Protein AF-A0A933JPP7-F1 (afdb_monomer)

Secondary structure (DSSP, 8-state):
-PPP---EEEEES-TTSHHHHHHHHHHHHHTPPEEEEE-HHHHHH-GGGGGGS-SS-EEEEE----S-HHHHHHHHHHHHHHHHHTTSPPPPP-PPPTTB---HHHHHHHHHHHHHHHHHHHHT-TTEEESB-HHHHHHHT-HHHHHHHHHHTT---PPEEPPPPHHHHTSS-HHHHHHHHHHHTT-SEEEEEESS-STT-SEEEEETTSEEEEEEEEETTEEEEEEEEEEEEHHHHHHHHHHHHHTTEEEEE---B-EETTEEEEEEEEEETTEEEEEEEEEESSS---GGGT-EE--HHHHHHHH-HHHHHHHHHHHHHHHHHSSBSEEEEEEEEBTTSS-EEEEEEETTTT--TT-EETTEEHHHHHHHHHHHHH-

Sequence (379 aa):
MGARTELAWILVGNPDNRRIVGFREALATRGQPELAVLSHEQLLSDPSALLALPDEPATVRIDSVGESTQVEQALLEWGYEARAAEGVEPTRPRLVEHGEVLAPRQQHLGFLRYLGALSLVFRARPSWRLMVSPASIALSFDKSRACAAYRALGVPVPEAFEVPTESVLRSRSTRDGLIELMRGREVEQVFVKLRSGSSASCLCALSARGYGMTTLERSGERWYNSLRVRRVEGEKLEAVLAFLVGEGAHVERAERKARLAGAYFDCRVLMIANEPAFTVVRQSRHPITNLHLGGWRGDVELLRERLGPGAWDRAMESCLRVMEYHAAFHLGLDVMFETDFSRHRIIESNAFGDLIPNSRRDGRTVYEWEIEEWVRLSG

Nearest PDB structures (foldseek):
  7pup-assembly1_A  TM=4.392E-01  e=1.197E-03  Arabidopsis thaliana
  8xat-assembly1_A-2  TM=5.679E-01  e=1.551E+00  Arabidopsis thaliana
  1i7s-assembly1_D  TM=5.073E-01  e=1.100E+00  Serratia marcescens
  6c40-assembly1_D-2  TM=4.882E-01  e=1.951E+00  Thermotoga maritima MSB8
  3s5p-assembly1_A  TM=4.226E-01  e=1.038E+00  Giardia lamblia ATCC 50803

Structure (mmCIF, N/CA/C/O backbone):
data_AF-A0A933JPP7-F1
#
_entry.id   AF-A0A933JPP7-F1
#
loop_
_atom_site.group_PDB
_atom_site.id
_atom_site.type_symbol
_atom_site.label_atom_id
_atom_site.label_alt_id
_atom_site.label_comp_id
_atom_site.label_asym_id
_atom_site.label_entity_id
_atom_site.label_seq_id
_atom_site.pdbx_PDB_ins_code
_atom_site.Cartn_x
_atom_site.Cartn_y
_atom_site.Cartn_z
_atom_site.occupancy
_atom_site.B_iso_or_equiv
_atom_site.auth_seq_id
_atom_site.auth_comp_id
_atom_site.auth_asym_id
_atom_site.auth_atom_id
_atom_site.pdbx_PDB_model_num
ATOM 1 N N . MET A 1 1 ? -28.052 18.464 22.386 1.00 41.56 1 MET A N 1
ATOM 2 C CA . MET A 1 1 ? -26.797 17.721 22.629 1.00 41.56 1 MET A CA 1
ATOM 3 C C . MET A 1 1 ? -27.175 16.272 22.870 1.00 41.56 1 MET A C 1
ATOM 5 O O . MET A 1 1 ? -27.549 15.940 23.984 1.00 41.56 1 MET A O 1
ATOM 9 N N . GLY A 1 2 ? -27.212 15.452 21.814 1.00 45.75 2 GLY A N 1
ATOM 10 C CA . GLY A 1 2 ? -27.343 14.002 21.985 1.00 45.75 2 GLY A CA 1
ATOM 11 C C . GLY A 1 2 ? -26.083 13.464 22.662 1.00 45.75 2 GLY A C 1
ATOM 12 O O . GLY A 1 2 ? -25.009 14.035 22.456 1.00 45.75 2 GLY A O 1
ATOM 13 N N . ALA A 1 3 ? -26.220 12.439 23.504 1.00 54.34 3 ALA A N 1
ATOM 14 C CA . ALA A 1 3 ? -25.078 11.760 24.109 1.00 54.34 3 ALA A CA 1
ATOM 15 C C . ALA A 1 3 ? -24.098 11.361 22.994 1.00 54.34 3 ALA A C 1
ATOM 17 O O . ALA A 1 3 ? -24.511 10.758 22.005 1.00 54.34 3 ALA A O 1
ATOM 18 N N . ARG A 1 4 ? -22.828 11.769 23.101 1.00 61.81 4 ARG A N 1
ATOM 19 C CA . ARG A 1 4 ? -21.805 11.304 22.159 1.00 61.81 4 ARG A CA 1
ATOM 20 C C . ARG A 1 4 ? -21.650 9.806 22.386 1.00 61.81 4 ARG A C 1
ATOM 22 O O . ARG A 1 4 ? -21.393 9.400 23.513 1.00 61.81 4 ARG A O 1
ATOM 29 N N . THR A 1 5 ? -21.828 9.004 21.342 1.00 77.94 5 THR A N 1
ATOM 30 C CA . THR A 1 5 ? -21.528 7.574 21.405 1.00 77.94 5 THR A CA 1
ATOM 31 C C . THR A 1 5 ? -20.027 7.421 21.642 1.00 77.94 5 THR A C 1
ATOM 33 O O . THR A 1 5 ? -19.210 7.816 20.805 1.00 77.94 5 THR A O 1
ATOM 36 N N . GLU A 1 6 ? -19.662 6.914 22.814 1.00 86.75 6 GLU A N 1
ATOM 37 C CA . GLU A 1 6 ? -18.287 6.550 23.138 1.00 86.75 6 GLU A CA 1
ATOM 38 C C . GLU A 1 6 ? -18.034 5.134 22.619 1.00 86.75 6 GLU A C 1
ATOM 40 O O . GLU A 1 6 ? -18.771 4.202 22.941 1.00 86.75 6 GLU A O 1
ATOM 45 N N . LEU A 1 7 ? -17.010 4.978 21.784 1.00 91.12 7 LEU A N 1
ATOM 46 C CA . LEU A 1 7 ? -16.538 3.679 21.318 1.00 91.12 7 LEU A CA 1
ATOM 47 C C . LEU A 1 7 ? -15.186 3.403 21.965 1.00 91.12 7 LEU A C 1
ATOM 49 O O . LEU A 1 7 ? -14.336 4.285 21.985 1.00 91.12 7 LEU A O 1
ATOM 53 N N . ALA A 1 8 ? -14.968 2.191 22.467 1.00 94.94 8 ALA A N 1
ATOM 54 C CA . ALA A 1 8 ? -13.660 1.771 22.961 1.00 94.94 8 ALA A CA 1
ATOM 55 C C . ALA A 1 8 ? -12.710 1.493 21.783 1.00 94.94 8 ALA A C 1
ATOM 57 O O . ALA A 1 8 ? -13.108 0.827 20.827 1.00 94.94 8 ALA A O 1
ATOM 58 N N . TRP A 1 9 ? -11.464 1.973 21.842 1.00 97.62 9 TRP A N 1
ATOM 59 C CA . TRP A 1 9 ? -10.496 1.838 20.741 1.00 97.62 9 TRP A CA 1
ATOM 60 C C . TRP A 1 9 ? -9.290 0.966 21.095 1.00 97.62 9 TRP A C 1
ATOM 62 O O . TRP A 1 9 ? -8.596 1.215 22.077 1.00 97.62 9 TRP A O 1
ATOM 72 N N . ILE A 1 10 ? -9.000 -0.019 20.248 1.00 98.44 10 ILE A N 1
ATOM 73 C CA . ILE A 1 10 ? -7.795 -0.851 20.288 1.00 98.44 10 ILE A CA 1
ATOM 74 C C . ILE A 1 10 ? -6.920 -0.454 19.102 1.00 98.44 10 ILE A C 1
ATOM 76 O O . ILE A 1 10 ? -7.321 -0.599 17.944 1.00 98.44 10 ILE A O 1
ATOM 80 N N . LEU A 1 11 ? -5.713 0.028 19.377 1.00 98.50 11 LEU A N 1
ATOM 81 C CA . LEU A 1 11 ? -4.740 0.372 18.345 1.00 98.50 11 LEU A CA 1
ATOM 82 C C . LEU A 1 11 ? -3.673 -0.719 18.256 1.00 98.50 11 LEU A C 1
ATOM 84 O O . LEU A 1 11 ? -3.070 -1.095 19.258 1.00 98.50 11 LEU A O 1
ATOM 88 N N . VAL A 1 12 ? -3.423 -1.213 17.048 1.00 98.50 12 VAL A N 1
ATOM 89 C CA . VAL A 1 12 ? -2.351 -2.163 16.746 1.00 98.50 12 VAL A CA 1
ATOM 90 C C . VAL A 1 12 ? -1.331 -1.463 15.863 1.00 98.50 12 VAL A C 1
ATOM 92 O O . VAL A 1 12 ? -1.608 -1.195 14.698 1.00 98.50 12 VAL A O 1
ATOM 95 N N . GLY A 1 13 ? -0.153 -1.165 16.403 1.00 97.69 13 GLY A N 1
ATOM 96 C CA . GLY A 1 13 ? 0.908 -0.507 15.647 1.00 97.69 13 GLY A CA 1
ATOM 97 C C . GLY A 1 13 ? 2.122 -0.153 16.489 1.00 97.69 13 GLY A C 1
ATOM 98 O O . GLY A 1 13 ? 2.120 -0.318 17.705 1.00 97.69 13 GLY A O 1
ATOM 99 N N . ASN A 1 14 ? 3.177 0.339 15.844 1.00 96.44 14 ASN A N 1
ATOM 100 C CA . ASN A 1 14 ? 4.399 0.760 16.534 1.00 96.44 14 ASN A CA 1
ATOM 101 C C . ASN A 1 14 ? 4.095 1.988 17.423 1.00 96.44 14 ASN A C 1
ATOM 103 O O . ASN A 1 14 ? 3.768 3.036 16.863 1.00 96.44 14 ASN A O 1
ATOM 107 N N . PRO A 1 15 ? 4.174 1.897 18.771 1.00 94.81 15 PRO A N 1
ATOM 108 C CA . PRO A 1 15 ? 3.621 2.925 19.666 1.00 94.81 15 PRO A CA 1
ATOM 109 C C . PRO A 1 15 ? 4.213 4.323 19.473 1.00 94.81 15 PRO A C 1
ATOM 111 O O . PRO A 1 15 ? 3.485 5.311 19.531 1.00 94.81 15 PRO A O 1
ATOM 114 N N . ASP A 1 16 ? 5.512 4.390 19.175 1.00 92.88 16 ASP A N 1
ATOM 115 C CA . ASP A 1 16 ? 6.241 5.643 18.948 1.00 92.88 16 ASP A CA 1
ATOM 116 C C . ASP A 1 16 ? 6.070 6.183 17.518 1.00 92.88 16 ASP A C 1
ATOM 118 O O . ASP A 1 16 ? 6.561 7.261 17.174 1.00 92.88 16 ASP A O 1
ATOM 122 N N . ASN A 1 17 ? 5.386 5.440 16.641 1.00 95.31 17 ASN A N 1
ATOM 123 C CA . ASN A 1 17 ? 5.153 5.883 15.279 1.00 95.31 17 ASN A CA 1
ATOM 124 C C . ASN A 1 17 ? 4.164 7.052 15.264 1.00 95.31 17 ASN A C 1
ATOM 126 O O . ASN A 1 17 ? 3.084 6.988 15.850 1.00 95.31 17 ASN A O 1
ATOM 130 N N . ARG A 1 18 ? 4.486 8.089 14.486 1.00 95.31 18 ARG A N 1
ATOM 131 C CA . ARG A 1 18 ? 3.634 9.272 14.262 1.00 95.31 18 ARG A CA 1
ATOM 132 C C . ARG A 1 18 ? 2.184 8.953 13.883 1.00 95.31 18 ARG A C 1
ATOM 134 O O . ARG A 1 18 ? 1.310 9.782 14.110 1.00 95.31 18 ARG A O 1
ATOM 141 N N . ARG A 1 19 ? 1.921 7.793 13.276 1.00 95.81 19 ARG A N 1
ATOM 142 C CA . ARG A 1 19 ? 0.567 7.347 12.931 1.00 95.81 19 ARG A CA 1
ATOM 143 C C . ARG A 1 19 ? -0.241 6.999 14.171 1.00 95.81 19 ARG A C 1
ATOM 145 O O . ARG A 1 19 ? -1.340 7.515 14.329 1.00 95.81 19 ARG A O 1
ATOM 152 N N . ILE A 1 20 ? 0.351 6.217 15.071 1.00 97.38 20 ILE A N 1
ATOM 153 C CA . ILE A 1 20 ? -0.251 5.877 16.357 1.00 97.38 20 ILE A CA 1
ATOM 154 C C . ILE A 1 20 ? -0.369 7.130 17.216 1.00 97.38 20 ILE A C 1
ATOM 156 O O . ILE A 1 20 ? -1.474 7.463 17.626 1.00 97.38 20 ILE A O 1
ATOM 160 N N . VAL A 1 21 ? 0.719 7.882 17.404 1.00 96.94 21 VAL A N 1
ATOM 161 C CA . VAL A 1 21 ? 0.709 9.117 18.210 1.00 96.94 21 VAL A CA 1
ATOM 162 C C . VAL A 1 21 ? -0.373 10.091 17.730 1.00 96.94 21 VAL A C 1
ATOM 164 O O . VAL A 1 21 ? -1.229 10.489 18.516 1.00 96.94 21 VAL A O 1
ATOM 167 N N . GLY A 1 22 ? -0.408 10.403 16.431 1.00 97.06 22 GLY A N 1
ATOM 168 C CA . GLY A 1 22 ? -1.390 11.339 15.883 1.00 97.06 22 GLY A CA 1
ATOM 169 C C . GLY A 1 22 ? -2.836 10.839 15.974 1.00 97.06 22 GLY A C 1
ATOM 170 O O . GLY A 1 22 ? -3.747 11.641 16.179 1.00 97.06 22 GLY A O 1
ATOM 171 N N . PHE A 1 23 ? -3.077 9.530 15.845 1.00 97.75 23 PHE A N 1
ATOM 172 C CA . PHE A 1 23 ? -4.427 8.981 15.992 1.00 97.75 23 PHE A CA 1
ATOM 173 C C . PHE A 1 23 ? -4.903 9.045 17.452 1.00 97.75 23 PHE A C 1
ATOM 175 O O . PHE A 1 23 ? -6.046 9.418 17.705 1.00 97.75 23 PHE A O 1
ATOM 182 N N . ARG A 1 24 ? -4.018 8.774 18.422 1.00 97.75 24 ARG A N 1
ATOM 183 C CA . ARG A 1 24 ? -4.308 8.905 19.865 1.00 97.75 24 ARG A CA 1
ATOM 184 C C . ARG A 1 24 ? -4.635 10.344 20.258 1.00 97.75 24 ARG A C 1
ATOM 186 O O . ARG A 1 24 ? -5.604 10.587 20.975 1.00 97.75 24 ARG A O 1
ATOM 193 N N . GLU A 1 25 ? -3.876 11.308 19.741 1.00 97.00 25 GLU A N 1
ATOM 194 C CA . GLU A 1 25 ? -4.163 12.737 19.920 1.00 97.00 25 GLU A CA 1
ATOM 195 C C . GLU A 1 25 ? -5.551 13.110 19.372 1.00 97.00 25 GLU A C 1
ATOM 197 O O . GLU A 1 25 ? -6.301 13.862 20.005 1.00 97.00 25 GLU A O 1
ATOM 202 N N . ALA A 1 26 ? -5.927 12.551 18.217 1.00 97.06 26 ALA A N 1
ATOM 203 C CA . ALA A 1 26 ? -7.244 12.763 17.628 1.00 97.06 26 ALA A CA 1
ATOM 204 C C . ALA A 1 26 ? -8.364 12.117 18.465 1.00 97.06 26 ALA A C 1
ATOM 206 O O . ALA A 1 26 ? -9.380 12.773 18.700 1.00 97.06 26 ALA A O 1
ATOM 207 N N . LEU A 1 27 ? -8.171 10.896 18.986 1.00 97.31 27 LEU A N 1
ATOM 208 C CA . LEU A 1 27 ? -9.116 10.246 19.908 1.00 97.31 27 LEU A CA 1
ATOM 209 C C . LEU A 1 27 ? -9.364 11.110 21.148 1.00 97.31 27 LEU A C 1
ATOM 211 O O . LEU A 1 27 ? -10.517 11.414 21.462 1.00 97.31 27 LEU A O 1
ATOM 215 N N . ALA A 1 28 ? -8.293 11.587 21.790 1.00 96.12 28 ALA A N 1
ATOM 216 C CA . ALA A 1 28 ? -8.385 12.468 22.952 1.00 96.12 28 ALA A CA 1
ATOM 217 C C . ALA A 1 28 ? -9.136 13.770 22.623 1.00 96.12 28 ALA A C 1
ATOM 219 O O . ALA A 1 28 ? -10.043 14.171 23.351 1.00 96.12 28 ALA A O 1
ATOM 220 N N . THR A 1 29 ? -8.827 14.393 21.482 1.00 95.25 29 THR A N 1
ATOM 221 C CA . THR A 1 29 ? -9.491 15.629 21.029 1.00 95.25 29 THR A CA 1
ATOM 222 C C . THR A 1 29 ? -10.984 15.421 20.752 1.00 95.25 29 THR A C 1
ATOM 224 O O . THR A 1 29 ? -11.797 16.318 20.989 1.00 95.25 29 THR A O 1
ATOM 227 N N . ARG A 1 30 ? -11.375 14.237 20.263 1.00 94.69 30 ARG A N 1
ATOM 228 C CA . ARG A 1 30 ? -12.778 13.883 19.997 1.00 94.69 30 ARG A CA 1
ATOM 229 C C . ARG A 1 30 ? -13.500 13.289 21.216 1.00 94.69 30 ARG A C 1
ATOM 231 O O . ARG A 1 30 ? -14.707 13.056 21.138 1.00 94.69 30 ARG A O 1
ATOM 238 N N . GLY A 1 31 ? -12.805 13.117 22.343 1.00 94.56 31 GLY A N 1
ATOM 239 C CA . GLY A 1 31 ? -13.356 12.548 23.574 1.00 94.56 31 GLY A CA 1
ATOM 240 C C . GLY A 1 31 ? -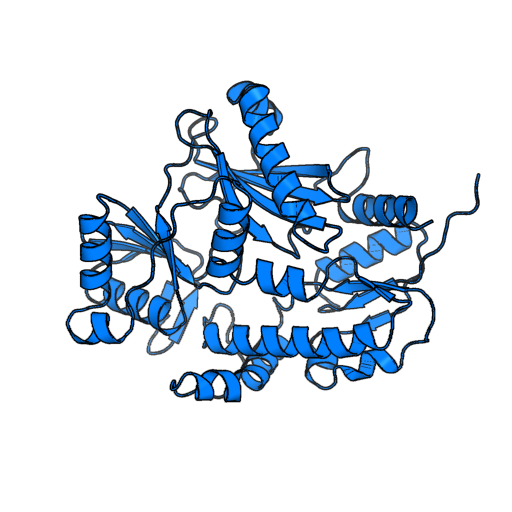13.725 11.072 23.435 1.00 94.56 31 GLY A C 1
ATOM 241 O O . GLY A 1 31 ? -14.745 10.655 23.967 1.00 94.56 31 GLY A O 1
ATOM 242 N N . GLN A 1 32 ? -12.949 10.310 22.663 1.00 94.81 32 GLN A N 1
ATOM 243 C CA . GLN A 1 32 ? -13.142 8.872 22.486 1.00 94.81 32 GLN A CA 1
ATOM 244 C C . GLN A 1 32 ? -12.180 8.090 23.397 1.00 94.81 32 GLN A C 1
ATOM 246 O O . GLN A 1 32 ? -10.990 8.420 23.427 1.00 94.81 32 GLN A O 1
ATOM 251 N N . PRO A 1 33 ? -12.657 7.071 24.135 1.00 92.62 33 PRO A N 1
ATOM 252 C CA . PRO A 1 33 ? -11.817 6.312 25.054 1.00 92.62 33 PRO A CA 1
ATOM 253 C C . PRO A 1 33 ? -10.873 5.350 24.320 1.00 92.62 33 PRO A C 1
ATOM 255 O O . PRO A 1 33 ? -11.285 4.509 23.520 1.00 92.62 33 PRO A O 1
ATOM 258 N N . GLU A 1 34 ? -9.584 5.432 24.640 1.00 93.62 34 GLU A N 1
ATOM 259 C CA . GLU A 1 34 ? -8.588 4.444 24.225 1.00 93.62 34 GLU A CA 1
ATOM 260 C C . GLU A 1 34 ? -8.575 3.276 25.214 1.00 93.62 34 GLU A C 1
ATOM 262 O O . GLU A 1 34 ? -8.308 3.463 26.400 1.00 93.62 34 GLU A O 1
ATOM 267 N N . LEU A 1 35 ? -8.851 2.070 24.718 1.00 92.50 35 LEU A N 1
ATOM 268 C CA . LEU A 1 35 ? -8.822 0.847 25.513 1.00 92.50 35 LEU A CA 1
ATOM 269 C C . LEU A 1 35 ? -7.398 0.303 25.647 1.00 92.50 35 LEU A C 1
ATOM 271 O O . LEU A 1 35 ? -6.977 -0.057 26.743 1.00 92.50 35 LEU A O 1
ATOM 275 N N . ALA A 1 36 ? -6.667 0.205 24.533 1.00 96.75 36 ALA A N 1
ATOM 276 C CA . ALA A 1 36 ? -5.313 -0.337 24.521 1.00 96.75 36 ALA A CA 1
ATOM 277 C C . ALA A 1 36 ? -4.527 0.052 23.263 1.00 96.75 36 ALA A C 1
ATOM 279 O O . ALA A 1 36 ? -5.095 0.254 22.188 1.00 96.75 36 ALA A O 1
ATOM 280 N N . VAL A 1 37 ? -3.198 0.044 23.391 1.00 97.75 37 VAL A N 1
ATOM 281 C CA . VAL A 1 37 ? -2.248 0.093 22.273 1.00 97.75 37 VAL A CA 1
ATOM 282 C C . VAL A 1 37 ? -1.332 -1.120 22.378 1.00 97.75 37 VAL A C 1
ATOM 284 O O . VAL A 1 37 ? -0.614 -1.258 23.367 1.00 97.75 37 VAL A O 1
ATOM 287 N N . LEU A 1 38 ? -1.359 -1.998 21.376 1.00 98.00 38 LEU A N 1
ATOM 288 C CA . LEU A 1 38 ? -0.499 -3.178 21.300 1.00 98.00 38 LEU A CA 1
ATOM 289 C C . LEU A 1 38 ? 0.506 -3.003 20.167 1.00 98.00 38 LEU A C 1
ATOM 291 O O . LEU A 1 38 ? 0.136 -2.664 19.038 1.00 98.00 38 LEU A O 1
ATOM 295 N N . SER A 1 39 ? 1.783 -3.244 20.463 1.00 98.19 39 SER A N 1
ATOM 296 C CA . SER A 1 39 ? 2.832 -3.126 19.454 1.00 98.19 39 SER A CA 1
ATOM 297 C C . SER A 1 39 ? 2.833 -4.319 18.501 1.00 98.19 39 SER A C 1
ATOM 299 O O . SER A 1 39 ? 2.461 -5.438 18.864 1.00 98.19 39 SER A O 1
ATOM 301 N N . HIS A 1 40 ? 3.300 -4.109 17.268 1.00 98.25 40 HIS A N 1
ATOM 302 C CA . HIS A 1 40 ? 3.527 -5.232 16.358 1.00 98.25 40 HIS A CA 1
ATOM 303 C C . HIS A 1 40 ? 4.561 -6.211 16.914 1.00 98.25 40 HIS A C 1
ATOM 305 O O . HIS A 1 40 ? 4.395 -7.408 16.733 1.00 98.25 40 HIS A O 1
ATOM 311 N N . GLU A 1 41 ? 5.583 -5.729 17.626 1.00 97.06 41 GLU A N 1
ATOM 312 C CA . GLU A 1 41 ? 6.579 -6.578 18.290 1.00 97.06 41 GLU A CA 1
ATOM 313 C C . GLU A 1 41 ? 5.928 -7.544 19.293 1.00 97.06 41 GLU A C 1
ATOM 315 O O . GLU A 1 41 ? 6.165 -8.750 19.228 1.00 97.06 41 GLU A O 1
ATOM 320 N N . GLN A 1 42 ? 5.039 -7.040 20.159 1.00 97.62 42 GLN A N 1
ATOM 321 C CA . GLN A 1 42 ? 4.286 -7.867 21.107 1.00 97.62 42 GLN A CA 1
ATOM 322 C C . GLN A 1 42 ? 3.451 -8.926 20.380 1.00 97.62 42 GLN A C 1
ATOM 324 O O . GLN A 1 42 ? 3.490 -10.099 20.739 1.00 97.62 42 GLN A O 1
ATOM 329 N N . LEU A 1 43 ? 2.734 -8.530 19.327 1.00 98.38 43 LEU A N 1
ATOM 330 C CA . LEU A 1 43 ? 1.819 -9.420 18.609 1.00 98.38 43 LEU A CA 1
ATOM 331 C C . LEU A 1 43 ? 2.506 -10.381 17.636 1.00 98.38 43 LEU A C 1
ATOM 333 O O . LEU A 1 43 ? 1.916 -11.391 17.271 1.00 98.38 43 LEU A O 1
ATOM 337 N N . LEU A 1 44 ? 3.721 -10.077 17.188 1.00 98.00 44 LEU A N 1
ATOM 338 C CA . LEU A 1 44 ? 4.551 -11.009 16.425 1.00 98.00 44 LEU A CA 1
ATOM 339 C C . LEU A 1 44 ? 5.181 -12.069 17.333 1.00 98.00 44 LEU A C 1
ATOM 341 O O . LEU A 1 44 ? 5.450 -13.173 16.865 1.00 98.00 44 LEU A O 1
ATOM 345 N N . SER A 1 45 ? 5.393 -11.750 18.613 1.00 97.50 45 SER A N 1
ATOM 346 C CA . SER A 1 45 ? 5.781 -12.730 19.632 1.00 97.50 45 SER A CA 1
ATOM 347 C C . SER A 1 45 ? 4.595 -13.615 20.025 1.00 97.50 45 SER A C 1
ATOM 349 O O . SER A 1 45 ? 4.694 -14.840 19.999 1.00 97.50 45 SER A O 1
ATOM 351 N N . ASP A 1 46 ? 3.450 -12.999 20.326 1.00 97.50 46 ASP A N 1
ATOM 352 C CA . ASP A 1 46 ? 2.228 -13.704 20.701 1.00 97.50 46 ASP A CA 1
ATOM 353 C C . ASP A 1 46 ? 0.974 -12.944 20.229 1.00 97.50 46 ASP A C 1
ATOM 355 O O . ASP A 1 46 ? 0.516 -12.005 20.890 1.00 97.50 46 ASP A O 1
ATOM 359 N N . PRO A 1 47 ? 0.354 -13.359 19.107 1.00 96.94 47 PRO A N 1
ATOM 360 C CA . PRO A 1 47 ? -0.899 -12.769 18.643 1.00 96.94 47 PRO A CA 1
ATOM 361 C C . PRO A 1 47 ? -2.040 -12.892 19.664 1.00 96.94 47 PRO A C 1
ATOM 363 O O . PRO A 1 47 ? -2.964 -12.075 19.648 1.00 96.94 47 PRO A O 1
ATOM 366 N N . SER A 1 48 ? -1.998 -13.897 20.550 1.00 96.12 48 SER A N 1
ATOM 367 C CA . SER A 1 48 ? -3.038 -14.136 21.552 1.00 96.12 48 SER A CA 1
ATOM 368 C C . SER A 1 48 ? -3.035 -13.103 22.680 1.00 96.12 48 SER A C 1
ATOM 370 O O . SER A 1 48 ? -4.036 -12.998 23.384 1.00 96.12 48 SER A O 1
ATOM 372 N N . ALA A 1 49 ? -2.004 -12.256 22.787 1.00 97.06 49 ALA A N 1
ATOM 373 C CA . ALA A 1 49 ? -1.970 -11.137 23.730 1.00 97.06 49 ALA A CA 1
ATOM 374 C C . ALA A 1 49 ? -3.172 -10.185 23.573 1.00 97.06 49 ALA A C 1
ATOM 376 O O . ALA A 1 49 ? -3.646 -9.613 24.553 1.00 97.06 49 ALA A O 1
ATOM 377 N N . LEU A 1 50 ? -3.734 -10.066 22.364 1.00 96.56 50 LEU A N 1
ATOM 378 C CA . LEU A 1 50 ? -5.003 -9.364 22.138 1.00 96.56 50 LEU A CA 1
ATOM 379 C C . LEU A 1 50 ? -6.153 -9.970 22.958 1.00 96.56 50 LEU A C 1
ATOM 381 O O . LEU A 1 50 ? -6.976 -9.238 23.494 1.00 96.56 50 LEU A O 1
ATOM 385 N N . LEU A 1 51 ? -6.205 -11.294 23.114 1.00 96.06 51 LEU A N 1
ATOM 386 C CA . LEU A 1 51 ? -7.254 -11.985 23.869 1.00 96.06 51 LEU A CA 1
ATOM 387 C C . LEU A 1 51 ? -7.182 -11.736 25.384 1.00 96.06 51 LEU A C 1
ATOM 389 O O . LEU A 1 51 ? -8.099 -12.155 26.086 1.00 96.06 51 LEU A O 1
ATOM 393 N N . ALA A 1 52 ? -6.152 -11.055 25.891 1.00 95.94 52 ALA A N 1
ATOM 394 C CA . ALA A 1 52 ? -6.127 -10.583 27.273 1.00 95.94 52 ALA A CA 1
ATOM 395 C C . ALA A 1 52 ? -7.025 -9.349 27.496 1.00 95.94 52 ALA A C 1
ATOM 397 O O . ALA A 1 52 ? -7.348 -9.026 28.638 1.00 95.94 52 ALA A O 1
ATOM 398 N N . LEU A 1 53 ? -7.437 -8.659 26.424 1.00 96.31 53 LEU A N 1
ATOM 399 C CA . LEU A 1 53 ? -8.340 -7.512 26.508 1.00 96.31 53 LEU A CA 1
ATOM 400 C C . LEU A 1 53 ? -9.789 -7.942 26.821 1.00 96.31 53 LEU A C 1
ATOM 402 O O . LEU A 1 53 ? -10.198 -9.054 26.449 1.00 96.31 53 LEU A O 1
ATOM 406 N N . PRO A 1 54 ? -10.594 -7.062 27.455 1.00 93.88 54 PRO A N 1
ATOM 407 C CA . PRO A 1 54 ? -12.007 -7.321 27.731 1.00 93.88 54 PRO A CA 1
ATOM 408 C C . PRO A 1 54 ? -12.789 -7.739 26.484 1.00 93.88 54 PRO A C 1
ATOM 410 O O . PRO A 1 54 ? -12.535 -7.254 25.380 1.00 93.88 54 PRO A O 1
ATOM 413 N N . ASP A 1 55 ? -13.741 -8.659 26.648 1.00 92.75 55 ASP A N 1
ATOM 414 C CA . ASP A 1 55 ? -14.647 -9.083 25.570 1.00 92.75 55 ASP A CA 1
ATOM 415 C C . ASP A 1 55 ? -15.860 -8.173 25.442 1.00 92.75 55 ASP A C 1
ATOM 417 O O . ASP A 1 55 ? -17.012 -8.579 25.567 1.00 92.75 55 ASP A O 1
ATOM 421 N N . GLU A 1 56 ? -15.563 -6.901 25.218 1.00 93.06 56 GLU A N 1
ATOM 422 C CA . GLU A 1 56 ? -16.542 -5.838 25.062 1.00 93.06 56 GLU A CA 1
ATOM 423 C C . GLU A 1 56 ? -16.463 -5.263 23.641 1.00 93.06 56 GLU A C 1
ATOM 425 O O . GLU A 1 56 ? -15.418 -5.373 22.988 1.00 93.06 56 GLU A O 1
ATOM 430 N N . PRO A 1 57 ? -17.553 -4.661 23.130 1.00 95.12 57 PRO A N 1
ATOM 431 C CA . PRO A 1 57 ? -17.534 -3.998 21.835 1.00 95.12 57 PRO A CA 1
ATOM 432 C C . PRO A 1 57 ? -16.415 -2.958 21.748 1.00 95.12 57 PRO A C 1
ATOM 434 O O . PRO A 1 57 ? -16.359 -2.014 22.534 1.00 95.12 57 PRO A O 1
ATOM 437 N N . ALA A 1 58 ? -15.540 -3.117 20.760 1.00 96.50 58 ALA A N 1
ATOM 438 C CA . ALA A 1 58 ? -14.411 -2.226 20.537 1.00 96.50 58 ALA A CA 1
ATOM 439 C C . ALA A 1 58 ? -14.189 -1.994 19.042 1.00 96.50 58 ALA A C 1
ATOM 441 O O . ALA A 1 58 ? -14.529 -2.824 18.200 1.00 96.50 58 ALA A O 1
ATOM 442 N N . THR A 1 59 ? -13.590 -0.862 18.707 1.00 97.88 59 THR A N 1
ATOM 443 C CA . THR A 1 59 ? -13.072 -0.576 17.373 1.00 97.88 59 THR A CA 1
ATOM 444 C C . THR A 1 59 ? -11.591 -0.898 17.338 1.00 97.88 59 THR A C 1
ATOM 446 O O . THR A 1 59 ? -10.838 -0.427 18.184 1.00 97.88 59 THR A O 1
ATOM 449 N N . VAL A 1 60 ? -11.158 -1.666 16.344 1.00 98.31 60 VAL A N 1
ATOM 450 C CA . VAL A 1 60 ? -9.749 -2.010 16.153 1.00 98.31 60 VAL A CA 1
ATOM 451 C C . VAL A 1 60 ? -9.206 -1.275 14.938 1.00 98.31 60 VAL A C 1
ATOM 453 O O . VAL A 1 60 ? -9.719 -1.418 13.823 1.00 98.31 60 VAL A O 1
ATOM 456 N N . ARG A 1 61 ? -8.116 -0.543 15.147 1.00 98.31 61 ARG A N 1
ATOM 457 C CA . ARG A 1 61 ? -7.325 0.072 14.085 1.00 98.31 61 ARG A CA 1
ATOM 458 C C . ARG A 1 61 ? -5.970 -0.618 14.010 1.00 98.31 61 ARG A C 1
ATOM 460 O O . ARG A 1 61 ? -5.208 -0.588 14.970 1.00 98.31 61 ARG A O 1
ATOM 467 N N . ILE A 1 62 ? -5.678 -1.226 12.865 1.00 98.44 62 ILE A N 1
ATOM 468 C CA . ILE A 1 62 ? -4.371 -1.815 12.566 1.00 98.44 62 ILE A CA 1
ATOM 469 C C . ILE A 1 62 ? -3.598 -0.810 11.724 1.00 98.44 62 ILE A C 1
ATOM 471 O O . ILE A 1 62 ? -4.137 -0.292 10.748 1.00 98.44 62 ILE A O 1
ATOM 475 N N . ASP A 1 63 ? -2.352 -0.555 12.091 1.00 96.56 63 ASP A N 1
ATOM 476 C CA . ASP A 1 63 ? -1.469 0.379 11.410 1.00 96.56 63 ASP A CA 1
ATOM 477 C C . ASP A 1 63 ? -0.274 -0.350 10.754 1.00 96.56 63 ASP A C 1
ATOM 479 O O . ASP A 1 63 ? -0.194 -1.581 10.717 1.00 96.56 63 ASP A O 1
ATOM 483 N N . SER A 1 64 ? 0.624 0.417 10.142 1.00 94.81 64 SER A N 1
ATOM 484 C CA . SER A 1 64 ? 1.768 -0.063 9.376 1.00 94.81 64 SER A CA 1
ATOM 485 C C . SER A 1 64 ? 2.843 -0.705 10.257 1.00 94.81 64 SER A C 1
ATOM 487 O O . SER A 1 64 ? 3.316 -0.107 11.221 1.00 94.81 64 SER A O 1
ATOM 489 N N . VAL A 1 65 ? 3.351 -1.854 9.802 1.00 93.94 65 VAL A N 1
ATOM 490 C CA . VAL A 1 65 ? 4.478 -2.587 10.413 1.00 93.94 65 VAL A CA 1
ATOM 491 C C . VAL A 1 65 ? 5.857 -1.944 10.190 1.00 93.94 65 VAL A C 1
ATOM 493 O O . VAL A 1 65 ? 6.830 -2.358 10.808 1.00 93.94 65 VAL A O 1
ATOM 496 N N . GLY A 1 66 ? 5.964 -0.953 9.298 1.00 89.94 66 GLY A N 1
ATOM 497 C CA . GLY A 1 66 ? 7.237 -0.305 8.954 1.00 89.94 66 GLY A CA 1
ATOM 498 C C . GLY A 1 66 ? 7.827 0.606 10.043 1.00 89.94 66 GLY A C 1
ATOM 499 O O . GLY A 1 66 ? 7.177 0.925 11.036 1.00 89.94 66 GLY A O 1
ATOM 500 N N . GLU A 1 67 ? 9.056 1.079 9.803 1.00 88.81 67 GLU A N 1
ATOM 501 C CA . GLU A 1 67 ? 9.816 1.971 10.703 1.00 88.81 67 GLU A CA 1
ATOM 502 C C . GLU A 1 67 ? 10.204 1.310 12.055 1.00 88.81 67 GLU A C 1
ATOM 504 O O . GLU A 1 67 ? 10.403 2.008 13.045 1.00 88.81 67 GLU A O 1
ATOM 509 N N . SER A 1 68 ? 10.355 -0.026 12.099 1.00 91.81 68 SER A N 1
ATOM 510 C CA . SER A 1 68 ? 10.901 -0.781 13.247 1.00 91.81 68 SER A CA 1
ATOM 511 C C . SER A 1 68 ? 11.742 -1.980 12.785 1.00 91.81 68 SER A C 1
ATOM 513 O O . SER A 1 68 ? 11.236 -2.900 12.143 1.00 91.81 68 SER A O 1
ATOM 515 N N . THR A 1 69 ? 13.027 -2.002 13.152 1.00 91.44 69 THR A N 1
ATOM 516 C CA . THR A 1 69 ? 13.952 -3.083 12.768 1.00 91.44 69 THR A CA 1
ATOM 517 C C . THR A 1 69 ? 13.653 -4.399 13.488 1.00 91.44 69 THR A C 1
ATOM 519 O O . THR A 1 69 ? 13.867 -5.466 12.916 1.00 91.44 69 THR A O 1
ATOM 522 N N . GLN A 1 70 ? 13.114 -4.342 14.710 1.00 93.38 70 GLN A N 1
ATOM 523 C CA . GLN A 1 70 ? 12.666 -5.517 15.466 1.00 93.38 70 GLN A CA 1
ATOM 524 C C . GLN A 1 70 ? 11.479 -6.191 14.775 1.00 93.38 70 GLN A C 1
ATOM 526 O O . GLN A 1 70 ? 11.468 -7.409 14.601 1.00 93.38 70 GLN A O 1
ATOM 531 N N . VAL A 1 71 ? 10.507 -5.394 14.320 1.00 95.25 71 VAL A N 1
ATOM 532 C CA . VAL A 1 71 ? 9.353 -5.892 13.562 1.00 95.25 71 VAL A CA 1
ATOM 533 C C . VAL A 1 71 ? 9.802 -6.479 12.224 1.00 95.25 71 VAL A C 1
ATOM 535 O O . VAL A 1 71 ? 9.388 -7.581 11.874 1.00 95.25 71 VAL A O 1
ATOM 538 N N . GLU A 1 72 ? 10.701 -5.809 11.498 1.00 93.69 72 GLU A N 1
ATOM 539 C CA . GLU A 1 72 ? 11.263 -6.332 10.245 1.00 93.69 72 GLU A CA 1
ATOM 540 C C . GLU A 1 72 ? 11.994 -7.672 10.432 1.00 93.69 72 GLU A C 1
ATOM 542 O O . GLU A 1 72 ? 11.825 -8.583 9.615 1.00 93.69 72 GLU A O 1
ATOM 547 N N . GLN A 1 73 ? 12.763 -7.826 11.515 1.00 95.19 73 GLN A N 1
ATOM 548 C CA . GLN A 1 73 ? 13.419 -9.087 11.861 1.00 95.19 73 GLN A CA 1
ATOM 549 C C . GLN A 1 73 ? 12.403 -10.183 12.211 1.00 95.19 73 GLN A C 1
ATOM 551 O O . GLN A 1 73 ? 12.525 -11.308 11.726 1.00 95.19 73 GLN A O 1
ATOM 556 N N . ALA A 1 74 ? 11.389 -9.877 13.021 1.00 96.81 74 ALA A N 1
ATOM 557 C CA . ALA A 1 74 ? 10.358 -10.845 13.386 1.00 96.81 74 ALA A CA 1
ATOM 558 C C . ALA A 1 74 ? 9.539 -11.299 12.163 1.00 96.81 74 ALA A C 1
ATOM 560 O O . ALA A 1 74 ? 9.206 -12.475 12.036 1.00 96.81 74 ALA A O 1
ATOM 561 N N . LEU A 1 75 ? 9.279 -10.406 11.206 1.00 96.88 75 LEU A N 1
ATOM 562 C CA . LEU A 1 75 ? 8.640 -10.768 9.939 1.00 96.88 75 LEU A CA 1
ATOM 563 C C . LEU A 1 75 ? 9.527 -1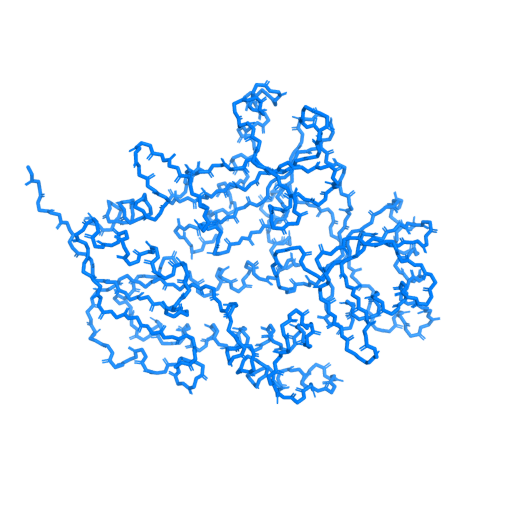1.679 9.075 1.00 96.88 75 LEU A C 1
ATOM 565 O O . LEU A 1 75 ? 9.004 -12.577 8.415 1.00 96.88 75 LEU A O 1
ATOM 569 N N . LEU A 1 76 ? 10.855 -11.503 9.089 1.00 96.19 76 LEU A N 1
ATOM 570 C CA . LEU A 1 76 ? 11.774 -12.457 8.451 1.00 96.19 76 LEU A CA 1
ATOM 571 C C . LEU A 1 76 ? 11.671 -13.847 9.086 1.00 96.19 76 LEU A C 1
ATOM 573 O O . LEU A 1 76 ? 11.635 -14.834 8.351 1.00 96.19 76 LEU A O 1
ATOM 577 N N . GLU A 1 77 ? 11.601 -13.919 10.416 1.00 97.25 77 GLU A N 1
ATOM 578 C CA . GLU A 1 77 ? 11.434 -15.174 11.161 1.00 97.25 77 GLU A CA 1
ATOM 579 C C . GLU A 1 77 ? 10.127 -15.873 10.775 1.00 97.25 77 GLU A C 1
ATOM 581 O O . GLU A 1 77 ? 10.134 -17.006 10.296 1.00 97.25 77 GLU A O 1
ATOM 586 N N . TRP A 1 78 ? 9.002 -15.158 10.844 1.00 97.94 78 TRP A N 1
ATOM 587 C CA . TRP A 1 78 ? 7.695 -15.687 10.448 1.00 97.94 78 TRP A CA 1
ATOM 588 C C . TRP A 1 78 ? 7.666 -16.159 8.988 1.00 97.94 78 TRP A C 1
ATOM 590 O O . TRP A 1 78 ? 6.967 -17.117 8.650 1.00 97.94 78 TRP A O 1
ATOM 600 N N . GLY A 1 79 ? 8.414 -15.495 8.108 1.00 97.69 79 GLY A N 1
ATOM 601 C CA . GLY A 1 79 ? 8.499 -15.831 6.691 1.00 97.69 79 GLY A CA 1
ATOM 602 C C . GLY A 1 79 ? 9.427 -16.995 6.347 1.00 97.69 79 GLY A C 1
ATOM 603 O O . GLY A 1 79 ? 9.370 -17.466 5.212 1.00 97.69 79 GLY A O 1
ATOM 604 N N . TYR A 1 80 ? 10.269 -17.458 7.277 1.00 97.44 80 TYR A N 1
ATOM 605 C CA . TYR A 1 80 ? 11.380 -18.374 6.996 1.00 97.44 80 TYR A CA 1
ATOM 606 C C . TYR A 1 80 ? 10.922 -19.690 6.348 1.00 97.44 80 TYR A C 1
ATOM 608 O O . TYR A 1 80 ? 11.322 -20.013 5.229 1.00 97.44 80 TYR A O 1
ATOM 616 N N . GLU A 1 81 ? 10.008 -20.411 7.002 1.00 97.12 81 GLU A N 1
ATOM 617 C CA . GLU A 1 81 ? 9.465 -21.682 6.495 1.00 97.12 81 GLU A CA 1
ATOM 618 C C . GLU A 1 81 ? 8.698 -21.500 5.181 1.00 97.12 81 GLU A C 1
ATOM 620 O O . GLU A 1 81 ? 8.804 -22.316 4.267 1.00 97.12 81 GLU A O 1
ATOM 625 N N . ALA A 1 82 ? 7.933 -20.409 5.069 1.00 96.25 82 ALA A N 1
ATOM 626 C CA . ALA A 1 82 ? 7.153 -20.117 3.874 1.00 96.25 82 ALA A CA 1
ATOM 627 C C . ALA A 1 82 ? 8.059 -19.837 2.668 1.00 96.25 82 ALA A C 1
ATOM 629 O O . ALA A 1 82 ? 7.727 -20.239 1.557 1.00 96.25 82 ALA A O 1
ATOM 630 N N . ARG A 1 83 ? 9.211 -19.187 2.879 1.00 95.38 83 ARG A N 1
ATOM 631 C CA . ARG A 1 83 ? 10.209 -18.972 1.826 1.00 95.38 83 ARG A CA 1
ATOM 632 C C . ARG A 1 83 ? 10.896 -20.279 1.430 1.00 95.38 83 ARG A C 1
ATOM 634 O O . ARG A 1 83 ? 11.007 -20.543 0.238 1.00 95.38 83 ARG A O 1
ATOM 641 N N . ALA A 1 84 ? 11.255 -21.125 2.397 1.00 95.44 84 ALA A N 1
ATOM 642 C CA . ALA A 1 84 ? 11.802 -22.455 2.117 1.00 95.44 84 ALA A CA 1
ATOM 643 C C . ALA A 1 84 ? 10.832 -23.325 1.294 1.00 95.44 84 ALA A C 1
ATOM 645 O O . ALA A 1 84 ? 11.248 -24.020 0.368 1.00 95.44 84 ALA A O 1
ATOM 646 N N . ALA A 1 85 ? 9.527 -23.243 1.575 1.00 95.75 85 ALA A N 1
ATOM 647 C CA . ALA A 1 85 ? 8.489 -23.955 0.827 1.00 95.75 85 ALA A CA 1
ATOM 648 C C . ALA A 1 85 ? 8.347 -23.494 -0.639 1.00 95.75 85 ALA A C 1
ATOM 650 O O . ALA A 1 85 ? 7.819 -24.242 -1.460 1.00 95.75 85 ALA A O 1
ATOM 651 N N . GLU A 1 86 ? 8.846 -22.303 -0.997 1.00 91.56 86 GLU A N 1
ATOM 652 C CA . GLU A 1 86 ? 8.957 -21.849 -2.393 1.00 91.56 86 GLU A CA 1
ATOM 653 C C . GLU A 1 86 ? 10.172 -22.458 -3.123 1.00 91.56 86 GLU A C 1
ATOM 655 O O . GLU A 1 86 ? 10.414 -22.131 -4.283 1.00 91.56 86 GLU A O 1
ATOM 660 N N . GLY A 1 87 ? 10.949 -23.331 -2.468 1.00 90.38 87 GLY A N 1
ATOM 661 C CA . GLY A 1 87 ? 12.163 -23.930 -3.030 1.00 90.38 87 GLY A CA 1
ATOM 662 C C . GLY A 1 87 ? 13.351 -22.967 -3.098 1.00 90.38 87 GLY A C 1
ATOM 663 O O . GLY A 1 87 ? 14.321 -23.247 -3.799 1.00 90.38 87 GLY A O 1
ATOM 664 N N . VAL A 1 88 ? 13.279 -21.836 -2.388 1.00 89.56 88 VAL A N 1
ATOM 665 C CA . VAL A 1 88 ? 14.351 -20.840 -2.298 1.00 89.56 88 VAL A CA 1
ATOM 666 C C . VAL A 1 88 ? 14.946 -20.873 -0.898 1.00 89.56 88 VAL A C 1
ATOM 668 O O . VAL A 1 88 ? 14.205 -20.826 0.083 1.00 89.56 88 VAL A O 1
ATOM 671 N N . GLU A 1 89 ? 16.277 -20.915 -0.806 1.00 93.62 89 GLU A N 1
ATOM 672 C CA . GLU A 1 89 ? 16.979 -20.873 0.480 1.00 93.62 89 GLU A CA 1
ATOM 673 C C . GLU A 1 89 ? 16.597 -19.590 1.243 1.00 93.62 89 GLU A C 1
ATOM 675 O O . GLU A 1 89 ? 16.853 -18.480 0.757 1.00 93.62 89 GLU A O 1
ATOM 680 N N . PRO A 1 90 ? 15.950 -19.708 2.415 1.00 95.56 90 PRO A N 1
ATOM 681 C CA . PRO A 1 90 ? 15.526 -18.551 3.182 1.00 95.56 90 PRO A CA 1
ATOM 682 C C . PRO A 1 90 ? 16.728 -17.816 3.778 1.00 95.56 90 PRO A C 1
ATOM 684 O O . PRO A 1 90 ? 17.717 -18.397 4.228 1.00 95.56 90 PRO A O 1
ATOM 687 N N . THR A 1 91 ? 16.620 -16.495 3.846 1.00 94.69 91 THR A N 1
ATOM 688 C CA . THR A 1 91 ? 17.605 -15.668 4.536 1.00 94.69 91 THR A CA 1
ATOM 689 C C . THR A 1 91 ? 17.439 -15.830 6.041 1.00 94.69 91 THR A C 1
ATOM 691 O O . THR A 1 91 ? 16.333 -15.708 6.573 1.00 94.69 91 THR A O 1
ATOM 694 N N . ARG A 1 92 ? 18.545 -16.076 6.752 1.00 94.38 92 ARG A N 1
ATOM 695 C CA . ARG A 1 92 ? 18.530 -16.131 8.218 1.00 94.38 92 ARG A CA 1
ATOM 696 C C . ARG A 1 92 ? 18.081 -14.781 8.798 1.00 94.38 92 ARG A C 1
ATOM 698 O O . ARG A 1 92 ? 18.666 -13.759 8.426 1.00 94.38 92 ARG A O 1
ATOM 705 N N . PRO A 1 93 ? 17.086 -14.762 9.700 1.00 91.44 93 PRO A N 1
ATOM 706 C CA . PRO A 1 93 ? 16.602 -13.531 10.312 1.00 91.44 93 PRO A CA 1
ATOM 707 C C . PRO A 1 93 ? 17.711 -12.803 11.068 1.00 91.44 93 PRO A C 1
ATOM 709 O O . PRO A 1 93 ? 18.487 -13.400 11.815 1.00 91.44 93 PRO A O 1
ATOM 712 N N . ARG A 1 94 ? 17.793 -11.492 10.856 1.00 93.00 94 ARG A N 1
ATOM 713 C CA . ARG A 1 94 ? 18.718 -10.592 11.547 1.00 93.00 94 ARG A CA 1
ATOM 714 C C . ARG A 1 94 ? 18.172 -9.175 11.529 1.00 93.00 94 ARG A C 1
ATOM 716 O O . ARG A 1 94 ? 17.269 -8.871 10.750 1.00 93.00 94 ARG A O 1
ATOM 723 N N . LEU A 1 95 ? 18.778 -8.308 12.332 1.00 89.12 95 LEU A N 1
ATOM 724 C CA . LEU A 1 95 ? 18.526 -6.877 12.242 1.00 89.12 95 LEU A CA 1
ATOM 725 C C . LEU A 1 95 ? 18.902 -6.366 10.844 1.00 89.12 95 LEU A C 1
ATOM 727 O O . LEU A 1 95 ? 19.977 -6.671 10.308 1.00 89.12 95 LEU A O 1
ATOM 731 N N . VAL A 1 96 ? 17.970 -5.616 10.267 1.00 85.19 96 VAL A N 1
ATOM 732 C CA . VAL A 1 96 ? 18.095 -4.962 8.966 1.00 85.19 96 VAL A CA 1
ATOM 733 C C . VAL A 1 96 ? 18.733 -3.595 9.191 1.00 85.19 96 VAL A C 1
ATOM 735 O O . VAL A 1 96 ? 18.331 -2.850 10.089 1.00 85.19 96 VAL A O 1
ATOM 738 N N . GLU A 1 97 ? 19.766 -3.272 8.416 1.00 87.25 97 GLU A N 1
ATOM 739 C CA . GLU A 1 97 ? 20.373 -1.943 8.477 1.00 87.25 97 GLU A CA 1
ATOM 740 C C . GLU A 1 97 ? 19.433 -0.892 7.881 1.00 87.25 97 GLU A C 1
ATOM 742 O O . GLU A 1 97 ? 18.620 -1.178 7.002 1.00 87.25 97 GLU A O 1
ATOM 747 N N . HIS A 1 98 ? 19.554 0.361 8.322 1.00 84.31 98 HIS A N 1
ATOM 748 C CA . HIS A 1 98 ? 18.713 1.425 7.786 1.00 84.31 98 HIS A CA 1
ATOM 749 C C . HIS A 1 98 ? 18.851 1.532 6.256 1.00 84.31 98 HIS A C 1
ATOM 751 O O . HIS A 1 98 ? 19.938 1.770 5.728 1.00 84.31 98 HIS A O 1
ATOM 757 N N . GLY A 1 99 ? 17.727 1.376 5.553 1.00 85.56 99 GLY A N 1
ATOM 758 C CA . GLY A 1 99 ? 17.660 1.434 4.094 1.00 85.56 99 GLY A CA 1
ATOM 759 C C . GLY A 1 99 ? 18.085 0.151 3.376 1.00 85.56 99 GLY A C 1
ATOM 760 O O . GLY A 1 99 ? 18.020 0.123 2.148 1.00 85.56 99 GLY A O 1
ATOM 761 N N . GLU A 1 100 ? 18.501 -0.896 4.091 1.00 91.19 100 GLU A N 1
ATOM 762 C CA . GLU A 1 100 ? 18.790 -2.204 3.507 1.00 91.19 100 GLU A CA 1
ATOM 763 C C . GLU A 1 100 ? 17.505 -2.883 3.007 1.00 91.19 100 GLU A C 1
ATOM 765 O O . GLU A 1 100 ? 16.445 -2.804 3.622 1.00 91.19 100 GLU A O 1
ATOM 770 N N . VAL A 1 101 ? 17.602 -3.563 1.867 1.00 91.50 101 VAL A N 1
ATOM 771 C CA . VAL A 1 101 ? 16.519 -4.346 1.269 1.00 91.50 101 VAL A CA 1
ATOM 772 C C . VAL A 1 101 ? 16.858 -5.825 1.436 1.00 91.50 101 VAL A C 1
ATOM 774 O O . VAL A 1 101 ? 17.518 -6.421 0.582 1.00 91.50 101 VAL A O 1
ATOM 777 N N . LEU A 1 102 ? 16.427 -6.414 2.554 1.00 92.19 102 LEU A N 1
ATOM 778 C CA . LEU A 1 102 ? 16.746 -7.794 2.926 1.00 92.19 102 LEU A CA 1
ATOM 779 C C . LEU A 1 102 ? 15.545 -8.730 2.743 1.00 92.19 102 LEU A C 1
ATOM 781 O O . LEU A 1 102 ? 14.563 -8.622 3.470 1.00 92.19 102 LEU A O 1
ATOM 785 N N . ALA A 1 103 ? 15.654 -9.672 1.799 1.00 93.50 103 ALA A N 1
ATOM 786 C CA . ALA A 1 103 ? 14.673 -10.738 1.539 1.00 93.50 103 ALA A CA 1
ATOM 787 C C . ALA A 1 103 ? 13.193 -10.276 1.582 1.00 93.50 103 ALA A C 1
ATOM 789 O O . ALA A 1 103 ? 12.384 -10.824 2.342 1.00 93.50 103 ALA A O 1
ATOM 790 N N . PRO A 1 104 ? 12.808 -9.257 0.789 1.00 93.19 104 PRO A N 1
ATOM 791 C CA . PRO A 1 104 ? 11.468 -8.675 0.836 1.00 93.19 104 PRO A CA 1
ATOM 792 C C . PRO A 1 104 ? 10.341 -9.676 0.532 1.00 93.19 104 PRO A C 1
ATOM 794 O O . PRO A 1 104 ? 9.212 -9.481 1.001 1.00 93.19 104 PRO A O 1
ATOM 797 N N . ARG A 1 105 ? 10.606 -10.765 -0.208 1.00 94.00 105 ARG A N 1
ATOM 798 C CA . ARG A 1 105 ? 9.629 -11.851 -0.380 1.00 94.00 105 ARG A CA 1
ATOM 799 C C . ARG A 1 105 ? 9.367 -12.568 0.935 1.00 94.00 105 ARG A C 1
ATOM 801 O O . ARG A 1 105 ? 8.209 -12.747 1.304 1.00 94.00 105 ARG A O 1
ATOM 808 N N . GLN A 1 106 ? 10.430 -12.944 1.641 1.00 96.06 106 GLN A N 1
ATOM 809 C CA . GLN A 1 106 ? 10.348 -13.622 2.931 1.00 96.06 106 GLN A CA 1
ATOM 810 C C . GLN A 1 106 ? 9.643 -12.742 3.966 1.00 96.06 106 GLN A C 1
ATOM 812 O O . GLN A 1 106 ? 8.689 -13.196 4.591 1.00 96.06 106 GLN A O 1
ATOM 817 N N . GLN A 1 107 ? 10.022 -11.463 4.073 1.00 95.12 107 GLN A N 1
ATOM 818 C CA . GLN A 1 107 ? 9.337 -10.506 4.953 1.00 95.12 107 GLN A CA 1
ATOM 819 C C . GLN A 1 107 ? 7.837 -10.424 4.658 1.00 95.12 107 GLN A C 1
ATOM 821 O O . GLN A 1 107 ? 7.012 -10.448 5.569 1.00 95.12 107 GLN A O 1
ATOM 826 N N . HIS A 1 108 ? 7.462 -10.359 3.378 1.00 95.38 108 HIS A N 1
ATOM 827 C CA . HIS A 1 108 ? 6.057 -10.308 2.994 1.00 95.38 108 HIS A CA 1
ATOM 828 C C . HIS A 1 108 ? 5.303 -11.597 3.334 1.00 95.38 108 HIS A C 1
ATOM 830 O O . HIS A 1 108 ? 4.170 -11.526 3.800 1.00 95.38 108 HIS A O 1
ATOM 836 N N . LEU A 1 109 ? 5.914 -12.768 3.145 1.00 96.94 109 LEU A N 1
ATOM 837 C CA . LEU A 1 109 ? 5.318 -14.040 3.561 1.00 96.94 109 LEU A CA 1
ATOM 838 C C . LEU A 1 109 ? 5.088 -14.076 5.077 1.00 96.94 109 LEU A C 1
ATOM 840 O O . LEU A 1 109 ? 4.015 -14.490 5.520 1.00 96.94 109 LEU A O 1
ATOM 844 N N . GLY A 1 110 ? 6.044 -13.575 5.863 1.00 97.69 110 GLY A N 1
ATOM 845 C CA . GLY A 1 110 ? 5.879 -13.408 7.305 1.00 97.69 110 GLY A CA 1
ATOM 846 C C . GLY A 1 110 ? 4.732 -12.463 7.655 1.00 97.69 110 GLY A C 1
ATOM 847 O O . GLY A 1 110 ? 3.889 -12.798 8.484 1.00 97.69 110 GLY A O 1
ATOM 848 N N . PHE A 1 111 ? 4.621 -11.336 6.948 1.00 97.56 111 PHE A N 1
ATOM 849 C CA . PHE A 1 111 ? 3.519 -10.387 7.118 1.00 97.56 111 PHE A CA 1
ATOM 850 C C . PHE A 1 111 ? 2.152 -11.009 6.812 1.00 97.56 111 PHE A C 1
ATOM 852 O O . PHE A 1 111 ? 1.201 -10.813 7.566 1.00 97.56 111 PHE A O 1
ATOM 859 N N . LEU A 1 112 ? 2.046 -11.814 5.752 1.00 97.69 112 LEU A N 1
ATOM 860 C CA . LEU A 1 112 ? 0.811 -12.530 5.426 1.00 97.69 112 LEU A CA 1
ATOM 861 C C . LEU A 1 112 ? 0.434 -13.553 6.506 1.00 97.69 112 LEU A C 1
ATOM 863 O O . LEU A 1 112 ? -0.739 -13.635 6.876 1.00 97.69 112 LEU A O 1
ATOM 867 N N . ARG A 1 113 ? 1.405 -14.308 7.041 1.00 98.25 113 ARG A N 1
ATOM 868 C CA . ARG A 1 113 ? 1.162 -15.231 8.163 1.00 98.25 113 ARG A CA 1
ATOM 869 C C . ARG A 1 113 ? 0.717 -14.474 9.415 1.00 98.25 113 ARG A C 1
ATOM 871 O O . ARG A 1 113 ? -0.249 -14.890 10.049 1.00 98.25 113 ARG A O 1
ATOM 878 N N . TYR A 1 114 ? 1.357 -13.347 9.723 1.00 98.50 114 TYR A N 1
ATOM 879 C CA . TYR A 1 114 ? 0.998 -12.484 10.848 1.00 98.50 114 TYR A CA 1
ATOM 880 C C . TYR A 1 114 ? -0.441 -11.959 10.736 1.00 98.50 114 TYR A C 1
ATOM 882 O O . TYR A 1 114 ? -1.240 -12.144 11.653 1.00 98.50 114 TYR A O 1
ATOM 890 N N . LEU A 1 115 ? -0.830 -11.410 9.580 1.00 98.44 115 LEU A N 1
ATOM 891 C CA . LEU A 1 115 ? -2.217 -11.000 9.318 1.00 98.44 115 LEU A CA 1
ATOM 892 C C . LEU A 1 115 ? -3.205 -12.174 9.421 1.00 98.44 115 LEU A C 1
ATOM 894 O O . LEU A 1 115 ? -4.334 -12.002 9.891 1.00 98.44 115 LEU A O 1
ATOM 898 N N . GLY A 1 116 ? -2.786 -13.372 9.008 1.00 98.38 116 GLY A N 1
ATOM 899 C CA . GLY A 1 116 ? -3.544 -14.608 9.188 1.00 98.38 116 GLY A CA 1
ATOM 900 C C . GLY A 1 116 ? -3.790 -14.934 10.663 1.00 98.38 116 GLY A C 1
ATOM 901 O O . GLY A 1 116 ? -4.929 -15.209 11.039 1.00 98.38 116 GLY A O 1
ATOM 902 N N . ALA A 1 117 ? -2.760 -14.832 11.506 1.00 98.44 117 ALA A N 1
ATOM 903 C CA . ALA A 1 117 ? -2.869 -15.052 12.946 1.00 98.44 117 ALA A CA 1
ATOM 904 C C . ALA A 1 117 ? -3.781 -14.014 13.622 1.00 98.44 117 ALA A C 1
ATOM 906 O O . ALA A 1 117 ? -4.692 -14.389 14.361 1.00 98.44 117 ALA A O 1
ATOM 907 N N . LEU A 1 118 ? -3.629 -12.727 13.288 1.00 98.44 118 LEU A N 1
ATOM 908 C CA . LEU A 1 118 ? -4.541 -11.678 13.759 1.00 98.44 118 LEU A CA 1
ATOM 909 C C . LEU A 1 118 ? -5.994 -11.952 13.344 1.00 98.44 118 LEU A C 1
ATOM 911 O O . LEU A 1 118 ? -6.919 -11.775 14.130 1.00 98.44 118 LEU A O 1
ATOM 915 N N . SER A 1 119 ? -6.211 -12.451 12.125 1.00 98.25 119 SER A N 1
ATOM 916 C CA . SER A 1 119 ? -7.556 -12.805 11.652 1.00 98.25 119 SER A CA 1
ATOM 917 C C . SER A 1 119 ? -8.208 -13.921 12.473 1.00 98.25 119 SER A C 1
ATOM 919 O O . SER A 1 119 ? -9.434 -13.971 12.557 1.00 98.25 119 SER A O 1
ATOM 921 N N . LEU A 1 120 ? -7.429 -14.848 13.040 1.00 98.06 120 LEU A N 1
ATOM 922 C CA . LEU A 1 120 ? -7.956 -15.889 13.930 1.00 98.06 120 LEU A CA 1
ATOM 923 C C . LEU A 1 120 ? -8.393 -15.290 15.269 1.00 98.06 120 LEU A C 1
ATOM 925 O O . LEU A 1 120 ? -9.490 -15.588 15.735 1.00 98.06 120 LEU A O 1
ATOM 929 N N . VAL A 1 121 ? -7.584 -14.388 15.828 1.00 97.38 121 VAL A N 1
ATOM 930 C CA . VAL A 1 121 ? -7.909 -13.646 17.054 1.00 97.38 121 VAL A CA 1
ATOM 931 C C . VAL A 1 121 ? -9.188 -12.828 16.878 1.00 97.38 121 VAL A C 1
ATOM 933 O O . VAL A 1 121 ? -10.108 -12.949 17.680 1.00 97.38 121 VAL A O 1
ATOM 936 N N . PHE A 1 122 ? -9.296 -12.044 15.802 1.00 97.50 122 PHE A N 1
ATOM 937 C CA . PHE A 1 122 ? -10.478 -11.210 15.564 1.00 97.50 122 PHE A CA 1
ATOM 938 C C . PHE A 1 122 ? -11.743 -12.028 15.296 1.00 97.50 122 PHE A C 1
ATOM 940 O O . PHE A 1 122 ? -12.831 -11.616 15.682 1.00 97.50 122 PHE A O 1
ATOM 947 N N . ARG A 1 123 ? -11.626 -13.226 14.708 1.00 96.69 123 ARG A N 1
ATOM 948 C CA . ARG A 1 123 ? -12.765 -14.153 14.592 1.00 96.69 123 ARG A CA 1
ATOM 949 C C . ARG A 1 123 ? -13.267 -14.656 15.944 1.00 96.69 123 ARG A C 1
ATOM 951 O O . ARG A 1 123 ? -14.460 -14.906 16.074 1.00 96.69 123 ARG A O 1
ATOM 958 N N . ALA A 1 124 ? -12.383 -14.788 16.931 1.00 96.50 124 ALA A N 1
ATOM 959 C CA . ALA A 1 124 ? -12.761 -15.134 18.298 1.00 96.50 124 ALA A CA 1
ATOM 960 C C . ALA A 1 124 ? -13.369 -13.948 19.074 1.00 96.50 124 ALA A C 1
ATOM 962 O O . ALA A 1 124 ? -13.897 -14.159 20.160 1.00 96.50 124 ALA A O 1
ATOM 963 N N . ARG A 1 125 ? -13.317 -12.724 18.525 1.00 96.75 125 ARG A N 1
ATOM 964 C CA . ARG A 1 125 ? -13.829 -11.481 19.126 1.00 96.75 125 ARG A CA 1
ATOM 965 C C . ARG A 1 125 ? -14.832 -10.786 18.192 1.00 96.75 125 ARG A C 1
ATOM 967 O O . ARG A 1 125 ? -14.544 -9.716 17.661 1.00 96.75 125 ARG A O 1
ATOM 974 N N . PRO A 1 126 ? -16.019 -11.375 17.953 1.00 95.06 126 PRO A N 1
ATOM 975 C CA . PRO A 1 126 ? -16.978 -10.868 16.964 1.00 95.06 126 PRO A CA 1
ATOM 976 C C . PRO A 1 126 ? -17.580 -9.497 17.316 1.00 95.06 126 PRO A C 1
ATOM 978 O O . PRO A 1 126 ? -18.126 -8.830 16.442 1.00 95.06 126 PRO A O 1
ATOM 981 N N . SER A 1 127 ? -17.489 -9.073 18.580 1.00 95.12 127 SER A N 1
ATOM 982 C CA . SER A 1 127 ? -17.878 -7.737 19.046 1.00 95.12 127 SER A CA 1
ATOM 983 C C . SER A 1 127 ? -16.890 -6.644 18.610 1.00 95.12 127 SER A C 1
ATOM 985 O O . SER A 1 127 ? -17.222 -5.458 18.668 1.00 95.12 127 SER A O 1
ATOM 987 N N . TRP A 1 128 ? -15.688 -7.016 18.157 1.00 97.12 128 TRP A N 1
ATOM 988 C CA . TRP A 1 128 ? -14.672 -6.078 17.703 1.00 97.12 128 TRP A CA 1
ATOM 989 C C . TRP A 1 128 ? -14.852 -5.729 16.229 1.00 97.12 128 TRP A C 1
ATOM 991 O O . TRP A 1 128 ? -14.837 -6.585 15.342 1.00 97.12 128 TRP A O 1
ATOM 1001 N N . ARG A 1 129 ? -14.975 -4.434 15.951 1.00 97.19 129 ARG A N 1
ATOM 1002 C CA . ARG A 1 129 ? -15.150 -3.894 14.605 1.00 97.19 129 ARG A CA 1
ATOM 1003 C C . ARG A 1 129 ? -13.817 -3.398 14.073 1.00 97.19 129 ARG A C 1
ATOM 1005 O O . ARG A 1 129 ? -13.239 -2.455 14.603 1.00 97.19 129 ARG A O 1
ATOM 1012 N N . LEU A 1 130 ? -13.332 -4.024 13.008 1.00 98.00 130 LEU A N 1
ATOM 1013 C CA . LEU A 1 130 ? -12.077 -3.640 12.367 1.00 98.00 130 LEU A CA 1
ATOM 1014 C C . LEU A 1 130 ? -12.321 -2.459 11.424 1.00 98.00 130 LEU A C 1
ATOM 1016 O O . LEU A 1 130 ? -13.188 -2.550 10.554 1.00 98.00 130 LEU A O 1
ATOM 1020 N N . MET A 1 131 ? -11.530 -1.390 11.540 1.00 98.00 131 MET A N 1
ATOM 1021 C CA . MET A 1 131 ? -11.551 -0.313 10.542 1.00 98.00 131 MET A CA 1
ATOM 1022 C C . MET A 1 131 ? -11.072 -0.817 9.182 1.00 98.00 131 MET A C 1
ATOM 1024 O O . MET A 1 131 ? -11.611 -0.427 8.158 1.00 98.00 131 MET A O 1
ATOM 1028 N N . VAL A 1 132 ? -10.073 -1.699 9.148 1.00 98.19 132 VAL A N 1
ATOM 1029 C CA . VAL A 1 132 ? -9.593 -2.336 7.918 1.00 98.19 132 VAL A CA 1
ATOM 1030 C C . VAL A 1 132 ? -9.352 -3.809 8.206 1.00 98.19 132 VAL A C 1
ATOM 1032 O O . VAL A 1 132 ? -8.638 -4.159 9.146 1.00 98.19 132 VAL A O 1
ATOM 1035 N N . SER A 1 133 ? -9.948 -4.691 7.405 1.00 98.06 133 SER A N 1
ATOM 1036 C CA . SER A 1 133 ? -9.758 -6.129 7.585 1.00 98.06 133 SER A CA 1
ATOM 1037 C C . SER A 1 133 ? -8.322 -6.557 7.233 1.00 98.06 133 SER A C 1
ATOM 1039 O O . SER A 1 133 ? -7.753 -6.059 6.255 1.00 98.06 133 SER A O 1
ATOM 1041 N N . PRO A 1 134 ? -7.739 -7.550 7.933 1.00 98.25 134 PRO A N 1
ATOM 1042 C CA . PRO A 1 134 ? -6.443 -8.116 7.562 1.00 98.25 134 PRO A CA 1
ATOM 1043 C C . PRO A 1 134 ? -6.383 -8.616 6.112 1.00 98.25 134 PRO A C 1
ATOM 1045 O O . PRO A 1 134 ? -5.336 -8.533 5.477 1.00 98.25 134 PRO A O 1
ATOM 1048 N N . ALA A 1 135 ? -7.501 -9.091 5.553 1.00 97.75 135 ALA A N 1
ATOM 1049 C CA . ALA A 1 135 ? -7.577 -9.510 4.154 1.00 97.75 135 ALA A CA 1
ATOM 1050 C C . ALA A 1 135 ? -7.413 -8.329 3.178 1.00 97.75 135 ALA A C 1
ATOM 1052 O O . ALA A 1 135 ? -6.662 -8.440 2.207 1.00 97.75 135 ALA A O 1
ATOM 1053 N N . SER A 1 136 ? -8.057 -7.190 3.455 1.00 97.88 136 SER A N 1
ATOM 1054 C CA . SER A 1 136 ? -7.889 -5.949 2.686 1.00 97.88 136 SER A CA 1
ATOM 1055 C C . SER A 1 136 ? -6.482 -5.366 2.816 1.00 97.88 136 SER A C 1
ATOM 1057 O O . SER A 1 136 ? -5.910 -4.911 1.819 1.00 97.88 136 SER A O 1
ATOM 1059 N N . ILE A 1 137 ? -5.879 -5.450 4.009 1.00 97.81 137 ILE A N 1
ATOM 1060 C CA . ILE A 1 137 ? -4.469 -5.093 4.219 1.00 97.81 137 ILE A CA 1
ATOM 1061 C C . ILE A 1 137 ? -3.577 -5.991 3.352 1.00 97.81 137 ILE A C 1
ATOM 1063 O O . ILE A 1 137 ? -2.794 -5.486 2.550 1.00 97.81 137 ILE A O 1
ATOM 1067 N N . ALA A 1 138 ? -3.732 -7.315 3.441 1.00 96.75 138 ALA A N 1
ATOM 1068 C CA . ALA A 1 138 ? -2.940 -8.273 2.671 1.00 96.75 138 ALA A CA 1
ATOM 1069 C C . ALA A 1 138 ? -3.042 -8.037 1.155 1.00 96.75 138 ALA A C 1
ATOM 1071 O O . ALA A 1 138 ? -2.026 -8.056 0.460 1.00 96.75 138 ALA A O 1
ATOM 1072 N N . LEU A 1 139 ? -4.251 -7.784 0.641 1.00 96.50 139 LEU A N 1
ATOM 1073 C CA . LEU A 1 139 ? -4.460 -7.482 -0.774 1.00 96.50 139 LEU A CA 1
ATOM 1074 C C . LEU A 1 139 ? -3.780 -6.172 -1.189 1.00 96.50 139 LEU A C 1
ATOM 1076 O O . LEU A 1 139 ? -3.147 -6.125 -2.240 1.00 96.50 139 LEU A O 1
ATOM 1080 N N . SER A 1 140 ? -3.868 -5.130 -0.360 1.00 95.38 140 SER A N 1
ATOM 1081 C CA . SER A 1 140 ? -3.246 -3.829 -0.643 1.00 95.38 140 SER A CA 1
ATOM 1082 C C . SER A 1 140 ? -1.716 -3.896 -0.699 1.00 95.38 140 SER A C 1
ATOM 1084 O O . SER A 1 140 ? -1.086 -3.058 -1.336 1.00 95.38 140 SER A O 1
ATOM 1086 N N . PHE A 1 141 ? -1.112 -4.907 -0.069 1.00 93.75 141 PHE A N 1
ATOM 1087 C CA . PHE A 1 141 ? 0.329 -5.162 -0.103 1.00 93.75 141 PHE A CA 1
ATOM 1088 C C . PHE A 1 141 ? 0.764 -6.110 -1.230 1.00 93.75 141 PHE A C 1
ATOM 1090 O O . PHE A 1 141 ? 1.943 -6.446 -1.309 1.00 93.75 141 PHE A O 1
ATOM 1097 N N . ASP A 1 142 ? -0.148 -6.525 -2.112 1.00 93.75 142 ASP A N 1
ATOM 1098 C CA . ASP A 1 142 ? 0.134 -7.414 -3.236 1.00 93.75 142 ASP A CA 1
ATOM 1099 C C . ASP A 1 142 ? -0.302 -6.763 -4.555 1.00 93.75 142 ASP A C 1
ATOM 1101 O O . ASP A 1 142 ? -1.447 -6.897 -4.992 1.00 93.75 142 ASP A O 1
ATOM 1105 N N . LYS A 1 143 ? 0.633 -6.069 -5.218 1.00 93.00 143 LYS A N 1
ATOM 1106 C CA . LYS A 1 143 ? 0.343 -5.295 -6.441 1.00 93.00 143 LYS A CA 1
ATOM 1107 C C . LYS A 1 143 ? -0.250 -6.153 -7.554 1.00 93.00 143 LYS A C 1
ATOM 1109 O O . LYS A 1 143 ? -1.172 -5.716 -8.234 1.00 93.00 143 LYS A O 1
ATOM 1114 N N . SER A 1 144 ? 0.225 -7.389 -7.711 1.00 92.56 144 SER A N 1
ATOM 1115 C CA . SER A 1 144 ? -0.286 -8.298 -8.739 1.00 92.56 144 SER A CA 1
ATOM 1116 C C . SER A 1 144 ? -1.731 -8.712 -8.464 1.00 92.56 144 SER A C 1
ATOM 1118 O O . SER A 1 144 ? -2.556 -8.662 -9.375 1.00 92.56 144 SER A O 1
ATOM 1120 N N . ARG A 1 145 ? -2.066 -9.081 -7.218 1.00 94.19 145 ARG A N 1
ATOM 1121 C CA . ARG A 1 145 ? -3.445 -9.452 -6.850 1.00 94.19 145 ARG A CA 1
ATOM 1122 C C . ARG A 1 145 ? -4.380 -8.252 -6.870 1.00 94.19 145 ARG A C 1
ATOM 1124 O O . ARG A 1 145 ? -5.484 -8.385 -7.385 1.00 94.19 145 ARG A O 1
ATOM 1131 N N . ALA A 1 146 ? -3.945 -7.102 -6.358 1.00 95.62 146 ALA A N 1
ATOM 1132 C CA . ALA A 1 146 ? -4.729 -5.871 -6.386 1.00 95.62 146 ALA A CA 1
ATOM 1133 C C . ALA A 1 146 ? -5.019 -5.434 -7.830 1.00 95.62 146 ALA A C 1
ATOM 1135 O O . ALA A 1 146 ? -6.173 -5.224 -8.186 1.00 95.62 146 ALA A O 1
ATOM 1136 N N . CYS A 1 147 ? -4.000 -5.402 -8.696 1.00 95.50 147 CYS A N 1
ATOM 1137 C CA . CYS A 1 147 ? -4.159 -5.069 -10.113 1.00 95.50 147 CYS A CA 1
ATOM 1138 C C . CYS A 1 147 ? -5.120 -6.035 -10.827 1.00 95.50 147 CYS A C 1
ATOM 1140 O O . CYS A 1 147 ? -5.996 -5.597 -11.574 1.00 95.50 147 CYS A O 1
ATOM 1142 N N . ALA A 1 148 ? -5.002 -7.345 -10.583 1.00 95.50 148 ALA A N 1
ATOM 1143 C CA . ALA A 1 148 ? -5.924 -8.334 -11.142 1.00 95.50 148 ALA A CA 1
ATOM 1144 C C . ALA A 1 148 ? -7.367 -8.136 -10.644 1.00 95.50 148 ALA A C 1
ATOM 1146 O O . ALA A 1 148 ? -8.291 -8.132 -11.456 1.00 95.50 148 ALA A O 1
ATOM 1147 N N . ALA A 1 149 ? -7.554 -7.915 -9.338 1.00 97.62 149 ALA A N 1
ATOM 1148 C CA . ALA A 1 149 ? -8.865 -7.674 -8.741 1.00 97.62 149 ALA A CA 1
ATOM 1149 C C . ALA A 1 149 ? -9.521 -6.407 -9.307 1.00 97.62 149 ALA A C 1
ATOM 1151 O O . ALA A 1 149 ? -10.657 -6.454 -9.765 1.00 97.62 149 ALA A O 1
ATOM 1152 N N . TYR A 1 150 ? -8.796 -5.289 -9.364 1.00 98.12 150 TYR A N 1
ATOM 1153 C CA . TYR A 1 150 ? -9.341 -4.023 -9.864 1.00 98.12 150 TYR A CA 1
ATOM 1154 C C . TYR A 1 150 ? -9.666 -4.093 -11.357 1.00 98.12 150 TYR A C 1
ATOM 1156 O O . TYR A 1 150 ? -10.725 -3.632 -11.777 1.00 98.12 150 TYR A O 1
ATOM 1164 N N . ARG A 1 151 ? -8.829 -4.763 -12.158 1.00 97.62 151 ARG A N 1
ATOM 1165 C CA . ARG A 1 151 ? -9.150 -5.037 -13.565 1.00 97.62 151 ARG A CA 1
ATOM 1166 C C . ARG A 1 151 ? -10.448 -5.837 -13.707 1.00 97.62 151 ARG A C 1
ATOM 1168 O O . ARG A 1 151 ? -11.250 -5.516 -14.579 1.00 97.62 151 ARG A O 1
ATOM 1175 N N . ALA A 1 152 ? -10.674 -6.839 -12.854 1.00 97.75 152 ALA A N 1
ATOM 1176 C CA . ALA A 1 152 ? -11.908 -7.629 -12.860 1.00 97.75 152 ALA A CA 1
ATOM 1177 C C . ALA A 1 152 ? -13.157 -6.804 -12.486 1.00 97.75 152 ALA A C 1
ATOM 1179 O O . ALA A 1 152 ? -14.252 -7.129 -12.933 1.00 97.75 152 ALA A O 1
ATOM 1180 N N . LEU A 1 153 ? -12.992 -5.703 -11.743 1.00 97.69 153 LEU A N 1
ATOM 1181 C CA . LEU A 1 153 ? -14.053 -4.727 -11.450 1.00 97.69 153 LEU A CA 1
ATOM 1182 C C . LEU A 1 153 ? -14.307 -3.732 -12.597 1.00 97.69 153 LEU A C 1
ATOM 1184 O O . LEU A 1 153 ? -15.110 -2.813 -12.446 1.00 97.69 153 LEU A O 1
ATOM 1188 N N . GLY A 1 154 ? -13.592 -3.852 -13.720 1.00 97.75 154 GLY A N 1
ATOM 1189 C CA . GLY A 1 154 ? -13.631 -2.868 -14.804 1.00 97.75 154 GLY A CA 1
ATOM 1190 C C . GLY A 1 154 ? -12.939 -1.545 -14.457 1.00 97.75 154 GLY A C 1
ATOM 1191 O O . GLY A 1 154 ? -13.095 -0.562 -15.181 1.00 97.75 154 GLY A O 1
ATOM 1192 N N . VAL A 1 155 ? -12.167 -1.498 -13.366 1.00 98.31 155 VAL A N 1
ATOM 1193 C CA . VAL A 1 155 ? -11.400 -0.312 -12.980 1.00 98.31 155 VAL A CA 1
ATOM 1194 C C . VAL A 1 155 ? -10.160 -0.199 -13.873 1.00 98.31 155 VAL A C 1
ATOM 1196 O O . VAL A 1 155 ? -9.393 -1.163 -13.982 1.00 98.31 155 VAL A O 1
ATOM 1199 N N . PRO A 1 156 ? -9.907 0.968 -14.497 1.00 97.69 156 PRO A N 1
ATOM 1200 C CA . PRO A 1 156 ? -8.698 1.171 -15.280 1.00 97.69 156 PRO A CA 1
ATOM 1201 C C . PRO A 1 156 ? -7.443 1.070 -14.402 1.00 97.69 156 PRO A C 1
ATOM 1203 O O . PRO A 1 156 ? -7.228 1.885 -13.506 1.00 97.69 156 PRO A O 1
ATOM 1206 N N . VAL A 1 157 ? -6.581 0.099 -14.695 1.00 97.31 157 VAL A N 1
ATOM 1207 C CA . VAL A 1 157 ? -5.271 -0.115 -14.054 1.00 97.31 157 VAL A CA 1
ATOM 1208 C C . VAL A 1 157 ? -4.188 -0.274 -15.126 1.00 97.31 157 VAL A C 1
ATOM 1210 O O . VAL A 1 157 ? -4.532 -0.614 -16.264 1.00 97.31 157 VAL A O 1
ATOM 1213 N N . PRO A 1 158 ? -2.901 -0.013 -14.826 1.00 95.44 158 PRO A N 1
ATOM 1214 C CA . PRO A 1 158 ? -1.820 -0.269 -15.773 1.00 95.44 158 PRO A CA 1
ATOM 1215 C C . PRO A 1 158 ? -1.861 -1.708 -16.299 1.00 95.44 158 PRO A C 1
ATOM 1217 O O . PRO A 1 158 ? -2.207 -2.643 -15.570 1.00 95.44 158 PRO A O 1
ATOM 1220 N N . GLU A 1 159 ? -1.535 -1.896 -17.576 1.00 94.00 159 GLU A N 1
ATOM 1221 C CA . GLU A 1 159 ? -1.428 -3.228 -18.176 1.00 94.00 159 GLU A CA 1
ATOM 1222 C C . GLU A 1 159 ? -0.335 -4.026 -17.456 1.00 94.00 159 GLU A C 1
ATOM 1224 O O . GLU A 1 159 ? 0.826 -3.629 -17.466 1.00 94.00 159 GLU A O 1
ATOM 1229 N N . ALA A 1 160 ? -0.713 -5.127 -16.805 1.00 93.00 160 ALA A N 1
ATOM 1230 C CA . ALA A 1 160 ? 0.222 -6.008 -16.120 1.00 93.00 160 ALA A CA 1
ATOM 1231 C C . ALA A 1 160 ? 0.659 -7.132 -17.059 1.00 93.00 160 ALA A C 1
ATOM 1233 O O . ALA A 1 160 ? -0.156 -7.682 -17.801 1.00 93.00 160 ALA A O 1
ATOM 1234 N N . PHE A 1 161 ? 1.932 -7.497 -16.983 1.00 90.38 161 PHE A N 1
ATOM 1235 C CA . PHE A 1 161 ? 2.513 -8.587 -17.746 1.00 90.38 161 PHE A CA 1
ATOM 1236 C C . PHE A 1 161 ? 2.857 -9.742 -16.815 1.00 90.38 161 PHE A C 1
ATOM 1238 O O . PHE A 1 161 ? 3.351 -9.542 -15.702 1.00 90.38 161 PHE A O 1
ATOM 1245 N N . GLU A 1 162 ? 2.612 -10.961 -17.285 1.00 81.69 162 GLU A N 1
ATOM 1246 C CA . GLU A 1 162 ? 3.114 -12.148 -16.606 1.00 81.69 162 GLU A CA 1
ATOM 1247 C C . GLU A 1 162 ? 4.640 -12.104 -16.606 1.00 81.6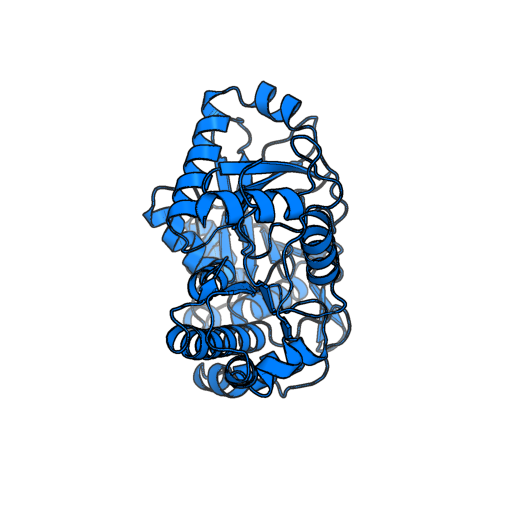9 162 GLU A C 1
ATOM 1249 O O . GLU A 1 162 ? 5.282 -11.971 -17.651 1.00 81.69 162 GLU A O 1
ATOM 1254 N N . VAL A 1 163 ? 5.220 -12.165 -15.408 1.00 74.44 163 VAL A N 1
ATOM 1255 C CA . VAL A 1 163 ? 6.670 -12.213 -15.259 1.00 74.44 163 VAL A CA 1
ATOM 1256 C C . VAL A 1 163 ? 7.135 -13.572 -15.775 1.00 74.44 163 VAL A C 1
ATOM 1258 O O . VAL A 1 163 ? 6.589 -14.585 -15.331 1.00 74.44 163 VAL A O 1
ATOM 1261 N N . PRO A 1 164 ? 8.118 -13.624 -16.692 1.00 62.12 164 PRO A N 1
ATOM 1262 C CA . PRO A 1 164 ? 8.648 -14.889 -17.175 1.00 62.12 164 PRO A CA 1
ATOM 1263 C C . PRO A 1 164 ? 9.078 -15.763 -15.994 1.00 62.12 164 PRO A C 1
ATOM 1265 O O . PRO A 1 164 ? 9.790 -15.300 -15.101 1.00 62.12 164 PRO A O 1
ATOM 1268 N N . THR A 1 165 ? 8.631 -17.018 -15.970 1.00 59.69 165 THR A N 1
ATOM 1269 C CA . THR A 1 165 ? 9.019 -17.970 -14.927 1.00 59.69 165 THR A CA 1
ATOM 1270 C C . THR A 1 165 ? 10.520 -18.238 -14.969 1.00 59.69 165 THR A C 1
ATOM 1272 O O . THR A 1 165 ? 11.175 -18.093 -16.002 1.00 59.69 165 THR A O 1
ATOM 1275 N N . GLU A 1 166 ? 11.066 -18.713 -13.850 1.00 52.91 166 GLU A N 1
ATOM 1276 C CA . GLU A 1 166 ? 12.480 -19.077 -13.707 1.00 52.91 166 GLU A CA 1
ATOM 1277 C C . GLU A 1 166 ? 12.967 -20.034 -14.817 1.00 52.91 166 GLU A C 1
ATOM 1279 O O . GLU A 1 166 ? 14.103 -19.947 -15.270 1.00 52.91 166 GLU A O 1
ATOM 1284 N N . SER A 1 167 ? 12.091 -20.905 -15.333 1.00 46.41 167 SER A N 1
ATOM 1285 C CA . SER A 1 167 ? 12.380 -21.795 -16.466 1.00 46.41 167 SER A CA 1
ATOM 1286 C C . SER A 1 167 ? 12.660 -21.063 -17.787 1.00 46.41 167 SER A C 1
ATOM 1288 O O . SER A 1 167 ? 13.495 -21.523 -18.562 1.00 46.41 167 SER A O 1
ATOM 1290 N N . VAL A 1 168 ? 12.021 -19.914 -18.036 1.00 48.66 168 VAL A N 1
ATOM 1291 C CA . VAL A 1 168 ? 12.261 -19.065 -19.218 1.00 48.66 168 VAL A CA 1
ATOM 1292 C C . VAL A 1 168 ? 13.573 -18.288 -19.050 1.00 48.66 168 VAL A C 1
ATOM 1294 O O . VAL A 1 168 ? 14.368 -18.196 -19.988 1.00 48.66 168 VAL A O 1
ATOM 1297 N N . LEU A 1 169 ? 13.853 -17.830 -17.825 1.00 53.59 169 LEU A N 1
ATOM 1298 C CA . LEU A 1 169 ? 15.072 -17.103 -17.445 1.00 53.59 169 LEU A CA 1
ATOM 1299 C C . LEU A 1 169 ? 16.325 -17.985 -17.320 1.00 53.59 169 LEU A C 1
ATOM 1301 O O . LEU A 1 169 ? 17.439 -17.483 -17.298 1.00 53.59 169 LEU A O 1
ATOM 1305 N N . ARG A 1 170 ? 16.191 -19.313 -17.269 1.00 51.06 170 ARG A N 1
ATOM 1306 C CA . ARG A 1 170 ? 17.350 -20.227 -17.298 1.00 51.06 170 ARG A CA 1
ATOM 1307 C C . ARG A 1 170 ? 17.960 -20.390 -18.694 1.00 51.06 170 ARG A C 1
ATOM 1309 O O . ARG A 1 170 ? 19.065 -20.909 -18.810 1.00 51.06 170 ARG A O 1
ATOM 1316 N N . SER A 1 171 ? 17.268 -19.943 -19.746 1.00 52.72 171 SER A N 1
ATOM 1317 C CA . SER A 1 171 ? 17.753 -20.020 -21.134 1.00 52.72 171 SER A CA 1
ATOM 1318 C C . SER A 1 171 ? 18.383 -18.715 -21.657 1.00 52.72 171 SER A C 1
ATOM 1320 O O . SER A 1 171 ? 19.082 -18.747 -22.671 1.00 52.72 171 SER A O 1
ATOM 1322 N N . ARG A 1 172 ? 18.150 -17.574 -20.983 1.00 68.00 172 ARG A N 1
ATOM 1323 C CA . ARG A 1 172 ? 18.592 -16.206 -21.345 1.00 68.00 172 ARG A CA 1
ATOM 1324 C C . ARG A 1 172 ? 18.694 -15.324 -20.094 1.00 68.00 172 ARG A C 1
ATOM 1326 O O . ARG A 1 172 ? 18.027 -15.609 -19.115 1.00 68.00 172 ARG A O 1
ATOM 1333 N N . SER A 1 173 ? 19.456 -14.227 -20.126 1.00 86.62 173 SER A N 1
ATOM 1334 C CA . SER A 1 173 ? 19.504 -13.275 -18.996 1.00 86.62 173 SER A CA 1
ATOM 1335 C C . SER A 1 173 ? 18.118 -12.691 -18.652 1.00 86.62 173 SER A C 1
ATOM 1337 O O . SER A 1 173 ? 17.251 -12.584 -19.528 1.00 86.62 173 SER A O 1
ATOM 1339 N N . THR A 1 174 ? 17.908 -12.269 -17.397 1.00 89.19 174 THR A N 1
ATOM 1340 C CA . THR A 1 174 ? 16.641 -11.671 -16.925 1.00 89.19 174 THR A CA 1
ATOM 1341 C C . THR A 1 174 ? 16.256 -10.457 -17.756 1.00 89.19 174 THR A C 1
ATOM 1343 O O . THR A 1 174 ? 15.105 -10.299 -18.172 1.00 89.19 174 THR A O 1
ATOM 1346 N N . ARG A 1 175 ? 17.244 -9.608 -18.047 1.00 91.75 175 ARG A N 1
ATOM 1347 C CA . ARG A 1 175 ? 17.103 -8.445 -18.916 1.00 91.75 175 ARG A CA 1
ATOM 1348 C C . ARG A 1 175 ? 16.586 -8.831 -20.296 1.00 91.75 175 ARG A C 1
ATOM 1350 O O . ARG A 1 175 ? 15.648 -8.199 -20.778 1.00 91.75 175 ARG A O 1
ATOM 1357 N N . ASP A 1 176 ? 17.195 -9.820 -20.943 1.00 89.75 176 ASP A N 1
ATOM 1358 C CA . ASP A 1 176 ? 16.845 -10.174 -22.321 1.00 89.75 176 ASP A CA 1
ATOM 1359 C C . ASP A 1 176 ? 15.434 -10.760 -22.404 1.00 89.75 176 ASP A C 1
ATOM 1361 O O . ASP A 1 176 ? 14.683 -10.383 -23.303 1.00 89.75 176 ASP A O 1
ATOM 1365 N N . GLY A 1 177 ? 15.041 -11.586 -21.426 1.00 89.62 177 GLY A N 1
ATOM 1366 C CA . GLY A 1 177 ? 13.675 -12.106 -21.325 1.00 89.62 177 GLY A CA 1
ATOM 1367 C C . GLY A 1 177 ? 12.628 -10.999 -21.160 1.00 89.62 177 GLY A C 1
ATOM 1368 O O . GLY A 1 177 ? 11.599 -11.008 -21.836 1.00 89.62 177 GLY A O 1
ATOM 1369 N N . LEU A 1 178 ? 12.902 -9.994 -20.321 1.00 91.69 178 LEU A N 1
ATOM 1370 C CA . LEU A 1 178 ? 12.007 -8.843 -20.156 1.00 91.69 178 LEU A CA 1
ATOM 1371 C C . LEU A 1 178 ? 11.963 -7.949 -21.406 1.00 91.69 178 LEU A C 1
ATOM 1373 O O . LEU A 1 178 ? 10.888 -7.493 -21.786 1.00 91.69 178 LEU A O 1
ATOM 1377 N N . ILE A 1 179 ? 13.091 -7.716 -22.083 1.00 92.25 179 ILE A N 1
ATOM 1378 C CA . ILE A 1 179 ? 13.119 -6.934 -23.333 1.00 92.25 179 ILE A CA 1
ATOM 1379 C C . ILE A 1 179 ? 12.377 -7.665 -24.461 1.00 92.25 179 ILE A C 1
ATOM 1381 O O . ILE A 1 179 ? 11.694 -7.028 -25.261 1.00 92.25 179 ILE A O 1
ATOM 1385 N N . GLU A 1 180 ? 12.487 -8.988 -24.546 1.00 90.31 180 GLU A N 1
ATOM 1386 C CA . GLU A 1 180 ? 11.744 -9.800 -25.512 1.00 90.31 180 GLU A CA 1
ATOM 1387 C C . GLU A 1 180 ? 10.237 -9.764 -25.244 1.00 90.31 180 GLU A C 1
ATOM 1389 O O . GLU A 1 180 ? 9.467 -9.512 -26.172 1.00 90.31 180 GLU A O 1
ATOM 1394 N N . LEU A 1 181 ? 9.825 -9.898 -23.978 1.00 90.00 181 LEU A N 1
ATOM 1395 C CA . LEU A 1 181 ? 8.439 -9.692 -23.549 1.00 90.00 181 LEU A CA 1
ATOM 1396 C C . LEU A 1 181 ? 7.923 -8.313 -23.988 1.00 90.00 181 LEU A C 1
ATOM 1398 O O . LEU A 1 181 ? 6.846 -8.207 -24.570 1.00 90.00 181 LEU A O 1
ATOM 1402 N N . MET A 1 182 ? 8.711 -7.261 -23.754 1.00 92.94 182 MET A N 1
ATOM 1403 C CA . MET A 1 182 ? 8.381 -5.892 -24.156 1.00 92.94 182 MET A CA 1
ATOM 1404 C C . MET A 1 182 ? 8.235 -5.748 -25.675 1.00 92.94 182 MET A C 1
ATOM 1406 O O . MET A 1 182 ? 7.275 -5.134 -26.136 1.00 92.94 182 MET A O 1
ATOM 1410 N N . ARG A 1 183 ? 9.141 -6.343 -26.463 1.00 91.56 183 ARG A N 1
ATOM 1411 C CA . ARG A 1 183 ? 9.062 -6.342 -27.935 1.00 91.56 183 ARG A CA 1
ATOM 1412 C C . ARG A 1 183 ? 7.821 -7.073 -28.436 1.00 91.56 183 ARG A C 1
ATOM 1414 O O . ARG A 1 183 ? 7.128 -6.540 -29.293 1.00 91.56 183 ARG A O 1
ATOM 1421 N N . GLY A 1 184 ? 7.514 -8.243 -27.875 1.00 89.94 184 GLY A N 1
ATOM 1422 C CA . GLY A 1 184 ? 6.323 -9.022 -28.230 1.00 89.94 184 GLY A CA 1
ATOM 1423 C C . GLY A 1 184 ? 4.998 -8.333 -27.883 1.00 89.94 184 GLY A C 1
ATOM 1424 O O . GLY A 1 184 ? 3.956 -8.721 -28.401 1.00 89.94 184 GLY A O 1
ATOM 1425 N N . ARG A 1 185 ? 5.032 -7.312 -27.018 1.00 91.00 185 ARG A N 1
ATOM 1426 C CA . ARG A 1 185 ? 3.879 -6.486 -26.627 1.00 91.00 185 ARG A CA 1
ATOM 1427 C C . ARG A 1 185 ? 3.924 -5.063 -27.194 1.00 91.00 185 ARG A C 1
ATOM 1429 O O . ARG A 1 185 ? 3.054 -4.267 -26.863 1.00 91.00 185 ARG A O 1
ATOM 1436 N N . GLU A 1 186 ? 4.930 -4.735 -28.006 1.00 94.19 186 GLU A N 1
ATOM 1437 C CA . GLU A 1 186 ? 5.159 -3.389 -28.560 1.00 94.19 186 GLU A CA 1
ATOM 1438 C C . GLU A 1 186 ? 5.236 -2.285 -27.482 1.00 94.19 186 GLU A C 1
ATOM 1440 O O . GLU A 1 186 ? 4.776 -1.154 -27.658 1.00 94.19 186 GLU A O 1
ATOM 1445 N N . VAL A 1 187 ? 5.837 -2.607 -26.332 1.00 94.44 187 VAL A N 1
ATOM 1446 C CA . VAL A 1 187 ? 5.985 -1.696 -25.190 1.00 94.44 187 VAL A CA 1
ATOM 1447 C C . VAL A 1 187 ? 7.422 -1.198 -25.082 1.00 94.44 187 VAL A C 1
ATOM 1449 O O . VAL A 1 187 ? 8.362 -1.970 -24.931 1.00 94.44 187 VAL A O 1
ATOM 1452 N N . GLU A 1 188 ? 7.614 0.121 -25.089 1.00 95.12 188 GLU A N 1
ATOM 1453 C CA . GLU A 1 188 ? 8.956 0.712 -24.988 1.00 95.12 188 GLU A CA 1
ATOM 1454 C C . GLU A 1 188 ? 9.500 0.778 -23.555 1.00 95.12 188 GLU A C 1
ATOM 1456 O O . GLU A 1 188 ? 10.721 0.828 -23.361 1.00 95.12 188 GLU A O 1
ATOM 1461 N N . GLN A 1 189 ? 8.611 0.832 -22.555 1.00 95.38 189 GLN A N 1
ATOM 1462 C CA . GLN A 1 189 ? 8.970 0.961 -21.143 1.00 95.38 189 GLN A CA 1
ATOM 1463 C C . GLN A 1 189 ? 8.000 0.219 -20.219 1.00 95.38 189 GLN A C 1
ATOM 1465 O O . GLN A 1 189 ? 6.780 0.313 -20.369 1.00 95.38 189 GLN A O 1
ATOM 1470 N N . VAL A 1 190 ? 8.556 -0.461 -19.219 1.00 95.38 190 VAL A N 1
ATOM 1471 C CA . VAL A 1 190 ? 7.809 -1.141 -18.152 1.00 95.38 190 VAL A CA 1
ATOM 1472 C C . VAL A 1 190 ? 8.354 -0.744 -16.789 1.00 95.38 190 VAL A C 1
ATOM 1474 O O . VAL A 1 190 ? 9.536 -0.426 -16.645 1.00 95.38 190 VAL A O 1
ATOM 1477 N N . PHE A 1 191 ? 7.506 -0.793 -15.770 1.00 94.06 191 PHE A N 1
ATOM 1478 C CA . PHE A 1 191 ? 7.963 -0.825 -14.393 1.00 94.06 191 PHE A CA 1
ATOM 1479 C C . PHE A 1 191 ? 8.076 -2.274 -13.929 1.00 94.06 191 PHE A C 1
ATOM 1481 O O . PHE A 1 191 ? 7.099 -3.014 -13.953 1.00 94.06 191 PHE A O 1
ATOM 1488 N N . VAL A 1 192 ? 9.262 -2.650 -13.459 1.00 94.06 192 VAL A N 1
ATOM 1489 C CA . VAL A 1 192 ? 9.520 -3.886 -12.716 1.00 94.06 192 VAL A CA 1
ATOM 1490 C C . VAL A 1 192 ? 9.590 -3.495 -11.247 1.00 94.06 192 VAL A C 1
ATOM 1492 O O . VAL A 1 192 ? 10.513 -2.795 -10.839 1.00 94.06 192 VAL A O 1
ATOM 1495 N N . LYS A 1 193 ? 8.589 -3.863 -10.455 1.00 91.88 193 LYS A N 1
ATOM 1496 C CA . LYS A 1 193 ? 8.454 -3.470 -9.043 1.00 91.88 193 LYS A CA 1
ATOM 1497 C C . LYS A 1 193 ? 8.412 -4.724 -8.189 1.00 91.88 193 LYS A C 1
ATOM 1499 O O . LYS A 1 193 ? 7.871 -5.723 -8.645 1.00 91.88 193 LYS A O 1
ATOM 1504 N N . LEU A 1 194 ? 8.872 -4.683 -6.943 1.00 91.50 194 LEU A N 1
ATOM 1505 C CA . LEU A 1 194 ? 8.497 -5.753 -6.018 1.00 91.50 194 LEU A CA 1
ATOM 1506 C C . LEU A 1 194 ? 6.971 -5.830 -5.890 1.00 91.50 194 LEU A C 1
ATOM 1508 O O . LEU A 1 194 ? 6.275 -4.810 -5.757 1.00 91.50 194 LEU A O 1
ATOM 1512 N N . ARG A 1 195 ? 6.457 -7.061 -5.937 1.00 89.25 195 ARG A N 1
ATOM 1513 C CA . ARG A 1 195 ? 5.035 -7.354 -5.745 1.00 89.25 195 ARG A CA 1
ATOM 1514 C C . ARG A 1 195 ? 4.572 -6.879 -4.371 1.00 89.25 195 ARG A C 1
ATOM 1516 O O . ARG A 1 195 ? 3.504 -6.276 -4.266 1.00 89.25 195 ARG A O 1
ATOM 1523 N N . SER A 1 196 ? 5.412 -7.111 -3.366 1.00 84.75 196 SER A N 1
ATOM 1524 C CA . SER A 1 196 ? 5.259 -6.657 -1.990 1.00 84.75 196 SER A CA 1
ATOM 1525 C C . SER A 1 196 ? 5.945 -5.310 -1.744 1.00 84.75 196 SER A C 1
ATOM 1527 O O . SER A 1 196 ? 6.893 -4.938 -2.432 1.00 84.75 196 SER A O 1
ATOM 1529 N N . GLY A 1 197 ? 5.445 -4.545 -0.774 1.00 71.81 197 GLY A N 1
ATOM 1530 C CA . GLY A 1 197 ? 6.070 -3.299 -0.310 1.00 71.81 197 GLY A CA 1
ATOM 1531 C C . GLY A 1 197 ? 5.398 -2.011 -0.789 1.00 71.81 197 GLY A C 1
ATOM 1532 O O . GLY A 1 197 ? 4.490 -2.024 -1.624 1.00 71.81 197 GLY A O 1
ATOM 1533 N N . SER A 1 198 ? 5.866 -0.885 -0.251 1.00 66.81 198 SER A N 1
ATOM 1534 C CA . SER A 1 198 ? 5.267 0.446 -0.406 1.00 66.81 198 SER A CA 1
ATOM 1535 C C . SER A 1 198 ? 6.295 1.520 -0.799 1.00 66.81 198 SER A C 1
ATOM 1537 O O . SER A 1 198 ? 7.505 1.281 -0.859 1.00 66.81 198 SER A O 1
ATOM 1539 N N . SER A 1 199 ? 5.812 2.742 -1.050 1.00 58.56 199 SER A N 1
ATOM 1540 C CA . SER A 1 199 ? 6.633 3.965 -1.121 1.00 58.56 199 SER A CA 1
ATOM 1541 C C . SER A 1 199 ? 7.584 4.062 -2.321 1.00 58.56 199 SER A C 1
ATOM 1543 O O . SER A 1 199 ? 8.631 4.704 -2.217 1.00 58.56 199 SER A O 1
ATOM 1545 N N . ALA A 1 200 ? 7.234 3.438 -3.453 1.00 57.97 200 ALA A N 1
ATOM 1546 C CA . ALA A 1 200 ? 8.076 3.374 -4.657 1.00 57.97 200 ALA A CA 1
ATOM 1547 C C . ALA A 1 200 ? 9.513 2.869 -4.395 1.00 57.97 200 ALA A C 1
ATOM 1549 O O . ALA A 1 200 ? 10.433 3.150 -5.163 1.00 57.97 200 ALA A O 1
ATOM 1550 N N . SER A 1 201 ? 9.707 2.125 -3.303 1.00 68.81 201 SER A N 1
ATOM 1551 C CA . SER A 1 201 ? 10.957 1.437 -3.007 1.00 68.81 201 SER A CA 1
ATOM 1552 C C . SER A 1 201 ? 11.072 0.189 -3.885 1.00 68.81 201 SER A C 1
ATOM 1554 O O . SER A 1 201 ? 10.063 -0.425 -4.233 1.00 68.81 201 SER A O 1
ATOM 1556 N N . CYS A 1 202 ? 12.298 -0.170 -4.273 1.00 85.56 202 CYS A N 1
ATOM 1557 C CA . CYS A 1 202 ? 12.583 -1.411 -5.000 1.00 85.56 202 CYS A CA 1
ATOM 1558 C C . CYS A 1 202 ? 11.820 -1.548 -6.333 1.00 85.56 202 CYS A C 1
ATOM 1560 O O . CYS A 1 202 ? 11.066 -2.497 -6.559 1.00 85.56 202 CYS A O 1
ATOM 1562 N N . LEU A 1 203 ? 12.030 -0.580 -7.229 1.00 90.25 203 LEU A N 1
ATOM 1563 C CA . LEU A 1 203 ? 11.533 -0.621 -8.603 1.00 90.25 203 LEU A CA 1
ATOM 1564 C C . LEU A 1 203 ? 12.634 -0.336 -9.621 1.00 90.25 203 LEU A C 1
ATOM 1566 O O . LEU A 1 203 ? 13.609 0.350 -9.319 1.00 90.25 203 LEU A O 1
ATOM 1570 N N . CYS A 1 204 ? 12.433 -0.798 -10.849 1.00 93.31 204 CYS A N 1
ATOM 1571 C CA . CYS A 1 204 ? 13.214 -0.454 -12.025 1.00 93.31 204 CYS A CA 1
ATOM 1572 C C . CYS A 1 204 ? 12.262 -0.044 -13.158 1.00 93.31 204 CYS A C 1
ATOM 1574 O O . CYS A 1 204 ? 11.431 -0.839 -13.592 1.00 93.31 204 CYS A O 1
ATOM 1576 N N . ALA A 1 205 ? 12.371 1.192 -13.644 1.00 94.19 205 ALA A N 1
ATOM 1577 C CA . ALA A 1 205 ? 11.741 1.599 -14.898 1.00 94.19 205 ALA A CA 1
ATOM 1578 C C . ALA A 1 205 ? 12.645 1.155 -16.057 1.00 94.19 205 ALA A C 1
ATOM 1580 O O . ALA A 1 205 ? 13.636 1.825 -16.359 1.00 94.19 205 ALA A O 1
ATOM 1581 N N . LEU A 1 206 ? 12.344 -0.002 -16.644 1.00 95.81 206 LEU A N 1
ATOM 1582 C CA . LEU A 1 206 ? 13.125 -0.644 -17.700 1.00 95.81 206 LEU A CA 1
ATOM 1583 C C . LEU A 1 206 ? 12.724 -0.094 -19.071 1.00 95.81 206 LEU A C 1
ATOM 1585 O O . LEU A 1 206 ? 11.543 -0.038 -19.405 1.00 95.81 206 LEU A O 1
ATOM 1589 N N . SER A 1 207 ? 13.715 0.265 -19.884 1.00 96.25 207 SER A N 1
ATOM 1590 C CA . SER A 1 207 ? 13.534 0.619 -21.289 1.00 96.25 207 SER A CA 1
ATOM 1591 C C . SER A 1 207 ? 13.903 -0.543 -22.208 1.00 96.25 207 SER A C 1
ATOM 1593 O O . SER A 1 207 ? 14.942 -1.178 -22.026 1.00 96.25 207 SER A O 1
ATOM 1595 N N . ALA A 1 208 ? 13.137 -0.720 -23.290 1.00 94.19 208 ALA A N 1
ATOM 1596 C CA . ALA A 1 208 ? 13.455 -1.638 -24.389 1.00 94.19 208 ALA A CA 1
ATOM 1597 C C . ALA A 1 208 ? 14.824 -1.351 -25.042 1.00 94.19 208 ALA A C 1
ATOM 1599 O O . ALA A 1 208 ? 15.372 -2.198 -25.746 1.00 94.19 208 ALA A O 1
ATOM 1600 N N . ARG A 1 209 ? 15.396 -0.162 -24.793 1.00 94.38 209 ARG A N 1
ATOM 1601 C CA . ARG A 1 209 ? 16.746 0.243 -25.215 1.00 94.38 209 ARG A CA 1
ATOM 1602 C C . ARG A 1 209 ? 17.871 -0.341 -24.345 1.00 94.38 209 ARG A C 1
ATOM 1604 O O . ARG A 1 209 ? 19.028 -0.026 -24.591 1.00 94.38 209 ARG A O 1
ATOM 1611 N N . GLY A 1 210 ? 17.559 -1.147 -23.328 1.00 93.38 210 GLY A N 1
ATOM 1612 C CA . GLY A 1 210 ? 18.559 -1.874 -22.534 1.00 93.38 210 GLY A CA 1
ATOM 1613 C C . GLY A 1 210 ? 19.136 -1.122 -21.331 1.00 93.38 210 GLY A C 1
ATOM 1614 O O . GLY A 1 210 ? 20.192 -1.503 -20.831 1.00 93.38 210 GLY A O 1
ATOM 1615 N N . TYR A 1 211 ? 18.456 -0.079 -20.848 1.00 95.81 211 TYR A N 1
ATOM 1616 C CA . TYR A 1 211 ? 18.800 0.621 -19.604 1.00 95.81 211 TYR A CA 1
ATOM 1617 C C . TYR A 1 211 ? 17.593 0.679 -18.662 1.00 95.81 211 TYR A C 1
ATOM 1619 O O . TYR A 1 211 ? 16.448 0.578 -19.106 1.00 95.81 211 TYR A O 1
ATOM 1627 N N . GLY A 1 212 ? 17.841 0.890 -17.370 1.00 95.19 212 GLY A N 1
ATOM 1628 C CA . GLY A 1 212 ? 16.808 1.051 -16.350 1.00 95.19 212 GLY A CA 1
ATOM 1629 C C . GLY A 1 212 ? 17.043 2.259 -15.449 1.00 95.19 212 GLY A C 1
ATO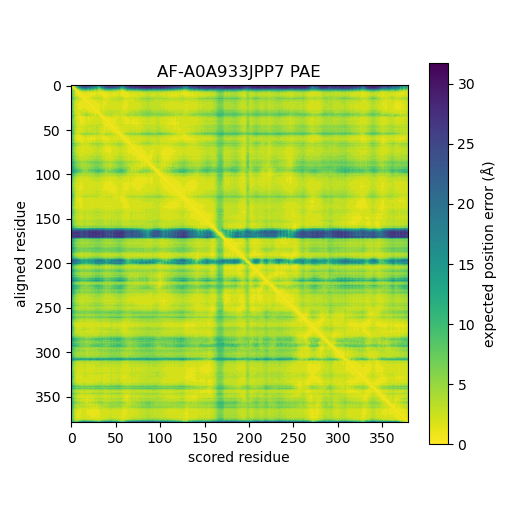M 1630 O O . GLY A 1 212 ? 18.174 2.722 -15.303 1.00 95.19 212 GLY A O 1
ATOM 1631 N N . MET A 1 213 ? 15.975 2.770 -14.837 1.00 93.44 213 MET A N 1
ATOM 1632 C CA . MET A 1 213 ? 16.045 3.776 -13.771 1.00 93.44 213 MET A CA 1
ATOM 1633 C C . MET A 1 213 ? 15.584 3.158 -12.449 1.00 93.44 213 MET A C 1
ATOM 1635 O O . MET A 1 213 ? 14.467 2.651 -12.377 1.00 93.44 213 MET A O 1
ATOM 1639 N N . THR A 1 214 ? 16.407 3.210 -11.403 1.00 92.06 214 THR A N 1
ATOM 1640 C CA . THR A 1 214 ? 16.109 2.573 -10.108 1.00 92.06 214 THR A CA 1
ATOM 1641 C C . THR A 1 214 ? 16.680 3.364 -8.933 1.00 92.06 214 THR A C 1
ATOM 1643 O O . THR A 1 214 ? 17.594 4.166 -9.113 1.00 92.06 214 THR A O 1
ATOM 1646 N N . THR A 1 215 ? 16.144 3.145 -7.730 1.00 87.56 215 THR A N 1
ATOM 1647 C CA . THR A 1 215 ? 16.750 3.599 -6.467 1.00 87.56 215 THR A CA 1
ATOM 1648 C C . THR A 1 215 ? 17.571 2.510 -5.775 1.00 87.56 215 THR A C 1
ATOM 1650 O O . THR A 1 215 ? 18.247 2.810 -4.787 1.00 87.56 215 THR A O 1
ATOM 1653 N N . LEU A 1 216 ? 17.530 1.270 -6.280 1.00 91.62 216 LEU A N 1
ATOM 1654 C CA . LEU A 1 216 ? 18.306 0.154 -5.753 1.00 91.62 216 LEU A CA 1
ATOM 1655 C C . LEU A 1 216 ? 19.791 0.355 -6.038 1.00 91.62 216 LEU A C 1
ATOM 1657 O O . LEU A 1 216 ? 20.209 0.592 -7.172 1.00 91.62 216 LEU A O 1
ATOM 1661 N N . GLU A 1 217 ? 20.586 0.224 -4.989 1.00 91.31 217 GLU A N 1
ATOM 1662 C CA . GLU A 1 217 ? 22.037 0.279 -5.038 1.00 91.31 217 GLU A CA 1
ATOM 1663 C C . GLU A 1 217 ? 22.595 -0.960 -4.346 1.00 91.31 217 GLU A C 1
ATOM 1665 O O . GLU A 1 217 ? 22.116 -1.363 -3.287 1.00 91.31 217 GLU A O 1
ATOM 1670 N N . ARG A 1 218 ? 23.599 -1.582 -4.964 1.00 90.38 218 ARG A N 1
ATOM 1671 C CA . ARG A 1 218 ? 24.295 -2.732 -4.395 1.00 90.38 218 ARG A CA 1
ATOM 1672 C C . ARG A 1 218 ? 25.607 -2.266 -3.778 1.00 90.38 218 ARG A C 1
ATOM 1674 O O . ARG A 1 218 ? 26.408 -1.634 -4.465 1.00 90.38 218 ARG A O 1
ATOM 1681 N N . SER A 1 219 ? 25.829 -2.607 -2.513 1.00 88.50 219 SER A N 1
ATOM 1682 C CA . SER A 1 219 ? 27.091 -2.395 -1.803 1.00 88.50 219 SER A CA 1
ATOM 1683 C C . SER A 1 219 ? 27.604 -3.749 -1.317 1.00 88.50 219 SER A C 1
ATOM 1685 O O . SER A 1 219 ? 27.024 -4.363 -0.420 1.00 88.50 219 SER A O 1
ATOM 1687 N N . GLY A 1 220 ? 28.641 -4.271 -1.979 1.00 88.00 220 GLY A N 1
ATOM 1688 C CA . GLY A 1 220 ? 29.085 -5.654 -1.787 1.00 88.00 220 GLY A CA 1
ATOM 1689 C C . GLY A 1 220 ? 27.990 -6.659 -2.167 1.00 88.00 220 GLY A C 1
ATOM 1690 O O . GLY A 1 220 ? 27.521 -6.689 -3.307 1.00 88.00 220 GLY A O 1
ATOM 1691 N N . GLU A 1 221 ? 27.566 -7.485 -1.215 1.00 86.38 221 GLU A N 1
ATOM 1692 C CA . GLU A 1 221 ? 26.493 -8.475 -1.398 1.00 86.38 221 GLU A CA 1
ATOM 1693 C C . GLU A 1 221 ? 25.103 -7.961 -1.003 1.00 86.38 221 GLU A C 1
ATOM 1695 O O . GLU A 1 221 ? 24.109 -8.648 -1.223 1.00 86.38 221 GLU A O 1
ATOM 1700 N N . ARG A 1 222 ? 25.014 -6.749 -0.449 1.00 91.56 222 ARG A N 1
ATOM 1701 C CA . ARG A 1 222 ? 23.777 -6.200 0.112 1.00 91.56 222 ARG A CA 1
ATOM 1702 C C . ARG A 1 222 ? 23.129 -5.186 -0.820 1.00 91.56 222 ARG A C 1
ATOM 1704 O O . ARG A 1 222 ? 23.812 -4.460 -1.549 1.00 91.56 222 ARG A O 1
ATOM 1711 N N . TRP A 1 223 ? 21.805 -5.121 -0.757 1.00 93.69 223 TRP A N 1
ATOM 1712 C CA . TRP A 1 223 ? 20.989 -4.155 -1.482 1.00 93.69 223 TRP A CA 1
ATOM 1713 C C . TRP A 1 223 ? 20.497 -3.066 -0.545 1.00 93.69 223 TRP A C 1
ATOM 1715 O O . TRP A 1 223 ? 20.080 -3.347 0.572 1.00 93.69 223 TRP A O 1
ATOM 1725 N N . TYR A 1 224 ? 20.495 -1.832 -1.030 1.00 91.56 224 TYR A N 1
ATOM 1726 C CA . TYR A 1 224 ? 19.999 -0.675 -0.305 1.00 91.56 224 TYR A CA 1
ATOM 1727 C C . TYR A 1 224 ? 19.066 0.144 -1.195 1.00 91.56 224 TYR A C 1
ATOM 1729 O O . TYR A 1 224 ? 19.271 0.269 -2.406 1.00 91.56 224 TYR A O 1
ATOM 1737 N N . ASN A 1 225 ? 18.049 0.749 -0.591 1.00 88.50 225 ASN A N 1
ATOM 1738 C CA . ASN A 1 225 ? 17.255 1.785 -1.226 1.00 88.50 225 ASN A CA 1
ATOM 1739 C C . ASN A 1 225 ? 17.934 3.139 -1.004 1.00 88.50 225 ASN A C 1
ATOM 1741 O O . ASN A 1 225 ? 17.765 3.775 0.033 1.00 88.50 225 ASN A O 1
ATOM 1745 N N . SER A 1 226 ? 18.673 3.610 -2.008 1.00 85.75 226 SER A N 1
ATOM 1746 C CA . SER A 1 226 ? 19.401 4.883 -1.930 1.00 85.75 226 SER A CA 1
ATOM 1747 C C . SER A 1 226 ? 18.493 6.121 -1.909 1.00 85.75 226 SER A C 1
ATOM 1749 O O . SER A 1 226 ? 18.990 7.237 -1.753 1.00 85.75 226 SER A O 1
ATOM 1751 N N . LEU A 1 227 ? 17.185 5.949 -2.161 1.00 82.38 227 LEU A N 1
ATOM 1752 C CA . LEU A 1 227 ? 16.195 7.012 -2.397 1.00 82.38 227 LEU A CA 1
ATOM 1753 C C . LEU A 1 227 ? 16.540 7.955 -3.567 1.00 82.38 227 LEU A C 1
ATOM 1755 O O . LEU A 1 227 ? 15.812 8.908 -3.839 1.00 82.38 227 LEU A O 1
ATOM 1759 N N . ARG A 1 228 ? 17.627 7.689 -4.299 1.00 83.88 228 ARG A N 1
ATOM 1760 C CA . ARG A 1 228 ? 18.087 8.483 -5.438 1.00 83.88 228 ARG A CA 1
ATOM 1761 C C . ARG A 1 228 ? 17.887 7.685 -6.710 1.00 83.88 228 ARG A C 1
ATOM 1763 O O . ARG A 1 228 ? 18.470 6.621 -6.880 1.00 83.88 228 ARG A O 1
ATOM 1770 N N . VAL A 1 229 ? 17.083 8.218 -7.620 1.00 85.00 229 VAL A N 1
ATOM 1771 C CA . VAL A 1 229 ? 16.832 7.582 -8.914 1.00 85.00 229 VAL A CA 1
ATOM 1772 C C . VAL A 1 229 ? 18.089 7.693 -9.778 1.00 85.00 229 VAL A C 1
ATOM 1774 O O . VAL A 1 229 ? 18.543 8.796 -10.081 1.00 85.00 229 VAL A O 1
ATOM 1777 N N . ARG A 1 230 ? 18.651 6.555 -10.185 1.00 88.88 230 ARG A N 1
ATOM 1778 C CA . ARG A 1 230 ? 19.867 6.460 -11.002 1.00 88.88 230 ARG A CA 1
ATOM 1779 C C . ARG A 1 230 ? 19.627 5.616 -12.242 1.00 88.88 230 ARG A C 1
ATOM 1781 O O . ARG A 1 230 ? 18.824 4.686 -12.225 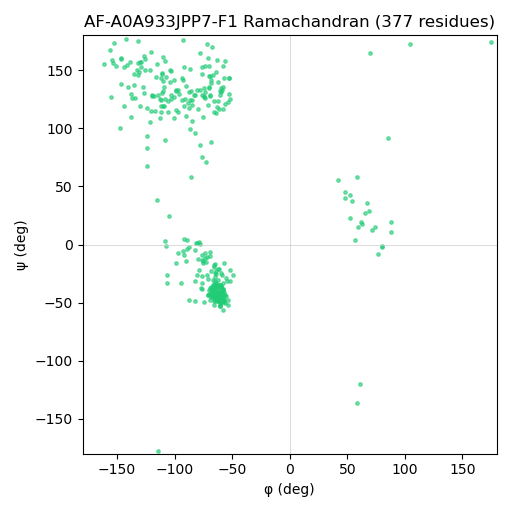1.00 88.88 230 ARG A O 1
ATOM 1788 N N . ARG A 1 231 ? 20.357 5.939 -13.308 1.00 94.25 231 ARG A N 1
ATOM 1789 C CA . ARG A 1 231 ? 20.412 5.127 -14.524 1.00 94.25 231 ARG A CA 1
ATOM 1790 C C . ARG A 1 231 ? 21.375 3.959 -14.316 1.00 94.25 231 ARG A C 1
ATOM 1792 O O . ARG A 1 231 ? 22.496 4.169 -13.857 1.00 94.25 231 ARG A O 1
ATOM 1799 N N . VAL A 1 232 ? 20.948 2.756 -14.685 1.00 95.44 232 VAL A N 1
ATOM 1800 C CA . VAL A 1 232 ? 21.755 1.529 -14.682 1.00 95.44 232 VAL A CA 1
ATOM 1801 C C . VAL A 1 232 ? 21.627 0.806 -16.023 1.00 95.44 232 VAL A C 1
ATOM 1803 O O . VAL A 1 232 ? 20.590 0.871 -16.680 1.00 95.44 232 VAL A O 1
ATOM 1806 N N . GLU A 1 233 ? 22.684 0.117 -16.437 1.00 96.31 233 GLU A N 1
ATOM 1807 C CA . GLU A 1 233 ? 22.769 -0.654 -17.684 1.00 96.31 233 GLU A CA 1
ATOM 1808 C C . GLU A 1 233 ? 23.775 -1.808 -17.518 1.00 96.31 233 GLU A C 1
ATOM 1810 O O . GLU A 1 233 ? 24.420 -1.924 -16.469 1.00 96.31 233 GLU A O 1
ATOM 1815 N N . GLY A 1 234 ? 23.876 -2.690 -18.517 1.00 94.62 234 GLY A N 1
ATOM 1816 C CA . GLY A 1 234 ? 24.804 -3.829 -18.494 1.00 94.62 234 GLY A CA 1
ATOM 1817 C C . GLY A 1 234 ? 24.585 -4.767 -17.299 1.00 94.62 234 GLY A C 1
ATOM 1818 O O . GLY A 1 234 ? 23.448 -5.077 -16.946 1.00 94.62 234 GLY A O 1
ATOM 1819 N N . GLU A 1 235 ? 25.677 -5.196 -16.663 1.00 93.88 235 GLU A N 1
ATOM 1820 C CA . GLU A 1 235 ? 25.663 -6.119 -15.515 1.00 93.88 235 GLU A CA 1
ATOM 1821 C C . GLU A 1 235 ? 24.895 -5.569 -14.306 1.00 93.88 235 GLU A C 1
ATOM 1823 O O . GLU A 1 235 ? 24.210 -6.314 -13.609 1.00 93.88 235 GLU A O 1
ATOM 1828 N N . LYS A 1 236 ? 24.952 -4.249 -14.072 1.00 95.00 236 LYS A N 1
ATOM 1829 C CA . LYS A 1 236 ? 24.216 -3.616 -12.966 1.00 95.00 236 LYS A CA 1
ATOM 1830 C C . LYS A 1 236 ? 22.709 -3.717 -13.173 1.00 95.00 236 LYS A C 1
ATOM 1832 O O . LYS A 1 236 ? 21.980 -3.963 -12.217 1.00 95.00 236 LYS A O 1
ATOM 1837 N N . LEU A 1 237 ? 22.248 -3.526 -14.411 1.00 95.25 237 LEU A N 1
ATOM 1838 C CA . LEU A 1 237 ? 20.837 -3.692 -14.747 1.00 95.25 237 LEU A CA 1
ATOM 1839 C C . LEU A 1 237 ? 20.400 -5.149 -14.579 1.00 95.25 237 LEU A C 1
ATOM 1841 O O . LEU A 1 237 ? 19.357 -5.383 -13.978 1.00 95.25 237 LEU A O 1
ATOM 1845 N N . GLU A 1 238 ? 21.196 -6.107 -15.059 1.00 93.94 238 GLU A N 1
ATOM 1846 C CA . GLU A 1 238 ? 20.892 -7.533 -14.883 1.00 93.94 238 GLU A CA 1
ATOM 1847 C C . GLU A 1 238 ? 20.766 -7.895 -13.402 1.00 93.94 238 GLU A C 1
ATOM 1849 O O . GLU A 1 238 ? 19.765 -8.481 -13.006 1.00 93.94 238 GLU A O 1
ATOM 1854 N N . ALA A 1 239 ? 21.713 -7.465 -12.562 1.00 93.25 239 ALA A N 1
ATOM 1855 C CA . ALA A 1 239 ? 21.670 -7.732 -11.127 1.00 93.25 239 ALA A CA 1
ATOM 1856 C C . ALA A 1 239 ? 20.407 -7.163 -10.454 1.00 93.25 239 ALA A C 1
ATOM 1858 O O . ALA A 1 239 ? 19.802 -7.838 -9.623 1.00 93.25 239 ALA A O 1
ATOM 1859 N N . VAL A 1 240 ? 19.991 -5.942 -10.818 1.00 94.38 240 VAL A N 1
ATOM 1860 C CA . VAL A 1 240 ? 18.759 -5.321 -10.296 1.00 94.38 240 VAL A CA 1
ATOM 1861 C C . VAL A 1 240 ? 17.524 -6.111 -10.723 1.00 94.38 240 VAL A C 1
ATOM 1863 O O . VAL A 1 240 ? 16.652 -6.379 -9.900 1.00 94.38 240 VAL A O 1
ATOM 1866 N N . LEU A 1 241 ? 17.431 -6.481 -12.002 1.00 93.56 241 LEU A N 1
ATOM 1867 C CA . LEU A 1 241 ? 16.272 -7.199 -12.529 1.00 93.56 241 LEU A CA 1
ATOM 1868 C C . LEU A 1 241 ? 16.186 -8.620 -11.966 1.00 93.56 241 LEU A C 1
ATOM 1870 O O . LEU A 1 241 ? 15.111 -9.021 -11.531 1.00 93.56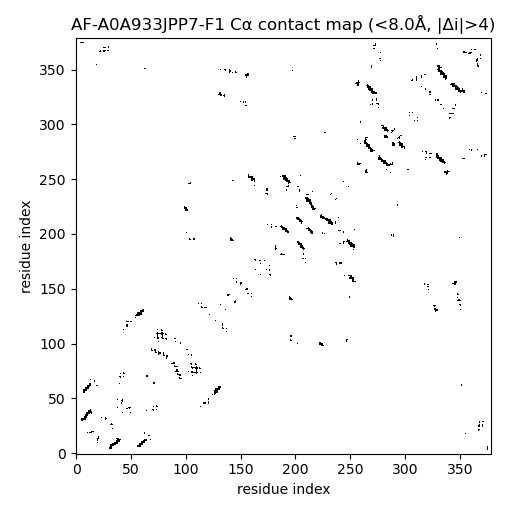 241 LEU A O 1
ATOM 1874 N N . ALA A 1 242 ? 17.306 -9.342 -11.910 1.00 92.00 242 ALA A N 1
ATOM 1875 C CA . ALA A 1 242 ? 17.381 -10.678 -11.329 1.00 92.00 242 ALA A CA 1
ATOM 1876 C C . ALA A 1 242 ? 16.964 -10.669 -9.851 1.00 92.00 242 ALA A C 1
ATOM 1878 O O . ALA A 1 242 ? 16.175 -11.513 -9.432 1.00 92.00 242 ALA A O 1
ATOM 1879 N N . PHE A 1 243 ? 17.420 -9.673 -9.080 1.00 92.25 243 PHE A N 1
ATOM 1880 C CA . PHE A 1 243 ? 16.993 -9.490 -7.693 1.00 92.25 243 PHE A CA 1
ATOM 1881 C C . PHE A 1 243 ? 15.479 -9.266 -7.583 1.00 92.25 243 PHE A C 1
ATOM 1883 O O . PHE A 1 243 ? 14.800 -9.987 -6.856 1.00 92.25 243 PHE A O 1
ATOM 1890 N N . LEU A 1 244 ? 14.929 -8.306 -8.336 1.00 92.44 244 LEU A N 1
ATOM 1891 C CA . LEU A 1 244 ? 13.497 -7.993 -8.293 1.00 92.44 244 LEU A CA 1
ATOM 1892 C C . LEU A 1 244 ? 12.627 -9.189 -8.693 1.00 92.44 244 LEU A C 1
ATOM 1894 O O . LEU A 1 244 ? 11.595 -9.431 -8.072 1.00 92.44 244 LEU A O 1
ATOM 1898 N N . VAL A 1 245 ? 13.030 -9.928 -9.729 1.00 91.38 245 VAL A N 1
ATOM 1899 C CA . VAL A 1 245 ? 12.291 -11.101 -10.204 1.00 91.38 245 VAL A CA 1
ATOM 1900 C C . VAL A 1 245 ? 12.398 -12.262 -9.214 1.00 91.38 245 VAL A C 1
ATOM 1902 O O . VAL A 1 245 ? 11.371 -12.860 -8.897 1.00 91.38 245 VAL A O 1
ATOM 1905 N N . GLY A 1 246 ? 13.588 -12.541 -8.669 1.00 89.62 246 GLY A N 1
ATOM 1906 C CA . GLY A 1 246 ? 13.805 -13.606 -7.679 1.00 89.62 246 GLY A CA 1
ATOM 1907 C C . GLY A 1 246 ? 13.080 -13.377 -6.345 1.00 89.62 246 GLY A C 1
ATOM 1908 O O . GLY A 1 246 ? 12.675 -14.328 -5.671 1.00 89.62 246 GLY A O 1
ATOM 1909 N N . GLU A 1 247 ? 12.841 -12.115 -5.992 1.00 90.88 247 GLU A N 1
ATOM 1910 C CA . GLU A 1 247 ? 12.027 -11.713 -4.839 1.00 90.88 247 GLU A CA 1
ATOM 1911 C C . GLU A 1 247 ? 10.526 -11.557 -5.172 1.00 90.88 247 GLU A C 1
ATOM 1913 O O . GLU A 1 247 ? 9.716 -11.183 -4.322 1.00 90.88 247 GLU A O 1
ATOM 1918 N N . GLY A 1 248 ? 10.115 -11.876 -6.400 1.00 90.19 248 GLY A N 1
ATOM 1919 C CA . GLY A 1 248 ? 8.731 -11.772 -6.848 1.00 90.19 248 GLY A CA 1
ATOM 1920 C C . GLY A 1 248 ? 8.381 -10.368 -7.338 1.00 90.19 248 GLY A C 1
ATOM 1921 O O . GLY A 1 248 ? 7.903 -9.512 -6.586 1.00 90.19 248 GLY A O 1
ATOM 1922 N N . ALA A 1 249 ? 8.547 -10.158 -8.642 1.00 91.94 249 ALA A N 1
ATOM 1923 C CA . ALA A 1 249 ? 8.210 -8.901 -9.294 1.00 91.94 249 ALA A CA 1
ATOM 1924 C C . ALA A 1 249 ? 6.735 -8.824 -9.726 1.00 91.94 249 ALA A C 1
ATOM 1926 O O . ALA A 1 249 ? 6.091 -9.812 -10.075 1.00 91.94 249 ALA A O 1
ATOM 1927 N N . HIS A 1 250 ? 6.224 -7.600 -9.755 1.00 93.12 250 HIS A N 1
ATOM 1928 C CA . HIS A 1 250 ? 5.108 -7.166 -10.575 1.00 93.12 250 HIS A CA 1
ATOM 1929 C C . HIS A 1 250 ? 5.675 -6.377 -11.757 1.00 93.12 250 HIS A C 1
ATOM 1931 O O . HIS A 1 250 ? 6.434 -5.424 -11.553 1.00 93.12 250 HIS A O 1
ATOM 1937 N N . VAL A 1 251 ? 5.324 -6.774 -12.980 1.00 94.06 251 VAL A N 1
ATOM 1938 C CA . VAL A 1 251 ? 5.740 -6.075 -14.200 1.00 94.06 251 VAL A CA 1
ATOM 1939 C C . VAL A 1 251 ? 4.508 -5.461 -14.841 1.00 94.06 251 VAL A C 1
ATOM 1941 O O . VAL A 1 251 ? 3.531 -6.153 -15.106 1.00 94.06 251 VAL A O 1
ATOM 1944 N N . GLU A 1 252 ? 4.554 -4.160 -15.087 1.00 94.88 252 GLU A N 1
ATOM 1945 C CA . GLU A 1 252 ? 3.448 -3.414 -15.687 1.00 94.88 252 GLU A CA 1
ATOM 1946 C C . GLU A 1 252 ? 3.953 -2.402 -16.712 1.00 94.88 252 GLU A C 1
ATOM 1948 O O . GLU A 1 252 ? 5.097 -1.944 -16.658 1.00 94.88 252 GLU A O 1
ATOM 1953 N N . ARG A 1 253 ? 3.087 -2.015 -17.644 1.00 95.19 253 ARG A N 1
ATOM 1954 C CA . ARG A 1 253 ? 3.362 -0.962 -18.617 1.00 95.19 253 ARG A CA 1
ATOM 1955 C C . ARG A 1 253 ? 3.631 0.356 -17.898 1.00 95.19 253 ARG A C 1
ATOM 1957 O O . ARG A 1 253 ? 2.863 0.779 -17.036 1.00 95.19 253 ARG A O 1
ATOM 1964 N N . ALA A 1 254 ? 4.707 1.039 -18.285 1.00 93.31 254 ALA A N 1
ATOM 1965 C CA . ALA A 1 254 ? 4.994 2.374 -17.781 1.00 93.31 254 ALA A CA 1
ATOM 1966 C C . ALA A 1 254 ? 4.112 3.404 -18.504 1.00 93.31 254 ALA A C 1
ATOM 1968 O O . ALA A 1 254 ? 4.503 3.985 -19.518 1.00 93.31 254 ALA A O 1
ATOM 1969 N N . GLU A 1 255 ? 2.894 3.601 -17.998 1.00 92.31 255 GLU A N 1
ATOM 1970 C CA . GLU A 1 255 ? 1.939 4.541 -18.586 1.00 92.31 255 GLU A CA 1
ATOM 1971 C C . GLU A 1 255 ? 2.453 5.986 -18.543 1.00 92.31 255 GLU A C 1
ATOM 1973 O O . GLU A 1 255 ? 3.040 6.452 -17.560 1.00 92.31 255 GLU A O 1
ATOM 1978 N N . ARG A 1 256 ? 2.217 6.728 -19.631 1.00 91.06 256 ARG A N 1
ATOM 1979 C CA . ARG A 1 256 ? 2.661 8.122 -19.737 1.00 91.06 256 ARG A CA 1
ATOM 1980 C C . ARG A 1 256 ? 1.761 9.021 -18.896 1.00 91.06 256 ARG A C 1
ATOM 1982 O O . ARG A 1 256 ? 0.612 9.272 -19.254 1.00 91.06 256 ARG A O 1
ATOM 1989 N N . LYS A 1 257 ? 2.313 9.540 -17.800 1.00 92.19 257 LYS A N 1
ATOM 1990 C CA . LYS A 1 257 ? 1.636 10.495 -16.918 1.00 92.19 257 LYS A CA 1
ATOM 1991 C C . LYS A 1 257 ? 1.437 11.850 -17.596 1.00 92.19 257 LYS A C 1
ATOM 1993 O O . LYS A 1 257 ? 2.349 12.384 -18.233 1.00 92.19 257 LYS A O 1
ATOM 1998 N N . ALA A 1 258 ? 0.261 12.428 -17.386 1.00 94.25 258 ALA A N 1
ATOM 1999 C CA . ALA A 1 258 ? -0.011 13.832 -17.633 1.00 94.25 258 ALA A CA 1
ATOM 2000 C C . ALA A 1 258 ? 0.953 14.741 -16.861 1.00 94.25 258 ALA A C 1
ATOM 2002 O O . ALA A 1 258 ? 1.549 14.356 -15.847 1.00 94.25 258 ALA A O 1
ATOM 2003 N N . ARG A 1 259 ? 1.090 15.979 -17.348 1.00 95.38 259 ARG A N 1
ATOM 2004 C CA . ARG A 1 259 ? 1.896 17.009 -16.692 1.00 95.38 259 ARG A CA 1
ATOM 2005 C C . ARG A 1 259 ? 1.034 18.215 -16.348 1.00 95.38 259 ARG A C 1
ATOM 2007 O O . ARG A 1 259 ? 0.545 18.893 -17.247 1.00 95.38 259 ARG A O 1
ATOM 2014 N N . LEU A 1 260 ? 0.873 18.487 -15.058 1.00 95.00 260 LEU A N 1
ATOM 2015 C CA . LEU A 1 260 ? 0.165 19.653 -14.539 1.00 95.00 260 LEU A CA 1
ATOM 2016 C C . LEU A 1 260 ? 1.180 20.782 -14.352 1.00 95.00 260 LEU A C 1
ATOM 2018 O O . LEU A 1 260 ? 2.212 20.570 -13.717 1.00 95.00 260 LEU A O 1
ATOM 2022 N N . ALA A 1 261 ? 0.927 21.950 -14.950 1.00 92.38 261 ALA A N 1
ATOM 2023 C CA . ALA A 1 261 ? 1.853 23.091 -14.933 1.00 92.38 261 ALA A CA 1
ATOM 2024 C C . ALA A 1 261 ? 3.313 22.712 -15.297 1.00 92.38 261 ALA A C 1
ATOM 2026 O O . ALA A 1 261 ? 4.273 23.164 -14.680 1.00 92.38 261 ALA A O 1
ATOM 2027 N N . GLY A 1 262 ? 3.489 21.820 -16.281 1.00 93.25 262 GLY A N 1
ATOM 2028 C CA . GLY A 1 262 ? 4.807 21.369 -16.748 1.00 93.25 262 GLY A CA 1
ATOM 2029 C C . GLY A 1 262 ? 5.498 20.295 -15.889 1.00 93.25 262 GLY A C 1
ATOM 2030 O O . GLY A 1 262 ? 6.557 19.805 -16.288 1.00 93.25 262 GLY A O 1
ATOM 2031 N N . ALA A 1 263 ? 4.910 19.869 -14.767 1.00 94.50 263 ALA A N 1
ATOM 2032 C CA . ALA A 1 263 ? 5.451 18.838 -13.876 1.00 94.50 263 ALA A CA 1
ATOM 2033 C C . ALA A 1 263 ? 4.620 17.546 -13.913 1.00 94.50 263 ALA A C 1
ATOM 2035 O O . ALA A 1 263 ? 3.403 17.595 -14.076 1.00 94.50 263 ALA A O 1
ATOM 2036 N N . TYR A 1 264 ? 5.264 16.386 -13.750 1.00 94.25 264 TYR A N 1
ATOM 2037 C CA . TYR A 1 264 ? 4.549 15.111 -13.618 1.00 94.25 264 TYR A CA 1
ATOM 2038 C C . TYR A 1 264 ? 3.710 15.109 -12.348 1.00 94.25 264 TYR A C 1
ATOM 2040 O O . TYR A 1 264 ? 4.127 15.704 -11.356 1.00 94.25 264 TYR A O 1
ATOM 2048 N N . PHE A 1 265 ? 2.572 14.417 -12.362 1.00 95.44 265 PHE A N 1
ATOM 2049 C CA . PHE A 1 265 ? 1.747 14.283 -11.169 1.00 95.44 265 PHE A CA 1
ATOM 2050 C C . PHE A 1 265 ? 1.022 12.941 -11.076 1.00 95.44 265 PHE A C 1
ATOM 2052 O O . PHE A 1 265 ? 0.845 12.229 -12.066 1.00 95.44 265 PHE A O 1
ATOM 2059 N N . ASP A 1 266 ? 0.602 12.626 -9.861 1.00 95.31 266 ASP A N 1
ATOM 2060 C CA . ASP A 1 266 ? -0.490 11.711 -9.549 1.00 95.31 266 ASP A CA 1
ATOM 2061 C C . ASP A 1 266 ? -1.278 12.260 -8.346 1.00 95.31 266 ASP A C 1
ATOM 2063 O O . ASP A 1 266 ? -0.946 13.313 -7.792 1.00 95.31 266 ASP A O 1
ATOM 2067 N N . CYS A 1 267 ? -2.348 11.577 -7.962 1.00 96.31 267 CYS A N 1
ATOM 2068 C CA . CYS A 1 267 ? -3.202 11.939 -6.842 1.00 96.31 267 CYS A CA 1
ATOM 2069 C C . CYS A 1 267 ? -3.199 10.815 -5.811 1.00 96.31 267 CYS A C 1
ATOM 2071 O O . CYS A 1 267 ? -3.502 9.680 -6.153 1.00 96.31 267 CYS A O 1
ATOM 2073 N N . ARG A 1 268 ? -2.930 11.136 -4.544 1.00 96.75 268 ARG A N 1
ATOM 2074 C CA . ARG A 1 268 ? -3.331 10.303 -3.406 1.00 96.75 268 ARG A CA 1
ATOM 2075 C C . ARG A 1 268 ? -4.761 10.685 -3.046 1.00 96.75 268 ARG A C 1
ATOM 2077 O O . ARG A 1 268 ? -4.970 11.758 -2.485 1.00 96.75 268 ARG A O 1
ATOM 2084 N N . VAL A 1 269 ? -5.718 9.826 -3.367 1.00 98.00 269 VAL A N 1
ATOM 2085 C CA . VAL A 1 269 ? -7.118 9.944 -2.949 1.00 98.00 269 VAL A CA 1
ATOM 2086 C C . VAL A 1 269 ? -7.303 9.069 -1.718 1.00 98.00 269 VAL A C 1
ATOM 2088 O O . VAL A 1 269 ? -7.143 7.857 -1.794 1.00 98.00 269 VAL A O 1
ATOM 2091 N N . LEU A 1 270 ? -7.588 9.667 -0.569 1.00 98.50 270 LEU A N 1
ATOM 2092 C CA . LEU A 1 270 ? -7.963 8.935 0.631 1.00 98.50 270 LEU A CA 1
ATOM 2093 C C . LEU A 1 270 ? -9.478 8.782 0.650 1.00 98.50 270 LEU A C 1
ATOM 2095 O O . LEU A 1 270 ? -10.203 9.760 0.841 1.00 98.50 270 LEU A O 1
ATOM 2099 N N . MET A 1 271 ? -9.922 7.547 0.451 1.00 98.62 271 MET A N 1
ATOM 2100 C CA . MET A 1 271 ? -11.305 7.157 0.657 1.00 98.62 271 MET A CA 1
ATOM 2101 C C . MET A 1 271 ? -11.545 6.983 2.157 1.00 98.62 271 MET A C 1
ATOM 2103 O O . MET A 1 271 ? -10.726 6.344 2.815 1.00 98.62 271 MET A O 1
ATOM 2107 N N . ILE A 1 272 ? -12.634 7.538 2.688 1.00 98.38 272 ILE A N 1
ATOM 2108 C CA . ILE A 1 272 ? -13.126 7.320 4.058 1.00 98.38 272 ILE A CA 1
ATOM 2109 C C . ILE A 1 272 ? -14.640 7.176 3.960 1.00 98.38 272 ILE A C 1
ATOM 2111 O O . ILE A 1 272 ? -15.277 8.019 3.334 1.00 98.38 272 ILE A O 1
ATOM 2115 N N . ALA A 1 273 ? -15.211 6.125 4.550 1.00 96.69 273 ALA A N 1
ATOM 2116 C CA . ALA A 1 273 ? -16.655 5.881 4.534 1.00 96.69 273 ALA A CA 1
ATOM 2117 C C . ALA A 1 273 ? -17.272 5.917 3.116 1.00 96.69 273 ALA A C 1
ATOM 2119 O O . ALA A 1 273 ? -18.335 6.492 2.908 1.00 96.69 273 ALA A O 1
ATOM 2120 N N . ASN A 1 274 ? -16.590 5.314 2.133 1.00 96.69 274 ASN A N 1
ATOM 2121 C CA . ASN A 1 274 ? -16.973 5.327 0.711 1.00 96.69 274 ASN A CA 1
ATOM 2122 C C . ASN A 1 274 ? -16.998 6.718 0.046 1.00 96.69 274 ASN A C 1
ATOM 2124 O O . ASN A 1 274 ? -17.520 6.868 -1.053 1.00 96.69 274 ASN A O 1
ATOM 2128 N N . GLU A 1 275 ? -16.359 7.730 0.634 1.00 96.75 275 GLU A N 1
ATOM 2129 C CA . GLU A 1 275 ? -16.200 9.048 0.015 1.00 96.75 275 GLU A CA 1
ATOM 2130 C C . GLU A 1 275 ? -14.725 9.379 -0.250 1.00 96.75 275 GLU A C 1
ATOM 2132 O O . GLU A 1 275 ? -13.879 9.053 0.585 1.00 96.75 275 GLU A O 1
ATOM 2137 N N . PRO A 1 276 ? -14.381 10.078 -1.353 1.00 96.88 276 PRO A N 1
ATOM 2138 C CA . PRO A 1 276 ? -13.033 10.598 -1.597 1.00 96.88 276 PRO A CA 1
ATOM 2139 C C . PRO A 1 276 ? -12.744 11.798 -0.683 1.00 96.88 276 PRO A C 1
ATOM 2141 O O . PRO A 1 276 ? -12.711 12.953 -1.114 1.00 96.88 276 PRO A O 1
ATOM 2144 N N . ALA A 1 277 ? -12.570 11.522 0.608 1.00 97.06 277 ALA A N 1
ATOM 2145 C CA . ALA A 1 277 ? -12.600 12.521 1.663 1.00 97.06 277 ALA A CA 1
ATOM 2146 C C . ALA A 1 277 ? -11.441 13.521 1.602 1.00 97.06 277 ALA A C 1
ATOM 2148 O O . ALA A 1 277 ? -11.636 14.702 1.891 1.00 97.06 277 ALA A O 1
ATOM 2149 N N . PHE A 1 278 ? -10.256 13.065 1.195 1.00 97.31 278 PHE A N 1
ATOM 2150 C CA . PHE A 1 278 ? -9.088 13.917 0.993 1.00 97.31 278 PHE A CA 1
ATOM 2151 C C . PHE A 1 278 ? -8.406 13.553 -0.321 1.00 97.31 278 PHE A C 1
ATOM 2153 O O . PHE A 1 278 ? -8.211 12.378 -0.618 1.00 97.31 278 PHE A O 1
ATOM 2160 N N . THR A 1 279 ? -7.989 14.549 -1.101 1.00 96.31 279 THR A N 1
ATOM 2161 C CA . THR A 1 279 ? -7.142 14.320 -2.277 1.00 96.31 279 THR A CA 1
ATOM 2162 C C . THR A 1 279 ? -5.901 15.190 -2.214 1.00 96.31 279 THR A C 1
ATOM 2164 O O . THR A 1 279 ? -5.984 16.398 -2.016 1.00 96.31 279 THR A O 1
ATOM 2167 N N . VAL A 1 280 ? -4.738 14.574 -2.410 1.00 95.50 280 VAL A N 1
ATOM 2168 C CA . VAL A 1 280 ? -3.453 15.262 -2.506 1.00 95.50 280 VAL A CA 1
ATOM 2169 C C . VAL A 1 280 ? -2.869 15.030 -3.882 1.00 95.50 280 VAL A C 1
ATOM 2171 O O . VAL A 1 280 ? -2.493 13.908 -4.220 1.00 95.50 280 VAL A O 1
ATOM 2174 N N . VAL A 1 281 ? -2.734 16.099 -4.660 1.00 96.00 281 VAL A N 1
ATOM 2175 C CA . VAL A 1 281 ? -1.936 16.076 -5.886 1.00 96.00 281 VAL A CA 1
ATOM 2176 C C . VAL A 1 281 ? -0.463 16.053 -5.485 1.00 96.00 281 VAL A C 1
ATOM 2178 O O . VAL A 1 281 ? -0.014 16.904 -4.719 1.00 96.00 281 VAL A O 1
ATOM 2181 N N . ARG A 1 282 ? 0.300 15.079 -5.978 1.00 95.19 282 ARG A N 1
ATOM 2182 C CA . ARG A 1 282 ? 1.745 14.977 -5.748 1.00 95.19 282 ARG A CA 1
ATOM 2183 C C . ARG A 1 282 ? 2.449 15.240 -7.071 1.00 95.19 282 ARG A C 1
ATOM 2185 O O . ARG A 1 282 ? 2.291 14.476 -8.020 1.00 95.19 282 ARG A O 1
ATOM 2192 N N . GLN A 1 283 ? 3.194 16.336 -7.149 1.00 94.69 283 GLN A N 1
ATOM 2193 C CA . GLN A 1 283 ? 3.924 16.756 -8.340 1.00 94.69 283 GLN A CA 1
ATOM 2194 C C . GLN A 1 283 ? 5.423 16.485 -8.209 1.00 94.69 283 GLN A C 1
ATOM 2196 O O . GLN A 1 283 ? 5.982 16.504 -7.115 1.00 94.69 283 GLN A O 1
ATOM 2201 N N . SER A 1 284 ? 6.086 16.242 -9.337 1.00 91.25 284 SER A N 1
ATOM 2202 C CA . SER A 1 284 ? 7.533 16.038 -9.402 1.00 91.25 284 SER A CA 1
ATOM 2203 C C . SER A 1 284 ? 8.105 16.473 -10.751 1.00 91.25 284 SER A C 1
ATOM 2205 O O . SER A 1 284 ? 7.444 16.443 -11.794 1.00 91.25 284 SER A O 1
ATOM 2207 N N . ARG A 1 285 ? 9.387 16.853 -10.748 1.00 88.25 285 ARG A N 1
ATOM 2208 C CA . ARG A 1 285 ? 10.160 17.067 -11.984 1.00 88.25 285 ARG A CA 1
ATOM 2209 C C . ARG A 1 285 ? 10.418 15.748 -12.722 1.00 88.25 285 ARG A C 1
ATOM 2211 O O . ARG A 1 285 ? 10.620 15.760 -13.935 1.00 88.25 285 ARG A O 1
ATOM 2218 N N . HIS A 1 286 ? 10.368 14.624 -12.007 1.00 84.00 286 HIS A N 1
ATOM 2219 C CA . HIS A 1 286 ? 10.582 13.273 -12.520 1.00 84.00 286 HIS A CA 1
ATOM 2220 C C . HIS A 1 286 ? 9.268 12.463 -12.529 1.00 84.00 286 HIS A C 1
ATOM 2222 O O . HIS A 1 286 ? 8.334 12.817 -11.815 1.00 84.00 286 HIS A O 1
ATOM 2228 N N . PRO A 1 287 ? 9.167 11.360 -13.299 1.00 81.44 287 PRO A N 1
ATOM 2229 C CA . PRO A 1 287 ? 7.948 10.537 -13.348 1.00 81.44 287 PRO A CA 1
ATOM 2230 C C . PRO A 1 287 ? 7.538 9.899 -12.007 1.00 81.44 287 PRO A C 1
ATOM 2232 O O . PRO A 1 287 ? 6.378 9.519 -11.826 1.00 81.44 287 PRO A O 1
ATOM 2235 N N . ILE A 1 288 ? 8.485 9.771 -11.071 1.00 81.75 288 ILE A N 1
ATOM 2236 C CA . ILE A 1 288 ? 8.244 9.303 -9.704 1.00 81.75 288 ILE A CA 1
ATOM 2237 C C . ILE A 1 288 ? 7.861 10.515 -8.846 1.00 81.75 288 ILE A C 1
ATOM 2239 O O . ILE A 1 288 ? 8.634 11.464 -8.700 1.00 81.75 288 ILE A O 1
ATOM 2243 N N . THR A 1 289 ? 6.637 10.480 -8.326 1.00 81.06 289 THR A N 1
ATOM 2244 C CA . THR A 1 289 ? 5.891 11.620 -7.762 1.00 81.06 289 THR A CA 1
ATOM 2245 C C . THR A 1 289 ? 5.768 11.579 -6.241 1.00 81.06 289 THR A C 1
ATOM 2247 O O . THR A 1 289 ? 5.207 12.494 -5.646 1.00 81.06 289 THR A O 1
ATOM 2250 N N . ASN A 1 290 ? 6.302 10.546 -5.583 1.00 83.06 290 ASN A N 1
ATOM 2251 C CA . ASN A 1 290 ? 6.230 10.411 -4.133 1.00 83.06 290 ASN A CA 1
ATOM 2252 C C . ASN A 1 290 ? 6.883 11.605 -3.410 1.00 83.06 290 ASN A C 1
ATOM 2254 O O . ASN A 1 290 ? 8.011 11.992 -3.716 1.00 83.06 290 ASN A O 1
ATOM 2258 N N . LEU A 1 291 ? 6.193 12.151 -2.401 1.00 82.62 291 LEU A N 1
ATOM 2259 C CA . LEU A 1 291 ? 6.643 13.341 -1.665 1.00 82.62 291 LEU A CA 1
ATOM 2260 C C . LEU A 1 291 ? 7.983 13.119 -0.942 1.00 82.62 291 LEU A C 1
ATOM 2262 O O . LEU A 1 291 ? 8.819 14.014 -0.904 1.00 82.62 291 LEU A O 1
ATOM 2266 N N . HIS A 1 292 ? 8.242 11.908 -0.434 1.00 77.94 292 HIS A N 1
ATOM 2267 C CA . HIS A 1 292 ? 9.516 11.566 0.216 1.00 77.94 292 HIS A CA 1
ATOM 2268 C C . HIS A 1 292 ? 10.693 11.400 -0.760 1.00 77.94 292 HIS A C 1
ATOM 2270 O O . HIS A 1 292 ? 11.828 11.275 -0.315 1.00 77.94 292 HIS A O 1
ATOM 2276 N N . LEU A 1 293 ? 10.442 11.418 -2.075 1.00 76.69 293 LEU A N 1
ATOM 2277 C CA . LEU A 1 293 ? 11.462 11.375 -3.133 1.00 76.69 293 LEU A CA 1
ATOM 2278 C C . LEU A 1 293 ? 11.657 12.750 -3.801 1.00 76.69 293 LEU A C 1
ATOM 2280 O O . LEU A 1 293 ? 12.079 12.835 -4.954 1.00 76.69 293 LEU A O 1
ATOM 2284 N N . GLY A 1 294 ? 11.333 13.834 -3.086 1.00 79.69 294 GLY A N 1
ATOM 2285 C CA . GLY A 1 294 ? 11.488 15.214 -3.560 1.00 79.69 294 GLY A CA 1
ATOM 2286 C C . GLY A 1 294 ? 10.290 15.763 -4.343 1.00 79.69 294 GLY A C 1
ATOM 2287 O O . GLY A 1 294 ? 10.404 16.820 -4.964 1.00 79.69 294 GLY A O 1
ATOM 2288 N N . GLY A 1 295 ? 9.153 15.059 -4.333 1.00 86.06 295 GLY A N 1
ATOM 2289 C CA . GLY A 1 295 ? 7.887 15.595 -4.832 1.00 86.06 295 GLY A CA 1
ATOM 2290 C C . GLY A 1 295 ? 7.310 16.684 -3.919 1.00 86.06 295 GLY A C 1
ATOM 2291 O O . GLY A 1 295 ? 7.643 16.764 -2.737 1.00 86.06 295 GLY A O 1
ATOM 2292 N N . TRP A 1 296 ? 6.410 17.506 -4.453 1.00 92.88 296 TRP A N 1
ATOM 2293 C CA . TRP A 1 296 ? 5.698 18.553 -3.711 1.00 92.88 296 TRP A CA 1
ATOM 2294 C C . TRP A 1 296 ? 4.182 18.430 -3.885 1.00 92.88 296 TRP A C 1
ATOM 2296 O O . TRP A 1 296 ? 3.695 17.745 -4.784 1.00 92.88 296 TRP A O 1
ATOM 2306 N N . ARG A 1 297 ? 3.418 19.077 -3.000 1.00 94.75 297 ARG A N 1
ATOM 2307 C CA . ARG A 1 297 ? 1.955 19.127 -3.104 1.00 94.75 297 ARG A CA 1
ATOM 2308 C C . ARG A 1 297 ? 1.551 20.081 -4.227 1.00 94.75 297 ARG A C 1
ATOM 2310 O O . ARG A 1 297 ? 2.007 21.220 -4.242 1.00 94.75 297 ARG A O 1
ATOM 2317 N N . GLY A 1 298 ? 0.728 19.596 -5.147 1.00 93.44 298 GLY A N 1
ATOM 2318 C CA . GLY A 1 298 ? 0.119 20.394 -6.204 1.00 93.44 298 GLY A CA 1
ATOM 23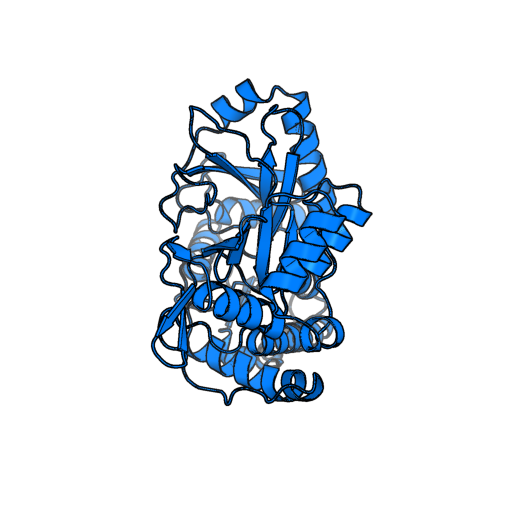19 C C . GLY A 1 298 ? -1.252 20.941 -5.816 1.00 93.44 298 GLY A C 1
ATOM 2320 O O . GLY A 1 298 ? -1.788 20.619 -4.756 1.00 93.44 298 GLY A O 1
ATOM 2321 N N . ASP A 1 299 ? -1.807 21.736 -6.721 1.00 93.38 299 ASP A N 1
ATOM 2322 C CA . ASP A 1 299 ? -3.122 22.366 -6.614 1.00 93.38 299 ASP A CA 1
ATOM 2323 C C . ASP A 1 299 ? -4.208 21.432 -7.188 1.00 93.38 299 ASP A C 1
ATOM 2325 O O . ASP A 1 299 ? -4.111 20.981 -8.337 1.00 93.38 299 ASP A O 1
ATOM 2329 N N . VAL A 1 300 ? -5.202 21.072 -6.364 1.00 93.12 300 VAL A N 1
ATOM 2330 C CA . VAL A 1 300 ? -6.268 20.134 -6.752 1.00 93.12 300 VAL A CA 1
ATOM 2331 C C . VAL A 1 300 ? -7.372 20.832 -7.541 1.00 93.12 300 VAL A C 1
ATOM 2333 O O . VAL A 1 300 ? -7.953 20.221 -8.438 1.00 93.12 300 VAL A O 1
ATOM 2336 N N . GLU A 1 301 ? -7.629 22.105 -7.268 1.00 93.12 301 GLU A N 1
ATOM 2337 C CA . GLU A 1 301 ? -8.563 22.956 -7.993 1.00 93.12 301 GLU A CA 1
ATOM 2338 C C . GLU A 1 301 ? -8.077 23.159 -9.432 1.00 93.12 301 GLU A C 1
ATOM 2340 O O . GLU A 1 301 ? -8.812 22.860 -10.374 1.00 93.12 301 GLU A O 1
ATOM 2345 N N . LEU A 1 302 ? -6.799 23.504 -9.614 1.00 93.88 302 LEU A N 1
ATOM 2346 C CA . LEU A 1 302 ? -6.167 23.607 -10.931 1.00 93.88 302 LEU A CA 1
ATOM 2347 C C . LEU A 1 302 ? -6.237 22.281 -11.703 1.00 93.88 302 LEU A C 1
ATOM 2349 O O . LEU A 1 302 ? -6.454 22.258 -12.918 1.00 93.88 302 LEU A O 1
ATOM 2353 N N . LEU A 1 303 ? -6.044 21.152 -11.013 1.00 94.88 303 LEU A N 1
ATOM 2354 C CA . LEU A 1 303 ? -6.184 19.838 -11.635 1.00 94.88 303 LEU A CA 1
ATOM 2355 C C . LEU A 1 303 ? -7.630 19.581 -12.087 1.00 94.88 303 LEU A C 1
ATOM 2357 O O . LEU A 1 303 ? -7.840 19.111 -13.206 1.00 94.88 303 LEU A O 1
ATOM 2361 N N . ARG A 1 304 ? -8.618 19.886 -11.240 1.00 93.25 304 ARG A N 1
ATOM 2362 C CA . ARG A 1 304 ? -10.045 19.724 -11.555 1.00 93.25 304 ARG A CA 1
ATOM 2363 C C . ARG A 1 304 ? -10.460 20.576 -12.749 1.00 93.25 304 ARG A C 1
ATOM 2365 O O . ARG A 1 304 ? -11.108 20.058 -13.657 1.00 93.25 304 ARG A O 1
ATOM 2372 N N . GLU A 1 305 ? -10.029 21.833 -12.795 1.00 92.88 305 GLU A N 1
ATOM 2373 C CA . GLU A 1 305 ? -10.242 22.718 -13.945 1.00 92.88 305 GLU A CA 1
ATOM 2374 C C . GLU A 1 305 ? -9.638 22.130 -15.224 1.00 92.88 305 GLU A C 1
ATOM 2376 O O . GLU A 1 305 ? -10.276 22.123 -16.277 1.00 92.88 305 GLU A O 1
ATOM 2381 N N . ARG A 1 306 ? -8.421 21.575 -15.136 1.00 93.62 306 ARG A N 1
ATOM 2382 C CA . ARG A 1 306 ? -7.720 21.014 -16.296 1.00 93.62 306 ARG A CA 1
ATOM 2383 C C . ARG A 1 306 ? -8.360 19.735 -16.843 1.00 93.62 306 ARG A C 1
ATOM 2385 O O . ARG A 1 306 ? -8.317 19.532 -18.060 1.00 93.62 306 ARG A O 1
ATOM 2392 N N . LEU A 1 307 ? -8.874 18.877 -15.962 1.00 91.69 307 LEU A N 1
ATOM 2393 C CA . LEU A 1 307 ? -9.545 17.614 -16.297 1.00 91.69 307 LEU A CA 1
ATOM 2394 C C . LEU A 1 307 ? -10.968 17.833 -16.828 1.00 91.69 307 LEU A C 1
ATOM 2396 O O . LEU A 1 307 ? -11.448 17.060 -17.659 1.00 91.69 307 LEU A O 1
ATOM 2400 N N . GLY A 1 308 ? -11.648 18.866 -16.327 1.00 85.75 308 GLY A N 1
ATOM 2401 C CA . GLY A 1 308 ? -13.095 18.993 -16.438 1.00 85.75 308 GLY A CA 1
ATOM 2402 C C . GLY A 1 308 ? -13.840 17.956 -15.576 1.00 85.75 308 GLY A C 1
ATOM 2403 O O . GLY A 1 308 ? -13.258 16.961 -15.130 1.00 85.75 308 GLY A O 1
ATOM 2404 N N . PRO A 1 309 ? -15.151 18.154 -15.344 1.00 75.62 309 PRO A N 1
ATOM 2405 C CA . PRO A 1 309 ? -15.921 17.338 -14.402 1.00 75.62 309 PRO A CA 1
ATOM 2406 C C . PRO A 1 309 ? -15.960 15.856 -14.799 1.00 75.62 309 PRO A C 1
ATOM 2408 O O . PRO A 1 309 ? -15.665 14.984 -13.990 1.00 75.62 309 PRO A O 1
ATOM 2411 N N . GLY A 1 310 ? -16.186 15.550 -16.082 1.00 89.94 310 GLY A N 1
ATOM 2412 C CA . GLY A 1 310 ? -16.363 14.164 -16.520 1.00 89.94 310 GLY A CA 1
ATOM 2413 C C . GLY A 1 310 ? -15.150 13.253 -16.287 1.00 89.94 310 GLY A C 1
ATOM 2414 O O . GLY A 1 310 ? -15.331 12.075 -15.991 1.00 89.94 310 GLY A O 1
ATOM 2415 N N . ALA A 1 311 ? -13.916 13.750 -16.427 1.00 94.06 311 ALA A N 1
ATOM 2416 C CA . ALA A 1 311 ? -12.722 12.929 -16.197 1.00 94.06 311 ALA A CA 1
ATOM 2417 C C . ALA A 1 311 ? -12.434 12.731 -14.703 1.00 94.06 311 ALA A C 1
ATOM 2419 O O . ALA A 1 311 ? -12.052 11.633 -14.295 1.00 94.06 311 ALA A O 1
ATOM 2420 N N . TRP A 1 312 ? -12.661 13.765 -13.889 1.00 95.19 312 TRP A N 1
ATOM 2421 C CA . TRP A 1 312 ? -12.543 13.672 -12.437 1.00 95.19 312 TRP A CA 1
ATOM 2422 C C . TRP A 1 312 ? -13.563 12.692 -11.850 1.00 95.19 312 TRP A C 1
ATOM 2424 O O . TRP A 1 312 ? -13.185 11.789 -11.103 1.00 95.19 312 TRP A O 1
ATOM 2434 N N . ASP A 1 313 ? -14.830 12.812 -12.244 1.00 95.31 313 ASP A N 1
ATOM 2435 C CA . ASP A 1 313 ? -15.916 11.990 -11.709 1.00 95.31 313 ASP A CA 1
ATOM 2436 C C . ASP A 1 313 ? -15.706 10.504 -12.024 1.00 95.31 313 ASP A C 1
ATOM 2438 O O . ASP A 1 313 ? -15.836 9.662 -11.139 1.00 95.31 313 ASP A O 1
ATOM 2442 N N . ARG A 1 314 ? -15.256 10.166 -13.243 1.00 97.19 314 ARG A N 1
ATOM 2443 C CA . ARG A 1 314 ? -14.886 8.781 -13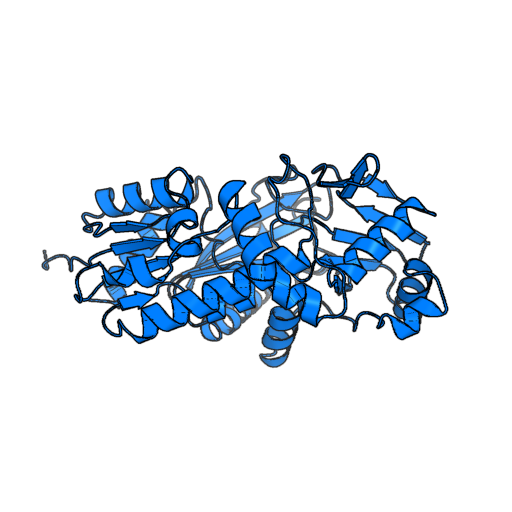.607 1.00 97.19 314 ARG A CA 1
ATOM 2444 C C . ARG A 1 314 ? -13.733 8.229 -12.765 1.00 97.19 314 ARG A C 1
ATOM 2446 O O . ARG A 1 314 ? -13.710 7.032 -12.454 1.00 97.19 314 ARG A O 1
ATOM 2453 N N . ALA A 1 315 ? -12.763 9.074 -12.415 1.00 97.44 315 ALA A N 1
ATOM 2454 C CA . ALA A 1 315 ? -11.661 8.680 -11.547 1.00 97.44 315 ALA A CA 1
ATOM 2455 C C . ALA A 1 315 ? -12.151 8.412 -10.118 1.00 97.44 315 ALA A C 1
ATOM 2457 O O . ALA A 1 315 ? -11.816 7.372 -9.553 1.00 97.44 315 ALA A O 1
ATOM 2458 N N . MET A 1 316 ? -12.995 9.288 -9.564 1.00 97.62 316 MET A N 1
ATOM 2459 C CA . MET A 1 316 ? -13.577 9.100 -8.230 1.00 97.62 316 MET A CA 1
ATOM 2460 C C . MET A 1 316 ? -14.521 7.895 -8.172 1.00 97.62 316 MET A C 1
ATOM 2462 O O . MET A 1 316 ? -14.485 7.144 -7.205 1.00 97.62 316 MET A O 1
ATOM 2466 N N . GLU A 1 317 ? -15.301 7.646 -9.224 1.00 98.00 317 GLU A N 1
ATOM 2467 C CA . GLU A 1 317 ? -16.146 6.453 -9.335 1.00 98.00 317 GLU A CA 1
ATOM 2468 C C . GLU A 1 317 ? -15.299 5.171 -9.349 1.00 98.00 317 GLU A C 1
ATOM 2470 O O . GLU A 1 317 ? -15.641 4.173 -8.721 1.00 98.00 317 GLU A O 1
ATOM 2475 N N . SER A 1 318 ? -14.144 5.194 -10.018 1.00 98.56 318 SER A N 1
ATOM 2476 C CA . SER A 1 318 ? -13.198 4.073 -9.966 1.00 98.56 318 SER A CA 1
ATOM 2477 C C . SER A 1 318 ? -12.613 3.879 -8.567 1.00 98.56 318 SER A C 1
ATOM 2479 O O . SER A 1 318 ? -12.476 2.742 -8.124 1.00 98.56 318 SER A O 1
ATOM 2481 N N . CYS A 1 319 ? -12.307 4.969 -7.857 1.00 98.62 319 CYS A N 1
ATOM 2482 C CA . CYS A 1 319 ? -11.884 4.907 -6.461 1.00 98.62 319 CYS A CA 1
ATOM 2483 C C . CYS A 1 319 ? -12.969 4.311 -5.557 1.00 98.62 319 CYS A C 1
ATOM 2485 O O . CYS A 1 319 ? -12.653 3.479 -4.710 1.00 98.62 319 CYS A O 1
ATOM 2487 N N . LEU A 1 320 ? -14.233 4.685 -5.767 1.00 98.62 320 LEU A N 1
ATOM 2488 C CA . LEU A 1 320 ? -15.377 4.130 -5.048 1.00 98.62 320 LEU A CA 1
ATOM 2489 C C . LEU A 1 320 ? -15.521 2.624 -5.295 1.00 98.62 320 LEU A C 1
ATOM 2491 O O . LEU A 1 320 ? -15.554 1.868 -4.334 1.00 98.62 320 LEU A O 1
ATOM 2495 N N . ARG A 1 321 ? -15.487 2.169 -6.556 1.00 98.56 321 ARG A N 1
ATOM 2496 C CA . ARG A 1 321 ? -15.542 0.729 -6.883 1.00 98.56 321 ARG A CA 1
ATOM 2497 C C . ARG A 1 321 ? -14.425 -0.065 -6.204 1.00 98.56 321 ARG A C 1
ATOM 2499 O O . ARG A 1 321 ? -14.649 -1.178 -5.737 1.00 98.56 321 ARG A O 1
ATOM 2506 N N . VAL A 1 322 ? -13.210 0.491 -6.160 1.00 98.62 322 VAL A N 1
ATOM 2507 C CA . VAL A 1 322 ? -12.097 -0.134 -5.430 1.00 98.62 322 VAL A CA 1
ATOM 2508 C C . VAL A 1 322 ? -12.380 -0.149 -3.930 1.00 98.62 322 VAL A C 1
ATOM 2510 O O . VAL A 1 322 ? -12.190 -1.183 -3.303 1.00 98.62 322 VAL A O 1
ATOM 2513 N N . MET A 1 323 ? -12.837 0.963 -3.355 1.00 98.19 323 MET A N 1
ATOM 2514 C CA . MET A 1 323 ? -13.163 1.062 -1.932 1.00 98.19 323 MET A CA 1
ATOM 2515 C C . MET A 1 323 ? -14.219 0.028 -1.515 1.00 98.19 323 MET A C 1
ATOM 2517 O O . MET A 1 323 ? -13.990 -0.709 -0.564 1.00 98.19 323 MET A O 1
ATOM 2521 N N . GLU A 1 324 ? -15.311 -0.097 -2.270 1.00 97.88 324 GLU A N 1
ATOM 2522 C CA . GLU A 1 324 ? -16.405 -1.047 -2.011 1.00 97.88 324 GLU A CA 1
ATOM 2523 C C . GLU A 1 324 ? -15.973 -2.516 -2.116 1.00 97.88 324 GLU A C 1
ATOM 2525 O O . GLU A 1 324 ? -16.572 -3.391 -1.492 1.00 97.88 324 GLU A O 1
ATOM 2530 N N . TYR A 1 325 ? -14.921 -2.804 -2.886 1.00 98.06 325 TYR A N 1
ATOM 2531 C CA . TYR A 1 325 ? -14.342 -4.144 -2.961 1.00 98.06 325 TYR A CA 1
ATOM 2532 C C . TYR A 1 325 ? -13.578 -4.531 -1.687 1.00 98.06 325 TYR A C 1
ATOM 2534 O O . TYR A 1 325 ? -13.426 -5.716 -1.378 1.00 98.06 325 TYR A O 1
ATOM 2542 N N . HIS A 1 326 ? -13.068 -3.549 -0.942 1.00 98.19 326 HIS A N 1
ATOM 2543 C CA . HIS A 1 326 ? -12.351 -3.790 0.303 1.00 98.19 326 HIS A CA 1
ATOM 2544 C C . HIS A 1 326 ? -13.304 -3.786 1.497 1.00 98.19 326 HIS A C 1
ATOM 2546 O O . HIS A 1 326 ? -14.111 -2.882 1.674 1.00 98.19 326 HIS A O 1
ATOM 2552 N N . ALA A 1 327 ? -13.128 -4.750 2.401 1.00 97.69 327 ALA A N 1
ATOM 2553 C CA . ALA A 1 327 ? -13.675 -4.662 3.750 1.00 97.69 327 ALA A CA 1
ATOM 2554 C C . ALA A 1 327 ? -12.801 -3.698 4.571 1.00 97.69 327 ALA A C 1
ATOM 2556 O O . ALA A 1 327 ? -11.949 -4.119 5.365 1.00 97.69 327 ALA A O 1
ATOM 2557 N N . ALA A 1 328 ? -12.968 -2.407 4.294 1.00 98.06 328 ALA A N 1
ATOM 2558 C CA . ALA A 1 328 ? -12.206 -1.307 4.857 1.00 98.06 328 ALA A CA 1
ATOM 2559 C C . ALA A 1 328 ? -13.099 -0.080 5.062 1.00 98.06 328 ALA A C 1
ATOM 2561 O O . ALA A 1 328 ? -14.075 0.126 4.351 1.00 98.06 328 ALA A O 1
ATOM 2562 N N . PHE A 1 329 ? -12.736 0.749 6.030 1.00 98.25 329 PHE A N 1
ATOM 2563 C CA . PHE A 1 329 ? -13.353 2.037 6.308 1.00 98.25 329 PHE A CA 1
ATOM 2564 C C . PHE A 1 329 ? -12.612 3.179 5.632 1.00 98.25 329 PHE A C 1
ATOM 2566 O O . PHE A 1 329 ? -13.231 4.145 5.191 1.00 98.25 329 PHE A O 1
ATOM 2573 N N . HIS A 1 330 ? -11.292 3.041 5.520 1.00 98.44 330 HIS A N 1
ATOM 2574 C CA . HIS A 1 330 ? -10.446 3.958 4.784 1.00 98.44 330 HIS A CA 1
ATOM 2575 C C . HIS A 1 330 ? -9.478 3.200 3.874 1.00 98.44 330 HIS A C 1
ATOM 2577 O O . HIS A 1 330 ? -9.063 2.077 4.167 1.00 98.44 330 HIS A O 1
ATOM 2583 N N . LEU A 1 331 ? -9.111 3.829 2.757 1.00 98.19 331 LEU A N 1
ATOM 2584 C CA . LEU A 1 331 ? -8.137 3.296 1.808 1.00 98.19 331 LEU A CA 1
ATOM 2585 C C . LEU A 1 331 ? -7.497 4.440 1.019 1.00 98.19 331 LEU A C 1
ATOM 2587 O O . LEU A 1 331 ? -8.190 5.257 0.416 1.00 98.19 331 LEU A O 1
ATOM 2591 N N . GLY A 1 332 ? -6.166 4.505 0.996 1.00 97.81 332 GLY A N 1
ATOM 2592 C CA . GLY A 1 332 ? -5.456 5.425 0.109 1.00 97.81 332 GLY A CA 1
ATOM 2593 C C . GLY A 1 332 ? -5.311 4.827 -1.283 1.00 97.81 332 GLY A C 1
ATOM 2594 O O . GLY A 1 332 ? -4.803 3.720 -1.418 1.00 97.81 332 GLY A O 1
ATOM 2595 N N . LEU A 1 333 ? -5.702 5.558 -2.318 1.00 98.00 333 LEU A N 1
ATOM 2596 C CA . LEU A 1 333 ? -5.592 5.155 -3.715 1.00 98.00 333 LEU A CA 1
ATOM 2597 C C . LEU A 1 333 ? -4.708 6.141 -4.468 1.00 98.00 333 LEU A C 1
ATOM 2599 O O . LEU A 1 333 ? -4.932 7.351 -4.422 1.00 98.00 333 LEU A O 1
ATOM 2603 N N . ASP A 1 334 ? -3.700 5.624 -5.161 1.00 96.44 334 ASP A N 1
ATOM 2604 C CA . ASP A 1 334 ? -2.854 6.424 -6.038 1.00 96.44 334 ASP A CA 1
ATOM 2605 C C . ASP A 1 334 ? -3.435 6.392 -7.452 1.00 96.44 334 ASP A C 1
ATOM 2607 O O . ASP A 1 334 ? -3.539 5.335 -8.073 1.00 96.44 334 ASP A O 1
ATOM 2611 N N . VAL A 1 335 ? -3.802 7.559 -7.970 1.00 97.56 335 VAL A N 1
ATOM 2612 C CA . VAL A 1 335 ? -4.458 7.731 -9.268 1.00 97.56 335 VAL A CA 1
ATOM 2613 C C . VAL A 1 335 ? -3.571 8.568 -10.172 1.00 97.56 335 VAL A C 1
ATOM 2615 O O . VAL A 1 335 ? -3.176 9.670 -9.800 1.00 97.56 335 VAL A O 1
ATOM 2618 N N . MET A 1 336 ? -3.282 8.094 -11.380 1.00 96.25 336 MET A N 1
ATOM 2619 C CA . MET A 1 336 ? -2.692 8.940 -12.420 1.00 96.25 336 MET A CA 1
ATOM 2620 C C . MET A 1 336 ? -3.694 9.255 -13.517 1.00 96.25 336 MET A C 1
ATOM 2622 O O . MET A 1 336 ? -4.624 8.490 -13.761 1.00 96.25 336 MET A O 1
ATOM 2626 N N . PHE A 1 337 ? -3.422 10.341 -14.233 1.00 96.62 337 PHE A N 1
ATOM 2627 C CA . PHE A 1 337 ? -4.084 10.685 -15.483 1.00 96.62 337 PHE A CA 1
ATOM 2628 C C . PHE A 1 337 ? -3.091 10.566 -16.636 1.00 96.62 337 PHE A C 1
ATOM 2630 O O . PHE A 1 337 ? -1.900 10.855 -16.478 1.00 96.62 337 PHE A O 1
ATOM 2637 N N . GLU A 1 338 ? -3.570 10.111 -17.786 1.00 94.94 338 GLU A N 1
ATOM 2638 C CA . GLU A 1 338 ? -2.779 10.004 -19.009 1.00 94.94 338 GLU A CA 1
ATOM 2639 C C . GLU A 1 338 ? -2.610 11.366 -19.690 1.00 94.94 338 GLU A C 1
ATOM 2641 O O . GLU A 1 338 ? -3.322 12.319 -19.388 1.00 94.94 338 GLU A O 1
ATOM 2646 N N . THR A 1 339 ? -1.669 11.473 -20.631 1.00 93.44 339 THR A N 1
ATOM 2647 C CA . THR A 1 339 ? -1.243 12.739 -21.262 1.00 93.44 339 THR A CA 1
ATOM 2648 C C . THR A 1 339 ? -2.356 13.612 -21.851 1.00 93.44 339 THR A C 1
ATOM 2650 O O . THR A 1 339 ? -2.143 14.809 -22.029 1.00 93.44 339 THR A O 1
ATOM 2653 N N . ASP A 1 340 ? -3.513 13.033 -22.164 1.00 90.75 340 ASP A N 1
ATOM 2654 C CA . ASP A 1 340 ? -4.678 13.722 -22.720 1.00 90.75 340 ASP A CA 1
ATOM 2655 C C . ASP A 1 340 ? -5.640 14.288 -21.659 1.00 90.75 340 ASP A C 1
ATOM 2657 O O . ASP A 1 340 ? -6.603 14.958 -22.023 1.00 90.75 340 ASP A O 1
ATOM 2661 N N . PHE A 1 341 ? -5.383 14.042 -20.367 1.00 93.00 341 PHE A N 1
ATOM 2662 C CA . PHE A 1 341 ? -6.252 14.411 -19.242 1.00 93.00 341 PHE A CA 1
ATOM 2663 C C . PHE A 1 341 ? -7.662 13.792 -19.299 1.00 93.00 341 PHE A C 1
ATOM 2665 O O . PHE A 1 341 ? -8.554 14.222 -18.574 1.00 93.00 341 PHE A O 1
ATOM 2672 N N . SER A 1 342 ? -7.882 12.771 -20.131 1.00 89.94 342 SER A N 1
ATOM 2673 C CA . SER A 1 342 ? -9.207 12.169 -20.329 1.00 89.94 342 SER A CA 1
ATOM 2674 C C . SER A 1 342 ? -9.340 10.797 -19.666 1.00 89.94 342 SER A C 1
ATOM 2676 O O . SER A 1 342 ? -10.422 10.440 -19.175 1.00 89.94 342 SER A O 1
ATOM 2678 N N . ARG A 1 343 ? -8.231 10.047 -19.631 1.00 93.81 343 ARG A N 1
ATOM 2679 C CA . ARG A 1 343 ? -8.131 8.702 -19.056 1.00 93.81 343 ARG A CA 1
ATOM 2680 C C . ARG A 1 343 ? -7.346 8.723 -17.751 1.00 93.81 343 ARG A C 1
ATOM 2682 O O . ARG A 1 343 ? -6.352 9.437 -17.625 1.00 93.81 343 ARG A O 1
ATOM 2689 N N . HIS A 1 344 ? -7.759 7.884 -16.807 1.00 97.50 344 HIS A N 1
ATOM 2690 C CA . HIS A 1 344 ? -7.061 7.657 -15.543 1.00 97.50 344 HIS A CA 1
ATOM 2691 C C . HIS A 1 344 ? -6.661 6.191 -15.376 1.00 97.50 344 HIS A C 1
ATOM 2693 O O . HIS A 1 344 ? -7.138 5.311 -16.099 1.00 97.50 344 HIS A O 1
ATOM 2699 N N . ARG A 1 345 ? -5.776 5.936 -14.411 1.00 97.94 345 ARG A N 1
ATOM 2700 C CA . ARG A 1 345 ? -5.407 4.600 -13.934 1.00 97.94 345 ARG A CA 1
ATOM 2701 C C . ARG A 1 345 ? -5.248 4.612 -12.416 1.00 97.94 345 ARG A C 1
ATOM 2703 O O . ARG A 1 345 ? -4.598 5.516 -11.890 1.00 97.94 345 ARG A O 1
ATOM 2710 N N . ILE A 1 346 ? -5.787 3.603 -11.734 1.00 97.75 346 ILE A N 1
ATOM 2711 C CA . ILE A 1 346 ? -5.448 3.309 -10.336 1.00 97.75 346 ILE A CA 1
ATOM 2712 C C . ILE A 1 346 ? -4.109 2.563 -10.332 1.00 97.75 346 ILE A C 1
ATOM 2714 O O . ILE A 1 346 ? -3.996 1.487 -10.916 1.00 97.75 346 ILE A O 1
ATOM 2718 N N . ILE A 1 347 ? -3.084 3.162 -9.727 1.00 93.56 347 ILE A N 1
ATOM 2719 C CA . ILE A 1 347 ? -1.705 2.654 -9.708 1.00 93.56 347 ILE A CA 1
ATOM 2720 C C . ILE A 1 347 ? -1.497 1.696 -8.537 1.00 93.56 347 ILE A C 1
ATOM 2722 O O . ILE A 1 347 ? -0.918 0.626 -8.697 1.00 93.56 347 ILE A O 1
ATOM 2726 N N . GLU A 1 348 ? -1.932 2.096 -7.345 1.00 93.12 348 GLU A N 1
ATOM 2727 C CA . GLU A 1 348 ? -1.789 1.300 -6.130 1.00 93.12 348 GLU A CA 1
ATOM 2728 C C . GLU A 1 348 ? -2.880 1.645 -5.118 1.00 93.12 348 GLU A C 1
ATOM 2730 O O . GLU A 1 348 ? -3.440 2.743 -5.121 1.00 93.12 348 GLU A O 1
ATOM 2735 N N . SER A 1 349 ? -3.150 0.694 -4.231 1.00 95.62 349 SER A N 1
ATOM 2736 C CA . SER A 1 349 ? -3.930 0.896 -3.014 1.00 95.62 349 SER A CA 1
ATOM 2737 C C . SER A 1 349 ? -3.031 0.780 -1.791 1.00 95.62 349 SER A C 1
ATOM 2739 O O . SER A 1 349 ? -2.094 -0.014 -1.780 1.00 95.62 349 SER A O 1
ATOM 2741 N N . ASN A 1 350 ? -3.343 1.527 -0.741 1.00 95.25 350 ASN A N 1
ATOM 2742 C CA . ASN A 1 350 ? -2.578 1.586 0.489 1.00 95.25 350 ASN A CA 1
ATOM 2743 C C . ASN A 1 350 ? -3.529 1.582 1.690 1.00 95.25 350 ASN A C 1
ATOM 2745 O O . ASN A 1 350 ? -4.212 2.574 1.954 1.00 95.25 350 ASN A O 1
ATOM 2749 N N . ALA A 1 351 ? -3.537 0.469 2.426 1.00 95.81 351 ALA A N 1
ATOM 2750 C CA . ALA A 1 351 ? -4.350 0.294 3.629 1.00 95.81 351 ALA A CA 1
ATOM 2751 C C . ALA A 1 351 ? -3.987 1.278 4.757 1.00 95.81 351 ALA A C 1
ATOM 2753 O O . ALA A 1 351 ? -4.814 1.563 5.609 1.00 95.81 351 ALA A O 1
ATOM 2754 N N . PHE A 1 352 ? -2.780 1.851 4.724 1.00 95.12 352 PHE A N 1
ATOM 2755 C CA . PHE A 1 352 ? -2.277 2.848 5.674 1.00 95.12 352 PHE A CA 1
ATOM 2756 C C . PHE A 1 352 ? -2.030 4.189 4.955 1.00 95.12 352 PHE A C 1
ATOM 2758 O O . PHE A 1 352 ? -1.013 4.868 5.141 1.00 95.12 352 PHE A O 1
ATOM 2765 N N . GLY A 1 353 ? -2.912 4.539 4.015 1.00 92.00 353 GLY A N 1
ATOM 2766 C CA . GLY A 1 353 ? -2.755 5.688 3.118 1.00 92.00 353 GLY A CA 1
ATOM 2767 C C . GLY A 1 353 ? -3.154 7.050 3.697 1.00 92.00 353 GLY A C 1
ATOM 2768 O O . GLY A 1 353 ? -3.059 8.046 2.979 1.00 92.00 353 GLY A O 1
ATOM 2769 N N . ASP A 1 354 ? -3.580 7.067 4.953 1.00 94.88 354 ASP A N 1
ATOM 2770 C CA . ASP A 1 354 ? -4.218 8.138 5.727 1.00 94.88 354 ASP A CA 1
ATOM 2771 C C . ASP A 1 354 ? -3.262 9.068 6.488 1.00 94.88 354 ASP A C 1
ATOM 2773 O O . ASP A 1 354 ? -3.640 10.180 6.858 1.00 94.88 354 ASP A O 1
ATOM 2777 N N . LEU A 1 355 ? -1.988 8.696 6.639 1.00 93.62 355 LEU A N 1
ATOM 2778 C CA . LEU A 1 355 ? -0.961 9.641 7.072 1.00 93.62 355 LEU A CA 1
ATOM 2779 C C . LEU A 1 355 ? -0.717 10.682 5.976 1.00 93.62 355 LEU A C 1
ATOM 2781 O O . LEU A 1 355 ? 0.161 10.544 5.118 1.00 93.62 355 LEU A O 1
ATOM 2785 N N . ILE A 1 356 ? -1.497 11.755 6.037 1.00 92.94 356 ILE A N 1
ATOM 2786 C CA . ILE A 1 356 ? -1.436 12.881 5.118 1.00 92.94 356 ILE A CA 1
ATOM 2787 C C . ILE A 1 356 ? -1.220 14.160 5.945 1.00 92.94 356 ILE A C 1
ATOM 2789 O O . ILE A 1 356 ? -2.171 14.886 6.248 1.00 92.94 356 ILE A O 1
ATOM 2793 N N . PRO A 1 357 ? 0.040 14.472 6.313 1.00 88.00 357 PRO A N 1
ATOM 2794 C CA . PRO A 1 357 ? 0.349 15.598 7.191 1.00 88.00 357 PRO A CA 1
ATOM 2795 C C . PRO A 1 357 ? -0.183 16.921 6.643 1.00 88.00 357 PRO A C 1
ATOM 2797 O O . PRO A 1 357 ? -0.113 17.164 5.435 1.00 88.00 357 PRO A O 1
ATOM 2800 N N . ASN A 1 358 ? -0.660 17.796 7.527 1.00 89.12 358 ASN A N 1
ATOM 2801 C CA . ASN A 1 358 ? -1.145 19.142 7.195 1.00 89.12 358 ASN A CA 1
ATOM 2802 C C . ASN A 1 358 ? -2.359 19.180 6.248 1.00 89.12 358 ASN A C 1
ATOM 2804 O O . ASN A 1 358 ? -2.597 20.198 5.607 1.00 89.12 358 ASN A O 1
ATOM 2808 N N . SER A 1 359 ? -3.117 18.088 6.117 1.00 93.12 359 SER A N 1
ATOM 2809 C CA . SER A 1 359 ? -4.387 18.092 5.378 1.00 93.12 359 SER A CA 1
ATOM 2810 C C . SER A 1 359 ? -5.559 18.250 6.334 1.00 93.12 359 SER A C 1
ATOM 2812 O O . SER A 1 359 ? -5.606 17.599 7.379 1.00 93.12 359 SER A O 1
ATOM 2814 N N . AR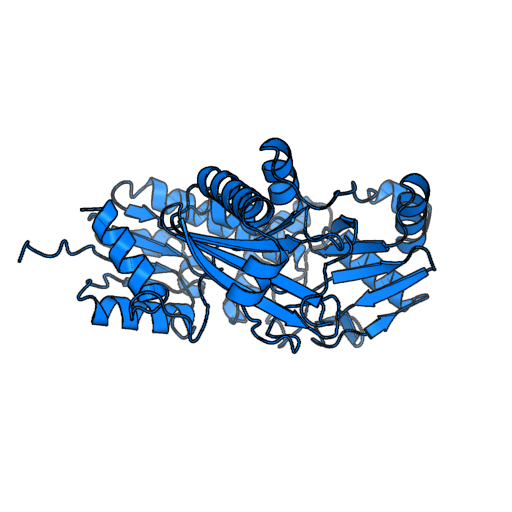G A 1 360 ? -6.478 19.156 5.983 1.00 94.62 360 ARG A N 1
ATOM 2815 C CA . ARG A 1 360 ? -7.686 19.435 6.753 1.00 94.62 360 ARG A CA 1
ATOM 2816 C C . ARG A 1 360 ? -8.908 19.532 5.850 1.00 94.62 360 ARG A C 1
ATOM 2818 O O . ARG A 1 360 ? -8.797 20.014 4.727 1.00 94.62 360 ARG A O 1
ATOM 2825 N N . ARG A 1 361 ? -10.059 19.114 6.373 1.00 94.62 361 ARG A N 1
ATOM 2826 C CA . ARG A 1 361 ? -11.383 19.278 5.762 1.00 94.62 361 ARG A CA 1
ATOM 2827 C C . ARG A 1 361 ? -12.337 19.766 6.840 1.00 94.62 361 ARG A C 1
ATOM 2829 O O . ARG A 1 361 ? -12.373 19.197 7.926 1.00 94.62 361 ARG A O 1
ATOM 2836 N N . ASP A 1 362 ? -13.027 20.871 6.579 1.00 94.88 362 ASP A N 1
ATOM 2837 C CA . ASP A 1 362 ? -13.953 21.507 7.527 1.00 94.88 362 ASP A CA 1
ATOM 2838 C C . ASP A 1 362 ? -13.346 21.683 8.930 1.00 94.88 362 ASP A C 1
ATOM 2840 O O . ASP A 1 362 ? -13.936 21.330 9.951 1.00 94.88 362 ASP A O 1
ATOM 2844 N N . GLY A 1 363 ? -12.098 22.164 8.965 1.00 95.25 363 GLY A N 1
ATOM 2845 C CA . GLY A 1 363 ? -11.331 22.389 10.190 1.00 95.25 363 GLY A CA 1
ATOM 2846 C C . GLY A 1 363 ? -10.746 21.135 10.850 1.00 95.25 363 GLY A C 1
ATOM 2847 O O . GLY A 1 363 ? -9.917 21.284 11.744 1.00 95.25 363 GLY A O 1
ATOM 2848 N N . ARG A 1 364 ? -11.085 19.923 10.403 1.00 96.50 364 ARG A N 1
ATOM 2849 C CA . ARG A 1 364 ? -10.626 18.652 10.992 1.00 96.50 364 ARG A CA 1
ATOM 2850 C C . ARG A 1 364 ? -9.387 18.121 10.302 1.00 96.50 364 ARG A C 1
ATOM 2852 O O . ARG A 1 364 ? -9.265 18.248 9.087 1.00 96.50 364 ARG A O 1
ATOM 2859 N N . THR A 1 365 ? -8.485 17.513 11.063 1.00 97.38 365 THR A N 1
ATOM 2860 C CA . THR A 1 365 ? -7.418 16.669 10.510 1.00 97.38 365 THR A CA 1
ATOM 2861 C C . THR A 1 365 ? -8.000 15.390 9.899 1.00 97.38 365 THR A C 1
ATOM 2863 O O . THR A 1 365 ? -9.174 15.078 10.088 1.00 97.38 365 THR A O 1
ATOM 2866 N N . VAL A 1 366 ? -7.170 14.633 9.179 1.00 97.88 366 VAL A N 1
ATOM 2867 C CA . VAL A 1 366 ? -7.571 13.339 8.606 1.00 97.88 366 VAL A CA 1
ATOM 2868 C C . VAL A 1 366 ? -8.071 12.369 9.681 1.00 97.88 366 VAL A C 1
ATOM 2870 O O . VAL A 1 366 ? -9.173 11.852 9.553 1.00 97.88 366 VAL A O 1
ATOM 2873 N N . TYR A 1 367 ? -7.332 12.197 10.780 1.00 98.06 367 TYR A N 1
ATOM 2874 C CA . TYR A 1 367 ? -7.733 11.273 11.847 1.00 98.06 367 TYR A CA 1
ATOM 2875 C C . TYR A 1 367 ? -8.971 11.746 12.611 1.00 98.06 367 TYR A C 1
ATOM 2877 O O . TYR A 1 367 ? -9.824 10.934 12.951 1.00 98.06 367 TYR A O 1
ATOM 2885 N N . GLU A 1 368 ? -9.119 13.056 12.842 1.00 97.69 368 GLU A N 1
ATOM 2886 C CA . GLU A 1 368 ? -10.349 13.597 13.434 1.00 97.69 368 GLU A CA 1
ATOM 2887 C C . GLU A 1 368 ? -11.566 13.316 12.546 1.00 97.69 368 GLU A C 1
ATOM 2889 O O . GLU A 1 368 ? -12.616 12.940 13.059 1.00 97.69 368 GLU A O 1
ATOM 2894 N N . TRP A 1 369 ? -11.412 13.461 11.225 1.00 97.94 369 TRP A N 1
ATOM 2895 C CA . TRP A 1 369 ? -12.452 13.129 10.253 1.00 97.94 369 TRP A CA 1
ATOM 2896 C C . TRP A 1 369 ? -12.787 11.632 10.267 1.00 97.94 369 TRP A C 1
ATOM 2898 O O . TRP A 1 369 ? -13.959 11.274 10.330 1.00 97.94 369 TRP A O 1
ATOM 2908 N N . GLU A 1 370 ? -11.779 10.753 10.253 1.00 97.56 370 GLU A N 1
ATOM 2909 C CA . GLU A 1 370 ? -11.982 9.300 10.337 1.00 97.56 370 GLU A CA 1
ATOM 2910 C C . GLU A 1 370 ? -12.746 8.890 11.597 1.00 97.56 370 GLU A C 1
ATOM 2912 O O . GLU A 1 370 ? -13.698 8.119 11.510 1.00 97.56 370 GLU A O 1
ATOM 2917 N N . ILE A 1 371 ? -12.351 9.414 12.759 1.00 97.56 371 ILE A N 1
ATOM 2918 C CA . ILE A 1 371 ? -12.987 9.092 14.040 1.00 97.56 371 ILE A CA 1
ATOM 2919 C C . ILE A 1 371 ? -14.436 9.585 14.061 1.00 97.56 371 ILE A C 1
ATOM 2921 O O . ILE A 1 371 ? -15.325 8.833 14.456 1.00 97.56 371 ILE A O 1
ATOM 2925 N N . GLU A 1 372 ? -14.693 10.825 13.632 1.00 96.19 372 GLU A N 1
ATOM 2926 C CA . GLU A 1 372 ? -16.054 11.373 13.597 1.00 96.19 372 GLU A CA 1
ATOM 2927 C C . GLU A 1 372 ? -16.971 10.572 12.675 1.00 96.19 372 GLU A C 1
ATOM 2929 O O . GLU A 1 372 ? -18.064 10.190 13.093 1.00 96.19 372 GLU A O 1
ATOM 2934 N N . GLU A 1 373 ? -16.520 10.265 11.458 1.00 97.06 373 GLU A N 1
ATOM 2935 C CA . GLU A 1 373 ? -17.312 9.489 10.506 1.00 97.06 373 GLU A CA 1
ATOM 2936 C C . GLU A 1 373 ? -17.514 8.045 10.974 1.00 97.06 373 GLU A C 1
ATOM 2938 O O . GLU A 1 373 ? -18.605 7.493 10.818 1.00 97.06 373 GLU A O 1
ATOM 2943 N N . TRP A 1 374 ? -16.501 7.437 11.600 1.00 97.12 374 TRP A N 1
ATOM 2944 C CA . TRP A 1 374 ? -16.624 6.094 12.159 1.00 97.12 374 TRP A CA 1
ATOM 2945 C C . TRP A 1 374 ? -17.660 6.055 13.278 1.00 97.12 374 TRP A C 1
ATOM 2947 O O . TRP A 1 374 ? -18.537 5.193 13.262 1.00 97.12 374 TRP A O 1
ATOM 2957 N N . VAL A 1 375 ? -17.602 7.002 14.219 1.00 95.44 375 VAL A N 1
ATOM 2958 C CA . VAL A 1 375 ? -18.574 7.114 15.315 1.00 95.44 375 VAL A CA 1
ATOM 2959 C C . VAL A 1 375 ? -19.973 7.384 14.764 1.00 95.44 375 VAL A C 1
ATOM 2961 O O . VAL A 1 375 ? -20.918 6.716 15.174 1.00 95.44 375 VAL A O 1
ATOM 2964 N N . ARG A 1 376 ? -20.109 8.296 13.793 1.00 94.50 376 ARG A N 1
ATOM 2965 C CA . ARG A 1 376 ? -21.388 8.648 13.153 1.00 94.50 376 ARG A CA 1
ATOM 2966 C C . ARG A 1 376 ? -22.067 7.459 12.471 1.00 94.50 376 ARG A C 1
ATOM 2968 O O . ARG A 1 376 ? -23.289 7.407 12.446 1.00 94.50 376 ARG A O 1
ATOM 2975 N N . LEU A 1 377 ? -21.292 6.552 11.878 1.00 92.88 377 LEU A N 1
ATOM 2976 C CA . LEU A 1 377 ? -21.799 5.360 11.184 1.00 92.88 377 LEU A CA 1
ATOM 2977 C C . LEU A 1 377 ? -21.891 4.122 12.085 1.00 92.88 377 LEU A C 1
ATOM 2979 O O . LEU A 1 377 ? -22.394 3.083 11.656 1.00 92.88 377 LEU A O 1
ATOM 2983 N N . SER A 1 378 ? -21.346 4.198 13.299 1.00 85.88 378 SER A N 1
ATOM 2984 C CA . SER A 1 378 ? -21.302 3.083 14.246 1.00 85.88 378 SER A CA 1
ATOM 2985 C C . SER A 1 378 ? -22.276 3.221 15.408 1.00 85.88 378 SER A C 1
ATOM 2987 O O . SER A 1 378 ? -22.636 2.188 15.974 1.00 85.88 378 SER A O 1
ATOM 2989 N N . GLY A 1 379 ? -22.644 4.453 15.768 1.00 66.38 379 GLY A N 1
ATOM 2990 C CA . GLY A 1 379 ? -23.783 4.758 16.634 1.00 66.38 379 GLY A CA 1
ATOM 2991 C C . GLY A 1 379 ? -25.084 4.745 15.850 1.00 66.38 379 GLY A C 1
ATOM 2992 O O . GLY A 1 379 ? -26.107 4.419 16.486 1.00 66.38 379 GLY A O 1
#

Solvent-accessible surface area (backbone atoms only — not comparable to full-atom values): 20405 Å² total; per-residue (Å²): 134,77,83,78,74,72,55,37,29,36,39,36,27,47,70,87,37,68,66,47,48,51,40,52,53,28,32,57,75,71,68,37,51,75,70,46,78,43,38,52,58,58,40,72,75,40,53,65,61,64,71,75,51,80,98,56,66,28,38,34,43,72,55,61,72,70,98,41,48,67,39,50,21,51,22,22,51,62,1,31,66,60,29,42,73,72,77,40,89,52,69,80,62,52,81,61,58,94,52,49,60,73,58,62,41,28,29,46,47,7,46,51,51,51,37,50,50,47,49,54,53,47,65,75,36,77,58,46,45,59,44,50,34,52,67,40,40,52,40,39,41,26,50,54,60,40,51,52,53,40,46,74,71,72,33,54,48,65,57,70,50,87,67,80,50,71,78,62,44,73,78,42,55,53,52,55,53,53,40,50,54,26,57,78,66,76,41,61,40,30,36,42,25,42,22,48,76,65,90,84,58,59,36,31,46,36,34,62,87,62,38,28,38,24,28,64,42,75,62,90,95,43,41,29,54,67,72,49,80,39,81,36,43,66,70,61,33,35,53,53,46,43,51,37,51,78,46,41,46,30,34,28,50,55,72,62,59,20,58,63,95,87,24,28,42,35,30,45,32,26,30,42,79,80,35,78,71,44,74,44,30,23,25,13,95,45,91,68,26,52,57,95,65,75,17,46,82,49,63,58,66,64,48,46,66,70,36,34,68,72,34,51,51,55,48,52,51,41,52,38,58,54,44,73,72,34,64,48,41,48,40,15,33,35,34,36,36,30,71,81,42,63,50,59,28,50,76,48,49,32,62,72,44,68,84,53,86,96,45,69,58,97,90,28,43,57,52,43,46,51,52,52,53,49,44,68,76,69,104

Foldseek 3Di:
DPPQDAAEEEEEEACPDPLNVVLVVLCVVVVHHYQYYHYLLNCLVPVCVVVVGDLAQHEYEYADLPPDQSSQLSLLVLLQVVCVVVVDHRDHRDGADVQWDHLQLSSLSSLLVSLVSNQVVVVVRVSYHYQFRSVLQNCQQFQVNLQVVLVVLVQFAFAWDDQDDVVQCVVDFSQVVVLVVCVVVVAQWKKKAARGDDDQALIWTDGNVFKTWHQWDDDPNIIGRVLDTDIDGDPRVSVSSVVSVVSPIIMGGPAAFAAQVNWGWKWWQKAAQLFSQDIWIFTDNDNRRGVSSVTDTDDVVSLCVVLDDQQVVSQSVSVSSSVVVGPHRIKIWIKTAHHNSRDMHTHGIHNNSQPDPPDDDPNDHSSSVNVVVCSVVVD

Mean predicted aligned error: 4.69 Å

pLDDT: mean 92.19, std 9.23, range [41.56, 98.62]

Radius of gyration: 21.21 Å; Cα contacts (8 Å, |Δi|>4): 726; chains: 1; bounding box: 56×48×56 Å